Protein 1L8N (pdb70)

B-factor: mean 20.1, std 9.51, range [9.29, 150.31]

Organism: Geobacillus stearothermophilus (NCBI:txid1422)

InterPro domains:
  IPR005154 Alpha glucuronidase, N-terminal [PF03648] (8-121)
  IPR011099 Glycosyl hydrolase family 67, C-terminal [PF07477] (453-675)
  IPR011100 Glycosyl hydrolase family 67, catalytic domain [PF07488] (125-452)
  IPR011395 Alpha glucuronidase [PIRSF029900] (7-678)
  IPR017853 Glycoside hydrolase superfamily [SSF51445] (143-679)
  IPR029018 Beta-hexosaminidase-like, domain 2 [G3DSA:3.30.379.10] (16-140)
  IPR029018 Beta-hexosaminidase-like, domain 2 [SSF55545] (7-141)
  IPR037054 Alpha-glucuronidase, C-terminal domain superfamily [G3DSA:3.90.1330.10] (474-679)

Radius of gyration: 25.7 Å; Cα contacts (8 Å, |Δi|>4): 1430; chains: 1; bounding box: 60×71×68 Å

CATH classification: 3.30.379.10 (+2 more: 3.20.20.80, 3.90.1330.10)

Solvent-accessible surface area: 24748 Å² total; per-residue (Å²): 107,68,31,75,5,3,11,56,5,94,123,36,86,128,205,52,72,38,182,10,70,23,0,0,9,57,93,107,26,85,32,0,75,5,0,7,93,4,0,44,87,0,0,100,40,0,6,99,36,108,8,127,59,34,137,111,55,63,122,110,7,22,0,0,19,0,0,11,22,161,37,22,150,122,100,128,110,52,0,52,79,5,106,74,81,28,0,4,0,0,40,7,36,131,102,76,57,35,0,44,0,0,0,82,56,18,15,0,0,0,9,0,0,6,18,0,1,30,22,5,20,39,58,91,127,6,40,139,22,88,30,62,49,48,6,76,1,137,16,0,0,0,0,1,20,2,14,0,75,1,33,24,52,65,27,47,1,30,133,9,12,2,1,71,112,64,114,28,94,68,109,42,6,86,22,0,0,21,5,0,0,11,6,3,0,15,0,0,0,0,0,2,6,19,4,74,167,22,9,6,72,0,3,11,82,136,12,0,74,51,0,12,87,3,2,71,32,0,74,37,8,17,4,98,4,2,0,2,4,23,2,10,0,0,60,109,47,24,72,32,132,28,1,18,0,75,37,90,110,0,82,153,35,0,84,68,0,0,105,59,0,11,142,74,1,99,50,3,3,0,0,0,0,14,1,23,3,49,128,59,51,1,0,84,92,64,69,73,49,3,2,61,0,0,24,4,0,0,42,2,0,44,100,64,54,0,19,0,0,0,6,3,22,7,17,81,11,131,9,67,96,158,38,139,124,58,15,12,1,52,18,18,32,77,71,0,90,88,19,37,45,90,24,109,113,12,1,0,0,1,3,12,5,3,14,7,13,8,6,16,33,11,4,9,5,9,1,4,2,14,0,66,157,3,14,0,0,0,0,0,11,0,2,2,8,8,8,1,16,0,76,0,4,1,2,3,0,25,12,6,33,92,7,0,64,32,22,7,54,21,138,31,174,37,1,44,0,21,63,0,0,28,7,77,30,34,128,22,126,43,2,0,3,0,0,0,7,3,5,0,46,40,83,13,3,2,4,1,2,1,3,1,0,2,5,2,0,1,0,18,1,0,13,28,2,70,22,38,7,104,73,0,0,56,24,0,0,14,6,0,14,17,116,53,92,75,0,21,96,3,0,16,73,0,1,53,27,0,13,155,8,7,17,14,0,3,12,4,7,3,11,9,24,4,6,38,61,49,106,16,42,1,15,48,7,52,21,30,17,136,28,75,67,6,5,17,8,30,10,60,182,98,2,0,0,10,38,11,8,88,82,112,32,18,14,0,1,65,13,16,64,100,91,9,16,62,59,7,47,36,78,113,52,1,27,24,76,14,2,0,6,0,12,70,2,68,3,90,39,159,10,122,72,35,40,22,0,3,10,32,0,0,16,21,0,16,59,0,1,101,63,1,76,80,0,45,97,49,0,54,112,0,107,70,94,12,70,85,143,28,6,73,29,0,31,107,48,1,52,72,1,0,93,32,0,62,91,1,42,29,47,0,0,15,40,0,79,193,59,18,49,62,94,10,123,134,68,62,130,34,154

Secondary structure (DSSP, 8-state):
----TT---PPP-TTS-----EEEE---SHHHHHHHHHHHHHHHHHH---PEEESS--TTS-EEEEEEGGG-SS--HHHHT--STT-EEEEE-----EEEEEESSHHHHHHHHHHHHHHHHTT---TT-EEEE--S-SEEEEE--B-TTS-BTT--S-S-SSEETTEE--HHHHHHHHHHHHTT--EEE-S-SS--TTGGGGGSTTTHHHHHHHHHHHHHTT-EEEEEE-TTHHHHTT--S---TTSHHHHHHHHHHHHHHHHH-TT--EEEE--SBTTB--GGGGT--HHHHHHHHHHHHGGGT-EEEEE-----TT--TT-TT--GGGHHHHHHGGGTT-S-TTEEEEEESSSSSS-SS-PPPTTTTT-TTS-EEEEEE-S-TTTTTTTS----HHHHHHHHT-B--BTBSS-BHHHHHTSTTTT-SS-EEEEE----SSTTSSSSGGGHHHHHHHHHHHH-TTS-HHHHHHHHHHHHH---HHHHHHHHHHHHHHHHHHHHHSS-TT----B-TTT--SB-TTTTTTSSSS------SSEE-----TTTS--GGGGS-HHHHHHHHSTTTS-GGGHHHH--EETTPBPTTS-BHHHHHHHHHHHHHHHHHHHHHHHHTTTTSS-HHHHHHHHHHHHHHHHHHHHHHHHHHHHHHHHH-PPPTT-----

Foldseek 3Di:
DFDLALLQLAAEDPVQADDFAEEAQQDDPLLSVVLVVSLQVSCCRHHVDHHYYHNDDDVVTQYEYFEEQVSDPDRDVVSVPDDAQLKWWWFWDPPSTYIYIYGNHSNVSSLSSLVVSLCSLLSHDRNGDTDIAFFLAPAQEAEFAADQCQPGVLALAATAPAHHPLAGDPPVLLSVLVLCLSLPHAEYERHRLQQDQSLQCCLDPVNLLVVLVSQVSNVSSNHAYEYEHQLFSCVNPVVDPGSALVPVVNLVVLLVSLVVNCVSVLLHAYYEHDDQAPPRHFNVVVVDAVQSGLQSNVVSCVVRNYAYEYELLHFFLQAFLVDQQGAQLCPSCVRPLVCQPSHDLRYEYEYEQGSAPQFLDHHGRLVQLRRLRHHYEYEHELQCQQQARLLAAAQCLVVVLVSQQDALCSVHPPNGSVCRQSCNVRNRPHGFYYYHDQAHDRSCGRNAVLSSLNSSSSSNCRRPVVDDLLVSLLSSQCSRQNPDPLSSVLSSVLHVCRSLLSQLLADAQALGQQAAPDSRHAGHNCNCQRHRRNRHFPDFQFWTARACAPVPGNVSLVSGDVVSSVQLNDLQRPARSNVRDHDIDTQQDAHPVRDRNLLSSLVSLVVSLVVLVVSLVSLVVCPVSGPPVSSVSNNVSSVVVSVRSNRSNQVSNQVNCVRHVDDHPVPDDHD

Sequence (671 aa):
GYEPCWLRYERKDQYSRLRFEEIVAKRTSPIFQAAVEELQKGLRSMMEIEPQVVQEVNETANSIWLGTLEDEEFERPLEGTLVHPEGYVIRSDVDPFRIYIIGKTDAGVLYGVFHFLRLLQMGENIAQLSIIEQPKNRLRMINHWDNMDGSIERGYAGRSIFFVDDQFVNQRIKDYARLLASVGINAISINNVNVHKTETKLITDHFLPDVAEVADIFRTYGIKTFLSINYASPIEIGGLPTADPLDPEVRWWWKETAKRIYQYIPDFGGFVVKADSEFRPGPFTYGRDHAEGANMLAEALAPFGGLVIWRCFVYNCQQDWRDRTTDRAKAAYDHFKPLDGQFRENVILQIKNGPMDFQVREPVSPLFGAMPKTNQMMEVQITQEYTGQQKHLCFLIPQWKEVLDFDTYAKGKGSEVKKVIDGSLFDYRYSGIAGVSNIGSDPNWTGHTLAQANLYGFGRLAWNPDLSAEEIANEWVVQTFGDDSQVVETISWMLLSSWRIYENYTSPLGVGWMVNPGHHYGPNVDGYEYSHWGTYHYADRDGIGVDRTVATGTGYTAQYFPENAAMYESLDTCPDELLLFFHHVPPYTHRLHSGETVIQHIYNTHFEGVEQAKQLRKRWEQLKGKIDEKRYHDVLERLTIQVEHAKEWRDVINTYFYRKSGIDDQYGRKIY

Nearest PDB structures (foldseek):
  1l8n-assembly1_A-2  TM=1.001E+00  e=0.000E+00  Geobacillus stearothermophilus
  1mqq-assembly1_A  TM=1.001E+00  e=0.000E+00  Geobacillus stearothermophilus
  1k9e-assembly1_A  TM=9.950E-01  e=0.000E+00  Geobacillus stearothermophilus
  1k9d-assembly1_A  TM=9.941E-01  e=0.000E+00  Geobacillus stearothermophilus
  1mqp-assembly1_A  TM=9.935E-01  e=0.000E+00  Geobacillus stearothermophilus

Structure (mmCIF, N/CA/C/O backbone):
data_1L8N
#
_entry.id   1L8N
#
_cell.length_a   73.946
_cell.length_b   73.946
_cell.length_c   331.341
_cell.angle_alpha   90.00
_cell.angle_beta   90.00
_cell.angle_gamma   90.00
#
_symmetry.space_group_name_H-M   'P 41 21 2'
#
loop_
_entity.id
_entity.type
_entity.pdbx_description
1 polymer ALPHA-D-GLUCURONIDASE
2 branched beta-D-xylopyranose-(1-4)-beta-D-xylopyranose
3 non-polymer '4-O-methyl-beta-D-glucopyranuronic acid'
4 non-polymer GLYCEROL
5 water water
#
loop_
_atom_site.group_PDB
_atom_site.id
_atom_site.type_symbol
_atom_site.label_atom_id
_atom_site.label_alt_id
_atom_site.label_comp_id
_atom_site.label_asym_id
_atom_site.label_entity_id
_atom_site.label_seq_id
_atom_site.pdbx_PDB_ins_code
_atom_site.Cartn_x
_atom_site.Cartn_y
_atom_site.Cartn_z
_atom_site.occupancy
_atom_site.B_iso_or_equiv
_atom_site.auth_seq_id
_atom_site.auth_comp_id
_atom_site.auth_asym_id
_atom_site.auth_atom_id
_atom_site.pdbx_PDB_model_num
ATOM 1 N N . GLY A 1 4 ? 51.626 33.240 140.093 1.00 39.90 4 GLY A N 1
ATOM 2 C CA . GLY A 1 4 ? 50.971 32.983 141.352 1.00 29.47 4 GLY A CA 1
ATOM 3 C C . GLY A 1 4 ? 49.601 32.356 141.207 1.00 23.72 4 GLY A C 1
ATOM 4 O O . GLY A 1 4 ? 49.101 31.845 142.220 1.00 30.52 4 GLY A O 1
ATOM 5 N N . TYR A 1 5 ? 48.974 32.392 140.031 1.00 20.48 5 TYR A N 1
ATOM 6 C CA . TYR A 1 5 ? 47.600 31.930 139.908 1.00 17.54 5 TYR A CA 1
ATOM 7 C C . TYR A 1 5 ? 47.347 31.411 138.482 1.00 16.87 5 TYR A C 1
ATOM 8 O O . TYR A 1 5 ? 48.113 31.772 137.593 1.00 19.69 5 TYR A O 1
ATOM 17 N N . GLU A 1 6 ? 46.310 30.577 138.341 1.00 16.23 6 GLU A N 1
ATOM 18 C CA . GLU A 1 6 ? 45.952 29.956 137.081 1.00 16.45 6 GLU A CA 1
ATOM 19 C C . GLU A 1 6 ? 45.325 30.922 136.074 1.00 16.85 6 GLU A C 1
ATOM 20 O O . GLU A 1 6 ? 44.626 31.879 136.443 1.00 16.89 6 GLU A O 1
ATOM 26 N N . PRO A 1 7 ? 45.493 30.675 134.788 1.00 16.50 7 PRO A N 1
ATOM 27 C CA . PRO A 1 7 ? 44.839 31.486 133.763 1.00 16.09 7 PRO A CA 1
ATOM 28 C C . PRO A 1 7 ? 43.376 31.118 133.552 1.00 17.48 7 PRO A C 1
ATOM 29 O O . PRO A 1 7 ? 42.633 31.729 132.748 1.00 16.39 7 PRO A O 1
ATOM 33 N N . CYS A 1 8 ? 42.907 30.094 134.300 1.00 16.81 8 CYS A N 1
ATOM 34 C CA . CYS A 1 8 ? 41.537 29.581 134.137 1.00 15.34 8 CYS A CA 1
ATOM 35 C C . CYS A 1 8 ? 41.264 29.157 132.692 1.00 14.73 8 CYS A C 1
ATOM 36 O O . CYS A 1 8 ? 42.015 28.337 132.156 1.00 17.15 8 CYS A O 1
ATOM 40 N N . TRP A 1 9 ? 40.198 29.690 132.058 1.00 14.51 9 TRP A N 1
ATOM 41 C CA . TRP A 1 9 ? 39.871 29.235 130.710 1.00 14.31 9 TRP A CA 1
ATOM 42 C C . TRP A 1 9 ? 40.628 30.057 129.668 1.00 15.06 9 TRP A C 1
ATOM 43 O O . TRP A 1 9 ? 40.459 29.769 128.492 1.00 17.88 9 TRP A O 1
ATOM 54 N N . LEU A 1 10 ? 41.411 31.074 130.072 1.00 14.91 10 LEU A N 1
ATOM 55 C CA . LEU A 1 10 ? 42.142 31.861 129.053 1.00 15.28 10 LEU A CA 1
ATOM 56 C C . LEU A 1 10 ? 43.567 31.318 128.959 1.00 14.75 10 LEU A C 1
ATOM 57 O O . LEU A 1 10 ? 44.569 32.004 129.136 1.00 16.22 10 LEU A O 1
ATOM 62 N N . ARG A 1 11 ? 43.659 29.996 128.653 1.00 14.35 11 ARG A N 1
ATOM 63 C CA . ARG A 1 11 ? 44.958 29.324 128.602 1.00 14.51 11 ARG A CA 1
ATOM 64 C C . ARG A 1 11 ? 45.766 29.714 127.364 1.00 14.11 11 ARG A C 1
ATOM 65 O O . ARG A 1 11 ? 47.006 29.837 127.434 1.00 17.13 11 ARG A O 1
ATOM 73 N N . TYR A 1 12 ? 45.078 29.864 126.233 1.00 14.88 12 TYR A N 1
ATOM 74 C CA . TYR A 1 12 ? 45.766 30.206 124.969 1.00 14.92 12 TYR A CA 1
ATOM 75 C C . TYR A 1 12 ? 46.917 29.241 124.692 1.00 15.24 12 TYR A C 1
ATOM 76 O O . TYR A 1 12 ? 48.044 29.598 124.362 1.00 17.02 12 TYR A O 1
ATOM 85 N N . GLU A 1 13 ? 46.655 27.932 124.870 1.00 15.86 13 GLU A N 1
ATOM 86 C CA . GLU A 1 13 ? 47.649 26.905 124.696 1.00 15.80 13 GLU A CA 1
ATOM 87 C C . GLU A 1 13 ? 48.192 26.919 123.267 1.00 15.24 13 GLU A C 1
ATOM 88 O O . GLU A 1 13 ? 47.430 27.085 122.311 1.00 15.53 13 GLU A O 1
ATOM 99 N N . ARG A 1 14 ? 49.510 26.734 123.193 1.00 16.39 14 ARG A N 1
ATOM 100 C CA . ARG A 1 14 ? 50.199 26.698 121.905 1.00 16.79 14 ARG A CA 1
ATOM 101 C C . ARG A 1 14 ? 49.585 25.621 121.011 1.00 16.45 14 ARG A C 1
ATOM 102 O O . ARG A 1 14 ? 49.415 24.467 121.459 1.00 19.15 14 ARG A O 1
ATOM 110 N N . LYS A 1 15 ? 49.264 25.990 119.778 1.00 15.11 15 LYS A N 1
ATOM 111 C CA . LYS A 1 15 ? 48.759 25.078 118.765 1.00 17.18 15 LYS A CA 1
ATOM 112 C C . LYS A 1 15 ? 49.866 24.267 118.113 1.00 16.52 15 LYS A C 1
ATOM 113 O O . LYS A 1 15 ? 51.003 24.750 118.053 1.00 19.64 15 LYS A O 1
ATOM 119 N N . ASP A 1 16 ? 49.525 23.061 117.614 1.00 16.68 16 ASP A N 1
ATOM 120 C CA . ASP A 1 16 ? 50.528 22.358 116.792 1.00 18.49 16 ASP A CA 1
ATOM 121 C C . ASP A 1 16 ? 50.724 23.058 115.449 1.00 18.31 16 ASP A C 1
ATOM 122 O O . ASP A 1 16 ? 50.081 24.071 115.138 1.00 16.68 16 ASP A O 1
ATOM 127 N N . GLN A 1 17 ? 51.639 22.509 114.621 1.00 18.47 17 GLN A N 1
ATOM 128 C CA . GLN A 1 17 ? 51.956 23.221 113.392 1.00 19.71 17 GLN A CA 1
ATOM 129 C C . GLN A 1 17 ? 50.858 23.164 112.339 1.00 17.98 17 GLN A C 1
ATOM 130 O O . GLN A 1 17 ? 50.981 23.875 111.343 1.00 20.86 17 GLN A O 1
ATOM 136 N N . TYR A 1 18 ? 49.839 22.356 112.560 1.00 16.26 18 TYR A N 1
ATOM 137 C CA . TYR A 1 18 ? 48.783 22.142 111.581 1.00 16.51 18 TYR A CA 1
ATOM 138 C C . TYR A 1 18 ? 47.547 22.936 111.961 1.00 15.99 18 TYR A C 1
ATOM 139 O O . TYR A 1 18 ? 46.493 22.780 111.324 1.00 17.96 18 TYR A O 1
ATOM 148 N N . SER A 1 19 ? 47.673 23.793 112.983 1.00 16.09 19 SER A N 1
ATOM 149 C CA . SER A 1 19 ? 46.508 24.543 113.466 1.00 16.62 19 SER A CA 1
ATOM 150 C C . SER A 1 19 ? 46.860 26.025 113.612 1.00 16.86 19 SER A C 1
ATOM 151 O O . SER A 1 19 ? 46.344 26.687 114.507 1.00 18.90 19 SER A O 1
ATOM 154 N N . ARG A 1 20 ? 47.729 26.527 112.724 1.00 16.25 20 ARG A N 1
ATOM 155 C CA . ARG A 1 20 ? 48.165 27.924 112.835 1.00 17.01 20 ARG A CA 1
ATOM 156 C C . ARG A 1 20 ? 47.403 28.817 111.860 1.00 15.64 20 ARG A C 1
ATOM 157 O O . ARG A 1 20 ? 46.790 28.344 110.899 1.00 19.02 20 ARG A O 1
ATOM 165 N N . LEU A 1 21 ? 47.465 30.113 112.122 1.00 16.86 21 LEU A N 1
ATOM 166 C CA . LEU A 1 21 ? 46.910 31.179 111.306 1.00 16.01 21 LEU A CA 1
ATOM 167 C C . LEU A 1 21 ? 47.987 32.122 110.820 1.00 16.29 21 LEU A C 1
ATOM 168 O O . LEU A 1 21 ? 48.975 32.400 111.506 1.00 19.35 21 LEU A O 1
ATOM 173 N N . ARG A 1 22 ? 47.786 32.650 109.622 1.00 16.83 22 ARG A N 1
ATOM 174 C CA . ARG A 1 22 ? 48.738 33.622 109.074 1.00 15.98 22 ARG A CA 1
ATOM 175 C C . ARG A 1 22 ? 48.172 35.032 109.121 1.00 16.74 22 ARG A C 1
ATOM 176 O O . ARG A 1 22 ? 47.239 35.307 108.353 1.00 17.11 22 ARG A O 1
ATOM 184 N N . PHE A 1 23 ? 48.685 35.891 110.007 1.00 15.47 23 PHE A N 1
ATOM 185 C CA . PHE A 1 23 ? 48.330 37.313 110.003 1.00 14.65 23 PHE A CA 1
ATOM 186 C C . PHE A 1 23 ? 49.565 38.199 110.174 1.00 15.44 23 PHE A C 1
ATOM 187 O O . PHE A 1 23 ? 50.435 37.823 110.977 1.00 19.08 23 PHE A O 1
ATOM 195 N N . GLU A 1 24 ? 49.599 39.342 109.492 1.00 15.53 24 GLU A N 1
ATOM 196 C CA . GLU A 1 24 ? 50.721 40.251 109.610 1.00 15.79 24 GLU A CA 1
ATOM 197 C C . GLU A 1 24 ? 50.357 41.508 110.396 1.00 15.87 24 GLU A C 1
ATOM 198 O O . GLU A 1 24 ? 51.258 42.161 110.944 1.00 18.47 24 GLU A O 1
ATOM 204 N N . GLU A 1 25 ? 49.074 41.881 110.457 1.00 15.44 25 GLU A N 1
ATOM 205 C CA . GLU A 1 25 ? 48.718 43.161 111.079 1.00 15.06 25 GLU A CA 1
ATOM 206 C C . GLU A 1 25 ? 47.375 43.043 111.815 1.00 14.08 25 GLU A C 1
ATOM 207 O O . GLU A 1 25 ? 46.489 42.286 111.419 1.00 15.60 25 GLU A O 1
ATOM 213 N N . ILE A 1 26 ? 47.298 43.842 112.875 1.00 15.16 26 ILE A N 1
ATOM 214 C CA . ILE A 1 26 ? 46.052 44.103 113.576 1.00 14.76 26 ILE A CA 1
ATOM 215 C C . ILE A 1 26 ? 45.711 45.560 113.305 1.00 15.80 26 ILE A C 1
ATOM 216 O O . ILE A 1 26 ? 46.525 46.420 113.677 1.00 17.39 26 ILE A O 1
ATOM 221 N N . VAL A 1 27 ? 44.575 45.821 112.681 1.00 14.98 27 VAL A N 1
ATOM 222 C CA . VAL A 1 27 ? 44.194 47.214 112.391 1.00 15.58 27 VAL A CA 1
ATOM 223 C C . VAL A 1 27 ? 43.314 47.702 113.544 1.00 16.60 27 VAL A C 1
ATOM 224 O O . VAL A 1 27 ? 42.189 47.218 113.645 1.00 20.21 27 VAL A O 1
ATOM 228 N N . ALA A 1 28 ? 43.836 48.629 114.362 1.00 17.84 28 ALA A N 1
ATOM 229 C CA . ALA A 1 28 ? 43.089 49.142 115.518 1.00 19.36 28 ALA A CA 1
ATOM 230 C C . ALA A 1 28 ? 42.614 50.534 115.165 1.00 20.98 28 ALA A C 1
ATOM 231 O O . ALA A 1 28 ? 43.455 51.442 115.123 1.00 23.50 28 ALA A O 1
ATOM 233 N N . LYS A 1 29 ? 41.329 50.671 114.888 1.00 22.32 29 LYS A N 1
ATOM 234 C CA . LYS A 1 29 ? 40.853 51.946 114.344 1.00 23.84 29 LYS A CA 1
ATOM 235 C C . LYS A 1 29 ? 40.693 53.009 115.431 1.00 24.70 29 LYS A C 1
ATOM 236 O O . LYS A 1 29 ? 40.539 54.173 114.994 1.00 29.23 29 LYS A O 1
ATOM 242 N N . ARG A 1 30 ? 40.718 52.636 116.694 1.00 25.18 30 ARG A N 1
ATOM 243 C CA . ARG A 1 30 ? 40.597 53.604 117.799 1.00 25.87 30 ARG A CA 1
ATOM 244 C C . ARG A 1 30 ? 41.700 53.410 118.829 1.00 27.35 30 ARG A C 1
ATOM 245 O O . ARG A 1 30 ? 42.338 52.343 118.883 1.00 26.70 30 ARG A O 1
ATOM 253 N N . THR A 1 31 ? 41.988 54.375 119.712 1.00 28.44 31 THR A N 1
ATOM 254 C CA . THR A 1 31 ? 43.032 54.141 120.686 1.00 28.93 31 THR A CA 1
ATOM 255 C C . THR A 1 31 ? 42.507 54.389 122.107 1.00 28.85 31 THR A C 1
ATOM 256 O O . THR A 1 31 ? 43.302 54.722 122.989 1.00 33.95 31 THR A O 1
ATOM 260 N N . SER A 1 32 ? 41.212 54.224 122.318 1.00 26.41 32 SER A N 1
ATOM 261 C CA . SER A 1 32 ? 40.622 54.340 123.643 1.00 24.38 32 SER A CA 1
ATOM 262 C C . SER A 1 32 ? 41.167 53.284 124.580 1.00 24.54 32 SER A C 1
ATOM 263 O O . SER A 1 32 ? 41.696 52.258 124.106 1.00 23.15 32 SER A O 1
ATOM 266 N N . PRO A 1 33 ? 41.088 53.467 125.877 1.00 23.95 33 PRO A N 1
ATOM 267 C CA . PRO A 1 33 ? 41.550 52.395 126.788 1.00 23.16 33 PRO A CA 1
ATOM 268 C C . PRO A 1 33 ? 40.907 51.058 126.508 1.00 21.04 33 PRO A C 1
ATOM 269 O O . PRO A 1 33 ? 41.646 50.065 126.577 1.00 20.81 33 PRO A O 1
ATOM 273 N N . ILE A 1 34 ? 39.627 50.951 126.168 1.00 21.60 34 ILE A N 1
ATOM 274 C CA . ILE A 1 34 ? 39.030 49.634 125.870 1.00 20.89 34 ILE A CA 1
ATOM 275 C C . ILE A 1 34 ? 39.645 49.060 124.618 1.00 19.64 34 ILE A C 1
ATOM 276 O O . ILE A 1 34 ? 39.965 47.860 124.551 1.00 20.74 34 ILE A O 1
ATOM 281 N N . PHE A 1 35 ? 39.841 49.849 123.579 1.00 21.46 35 PHE A N 1
ATOM 282 C CA . PHE A 1 35 ? 40.482 49.333 122.367 1.00 21.69 35 PHE A CA 1
ATOM 283 C C . PHE A 1 35 ? 41.889 48.836 122.686 1.00 21.16 35 PHE A C 1
ATOM 284 O O . PHE A 1 35 ? 42.329 47.810 122.155 1.00 22.10 35 PHE A O 1
ATOM 292 N N . GLN A 1 36 ? 42.581 49.585 123.547 1.00 20.85 36 GLN A N 1
ATOM 293 C CA . GLN A 1 36 ? 43.942 49.135 123.853 1.00 22.23 36 GLN A CA 1
ATOM 294 C C . GLN A 1 36 ? 43.904 47.776 124.543 1.00 20.56 36 GLN A C 1
ATOM 295 O O . GLN A 1 36 ? 44.762 46.929 124.312 1.00 22.16 36 GLN A O 1
ATOM 306 N N . ALA A 1 37 ? 42.896 47.604 125.381 1.00 19.80 37 ALA A N 1
ATOM 307 C CA . ALA A 1 37 ? 42.800 46.337 126.132 1.00 19.04 37 ALA A CA 1
ATOM 308 C C . ALA A 1 37 ? 42.532 45.188 125.175 1.00 18.05 37 ALA A C 1
ATOM 309 O O . ALA A 1 37 ? 43.094 44.096 125.347 1.00 19.14 37 ALA A O 1
ATOM 311 N N . ALA A 1 38 ? 41.661 45.467 124.201 1.00 17.77 38 ALA A N 1
ATOM 312 C CA . ALA A 1 38 ? 41.253 44.489 123.181 1.00 17.23 38 ALA A CA 1
ATOM 313 C C . ALA A 1 38 ? 42.450 44.137 122.314 1.00 16.64 38 ALA A C 1
ATOM 314 O O . ALA A 1 38 ? 42.683 42.949 122.037 1.00 18.71 38 ALA A O 1
ATOM 316 N N . VAL A 1 39 ? 43.219 45.117 121.863 1.00 18.32 39 VAL A N 1
ATOM 317 C CA . VAL A 1 39 ? 44.447 44.841 121.095 1.00 16.82 39 VAL A CA 1
ATOM 318 C C . VAL A 1 39 ? 45.437 44.002 121.902 1.00 16.60 39 VAL A C 1
ATOM 319 O O . VAL A 1 39 ? 45.986 42.998 121.434 1.00 18.30 39 VAL A O 1
ATOM 323 N N . GLU A 1 40 ? 45.676 44.398 123.158 1.00 16.97 40 GLU A N 1
ATOM 324 C CA . GLU A 1 40 ? 46.602 43.675 124.019 1.00 18.16 40 GLU A CA 1
ATOM 325 C C . GLU A 1 40 ? 46.147 42.230 124.182 1.00 17.33 40 GLU A C 1
ATOM 326 O O . GLU A 1 40 ? 46.964 41.305 124.164 1.00 18.36 40 GLU A O 1
ATOM 336 N N . GLU A 1 41 ? 44.850 41.980 124.335 1.00 17.16 41 GLU A N 1
ATOM 337 C CA . GLU A 1 41 ? 44.375 40.595 124.527 1.00 17.82 41 GLU A CA 1
ATOM 338 C C . GLU A 1 41 ? 44.591 39.814 123.232 1.00 16.60 41 GLU A C 1
ATOM 339 O O . GLU A 1 41 ? 44.974 38.630 123.260 1.00 17.02 41 GLU A O 1
ATOM 345 N N . LEU A 1 42 ? 44.312 40.501 122.113 1.00 16.56 42 LEU A N 1
ATOM 346 C CA . LEU A 1 42 ? 44.518 39.797 120.836 1.00 16.90 42 LEU A CA 1
ATOM 347 C C . LEU A 1 42 ? 45.986 39.419 120.628 1.00 16.92 42 LEU A C 1
ATOM 348 O O . LEU A 1 42 ? 46.334 38.313 120.185 1.00 17.26 42 LEU A O 1
ATOM 353 N N . GLN A 1 43 ? 46.867 40.367 120.949 1.00 16.99 43 GLN A N 1
ATOM 354 C CA . GLN A 1 43 ? 48.306 40.111 120.816 1.00 17.17 43 GLN A CA 1
ATOM 355 C C . GLN A 1 43 ? 48.718 38.959 121.714 1.00 16.55 43 GLN A C 1
ATOM 356 O O . GLN A 1 43 ? 49.484 38.063 121.354 1.00 17.20 43 GLN A O 1
ATOM 362 N N . LYS A 1 44 ? 48.213 38.954 122.943 1.00 16.90 44 LYS A N 1
ATOM 363 C CA . LYS A 1 44 ? 48.528 37.907 123.909 1.00 17.02 44 LYS A CA 1
ATOM 364 C C . LYS A 1 44 ? 48.049 36.550 123.411 1.00 16.83 44 LYS A C 1
ATOM 365 O O . LYS A 1 44 ? 48.817 35.583 123.429 1.00 18.22 44 LYS A O 1
ATOM 371 N N . GLY A 1 45 ? 46.806 36.439 122.949 1.00 16.47 45 GLY A N 1
ATOM 372 C CA . GLY A 1 45 ? 46.288 35.121 122.547 1.00 16.10 45 GLY A CA 1
ATOM 373 C C . GLY A 1 45 ? 47.010 34.638 121.305 1.00 15.01 45 GLY A C 1
ATOM 374 O O . GLY A 1 45 ? 47.356 33.470 121.149 1.00 16.84 45 GLY A O 1
ATOM 375 N N . LEU A 1 46 ? 47.248 35.549 120.340 1.00 15.96 46 LEU A N 1
ATOM 376 C CA . LEU A 1 46 ? 47.912 35.107 119.088 1.00 15.71 46 LEU A CA 1
ATOM 377 C C . LEU A 1 46 ? 49.359 34.725 119.303 1.00 15.73 46 LEU A C 1
ATOM 378 O O . LEU A 1 46 ? 49.889 33.800 118.678 1.00 17.50 46 LEU A O 1
ATOM 383 N N . ARG A 1 47 ? 50.068 35.427 120.204 1.00 15.58 47 ARG A N 1
ATOM 384 C CA . ARG A 1 47 ? 51.429 35.022 120.496 1.00 16.03 47 ARG A CA 1
ATOM 385 C C . ARG A 1 47 ? 51.487 33.647 121.187 1.00 16.57 47 ARG A C 1
ATOM 386 O O . ARG A 1 47 ? 52.270 32.742 120.841 1.00 17.81 47 ARG A O 1
ATOM 394 N N . SER A 1 48 ? 50.631 33.485 122.192 1.00 14.74 48 SER A N 1
ATOM 395 C CA . SER A 1 48 ? 50.616 32.217 122.933 1.00 15.78 48 SER A CA 1
ATOM 396 C C . SER A 1 48 ? 50.124 31.047 122.104 1.00 15.50 48 SER A C 1
ATOM 397 O O . SER A 1 48 ? 50.762 29.989 122.130 1.00 18.66 48 SER A O 1
ATOM 402 N N . MET A 1 49 ? 48.999 31.211 121.387 1.00 15.11 49 MET A N 1
ATOM 403 C CA . MET A 1 49 ? 48.466 30.098 120.603 1.00 15.47 49 MET A CA 1
ATOM 404 C C . MET A 1 49 ? 49.213 29.865 119.299 1.00 15.22 49 MET A C 1
ATOM 405 O O . MET A 1 49 ? 49.460 28.698 118.950 1.00 15.47 49 MET A O 1
ATOM 410 N N . MET A 1 50 ? 49.504 30.950 118.578 1.00 16.36 50 MET A N 1
ATOM 411 C CA . MET A 1 50 ? 49.926 30.847 117.179 1.00 16.74 50 ME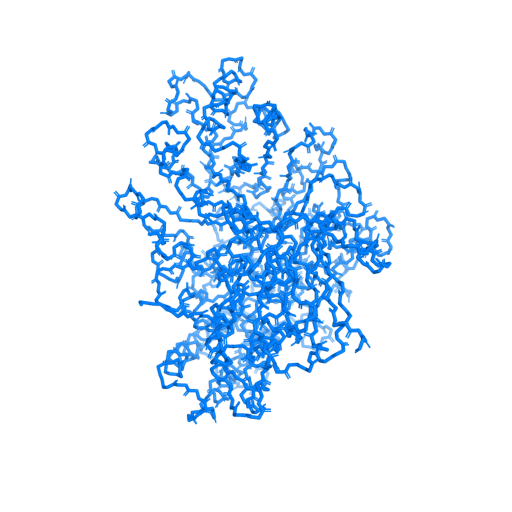T A CA 1
ATOM 412 C C . MET A 1 50 ? 51.402 31.185 116.967 1.00 17.58 50 MET A C 1
ATOM 413 O O . MET A 1 50 ? 51.950 31.006 115.869 1.00 18.97 50 MET A O 1
ATOM 418 N N . GLU A 1 51 ? 52.107 31.689 117.999 1.00 16.94 51 GLU A N 1
ATOM 419 C CA . GLU A 1 51 ? 53.506 32.065 117.814 1.00 18.10 51 GLU A CA 1
ATOM 420 C C . GLU A 1 51 ? 53.662 33.135 116.748 1.00 18.12 51 GLU A C 1
ATOM 421 O O . GLU A 1 51 ? 54.622 33.137 115.967 1.00 20.39 51 GLU A O 1
ATOM 427 N N . ILE A 1 52 ? 52.726 34.073 116.645 1.00 17.97 52 ILE A N 1
ATOM 428 C CA . ILE A 1 52 ? 52.863 35.178 115.706 1.00 18.30 52 ILE A CA 1
ATOM 429 C C . ILE A 1 52 ? 52.756 36.490 116.452 1.00 17.64 52 ILE A C 1
ATOM 430 O O . ILE A 1 52 ? 52.111 36.572 117.503 1.00 19.78 52 ILE A O 1
ATOM 435 N N . GLU A 1 53 ? 53.373 37.534 115.895 1.00 17.98 53 GLU A N 1
ATOM 436 C CA . GLU A 1 53 ? 53.396 38.836 116.490 1.00 18.91 53 GLU A CA 1
ATOM 437 C C . GLU A 1 53 ? 53.028 39.874 115.438 1.00 17.03 53 GLU A C 1
ATOM 438 O O . GLU A 1 53 ? 53.880 40.669 115.015 1.00 20.76 53 GLU A O 1
ATOM 444 N N . PRO A 1 54 ? 51.776 39.920 115.000 1.00 17.36 54 PRO A N 1
ATOM 445 C CA . PRO A 1 54 ? 51.412 40.923 113.986 1.00 16.66 54 PRO A CA 1
ATOM 446 C C . PRO A 1 54 ? 51.607 42.354 114.506 1.00 16.16 54 PRO A C 1
ATOM 447 O O . PRO A 1 54 ? 51.433 42.636 115.697 1.00 22.68 54 PRO A O 1
ATOM 451 N N . GLN A 1 55 ? 51.964 43.258 113.597 1.00 16.75 55 GLN A N 1
ATOM 452 C CA . GLN A 1 55 ? 52.171 44.670 113.974 1.00 18.06 55 GLN A CA 1
ATOM 453 C C . GLN A 1 55 ? 50.821 45.358 114.140 1.00 18.18 55 GLN A C 1
ATOM 454 O O . GLN A 1 55 ? 49.883 45.101 113.375 1.00 19.01 55 GLN A O 1
ATOM 460 N N . VAL A 1 56 ? 50.671 46.237 115.118 1.00 17.73 56 VAL A N 1
ATOM 461 C CA . VAL A 1 56 ? 49.439 46.957 115.322 1.00 16.24 56 VAL A CA 1
ATOM 462 C C . VAL A 1 56 ? 49.524 48.269 114.526 1.00 15.40 56 VAL A C 1
ATOM 463 O O . VAL A 1 56 ? 50.470 49.040 114.673 1.00 19.27 56 VAL A O 1
ATOM 467 N N . VAL A 1 57 ? 48.524 48.499 113.681 1.00 16.15 57 VAL A N 1
ATOM 468 C CA . VAL A 1 57 ? 48.488 49.636 112.757 1.00 15.64 57 VAL A CA 1
ATOM 469 C C . VAL A 1 57 ? 47.142 50.337 112.872 1.00 15.91 57 VAL A C 1
ATOM 470 O O . VAL A 1 57 ? 46.218 49.787 113.482 1.00 18.05 57 VAL A O 1
ATOM 474 N N . GLN A 1 58 ? 47.008 51.539 112.287 1.00 16.73 58 GLN A N 1
ATOM 475 C CA . GLN A 1 58 ? 45.713 52.244 112.442 1.00 17.45 58 GLN A CA 1
ATOM 476 C C . GLN A 1 58 ? 44.932 52.340 111.123 1.00 16.79 58 GLN A C 1
ATOM 477 O O . GLN A 1 58 ? 43.796 52.822 111.107 1.00 19.22 58 GLN A O 1
ATOM 487 N N . GLU A 1 59 ? 45.550 51.854 110.031 1.00 16.62 59 GLU A N 1
ATOM 488 C CA . GLU A 1 59 ? 44.968 51.914 108.707 1.00 15.99 59 GLU A CA 1
ATOM 489 C C . GLU A 1 59 ? 45.318 50.624 107.965 1.00 16.85 59 GLU A C 1
ATOM 490 O O . GLU A 1 59 ? 46.454 50.124 108.067 1.00 18.05 59 GLU A O 1
ATOM 496 N N . VAL A 1 60 ? 44.336 50.087 107.218 1.00 16.58 60 VAL A N 1
ATOM 497 C CA . VAL A 1 60 ? 44.634 48.777 106.640 1.00 18.47 60 VAL A CA 1
ATOM 498 C C . VAL A 1 60 ? 45.661 48.866 105.507 1.00 19.16 60 VAL A C 1
ATOM 499 O O . VAL A 1 60 ? 45.698 49.866 104.776 1.00 20.73 60 VAL A O 1
ATOM 503 N N . ASN A 1 61 ? 46.477 47.830 105.416 1.00 18.14 61 ASN A N 1
ATOM 504 C CA . ASN A 1 61 ? 47.357 47.535 104.288 1.00 16.63 61 ASN A CA 1
ATOM 505 C C . ASN A 1 61 ? 46.624 46.562 103.365 1.00 18.91 61 ASN A C 1
ATOM 506 O O . ASN A 1 61 ? 46.365 45.417 103.772 1.00 18.78 61 ASN A O 1
ATOM 511 N N . GLU A 1 62 ? 46.259 47.003 102.153 1.00 26.10 62 GLU A N 1
ATOM 512 C CA . GLU A 1 62 ? 45.368 46.139 101.397 1.00 29.84 62 GLU A CA 1
ATOM 513 C C . GLU A 1 62 ? 46.060 44.876 100.924 1.00 27.29 62 GLU A C 1
ATOM 514 O O . GLU A 1 62 ? 45.357 44.020 100.388 1.00 33.51 62 GLU A O 1
ATOM 520 N N . THR A 1 63 ? 47.371 44.703 101.082 1.00 22.94 63 THR A N 1
ATOM 521 C CA . THR A 1 63 ? 47.937 43.389 100.728 1.00 20.88 63 THR A CA 1
ATOM 522 C C . THR A 1 63 ? 48.336 42.571 101.942 1.00 18.57 63 THR A C 1
ATOM 523 O O . THR A 1 63 ? 48.945 41.505 101.794 1.00 22.32 63 THR A O 1
ATOM 527 N N . ALA A 1 64 ? 48.013 43.032 103.146 1.00 15.85 64 ALA A N 1
ATOM 528 C CA . ALA A 1 64 ? 48.373 42.256 104.336 1.00 15.62 64 ALA A CA 1
ATOM 529 C C . ALA A 1 64 ? 47.260 41.373 104.835 1.00 14.55 64 ALA A C 1
ATOM 530 O O . ALA A 1 64 ? 46.082 41.764 104.765 1.00 18.69 64 ALA A O 1
ATOM 532 N N . ASN A 1 65 ? 47.627 40.206 105.374 1.00 12.34 65 ASN A N 1
ATOM 533 C CA . ASN A 1 65 ? 46.609 39.441 106.113 1.00 13.34 65 ASN A CA 1
ATOM 534 C C . ASN A 1 65 ? 46.346 40.126 107.436 1.00 13.27 65 ASN A C 1
ATOM 535 O O . ASN A 1 65 ? 47.327 40.415 108.144 1.00 15.24 65 ASN A O 1
ATOM 540 N N . SER A 1 66 ? 45.084 40.396 107.779 1.00 13.67 66 SER A N 1
ATOM 541 C CA . SER A 1 66 ? 44.805 41.314 108.877 1.00 14.33 66 SER A CA 1
ATOM 542 C C . SER A 1 66 ? 43.595 40.957 109.722 1.00 13.92 66 SER A C 1
ATOM 543 O O . SER A 1 66 ? 42.649 40.391 109.177 1.00 15.09 66 SER A O 1
ATOM 546 N N . ILE A 1 67 ? 43.642 41.353 110.995 1.00 13.14 67 ILE A N 1
ATOM 547 C CA . ILE A 1 67 ? 42.454 41.389 111.830 1.00 13.12 67 ILE A CA 1
ATOM 548 C C . ILE A 1 67 ? 42.119 42.877 112.030 1.00 13.18 67 ILE A C 1
ATOM 549 O O . ILE A 1 67 ? 43.026 43.600 112.473 1.00 16.34 67 ILE A O 1
ATOM 558 N N . TRP A 1 68 ? 40.892 43.222 111.706 1.00 14.41 68 TRP A N 1
ATOM 559 C CA . TRP A 1 68 ? 40.472 44.640 111.745 1.00 14.45 68 TRP A CA 1
ATOM 560 C C . TRP A 1 68 ? 39.533 44.825 112.918 1.00 15.36 68 TRP A C 1
ATOM 561 O O . TRP A 1 68 ? 38.575 44.065 113.060 1.00 16.06 68 TRP A O 1
ATOM 572 N N . LEU A 1 69 ? 39.799 45.828 113.740 1.00 15.77 69 LEU A N 1
ATOM 573 C CA . LEU A 1 69 ? 38.999 46.155 114.911 1.00 15.73 69 LEU A CA 1
ATOM 574 C C . LEU A 1 69 ? 38.427 47.551 114.794 1.00 16.57 69 LEU A C 1
ATOM 575 O O . LEU A 1 69 ? 39.178 48.506 114.628 1.00 18.86 69 LEU A O 1
ATOM 580 N N . GLY A 1 70 ? 37.125 47.703 114.888 1.00 16.34 70 GLY A N 1
ATOM 581 C CA . GLY A 1 70 ? 36.570 49.052 114.745 1.00 17.44 70 GLY A CA 1
ATOM 582 C C . GLY A 1 70 ? 35.108 49.040 115.082 1.00 17.45 70 GLY A C 1
ATOM 583 O O . GLY A 1 70 ? 34.468 47.973 115.235 1.00 18.22 70 GLY A O 1
ATOM 584 N N . THR A 1 71 ? 34.541 50.238 115.250 1.00 19.71 71 THR A N 1
ATOM 585 C CA . THR A 1 71 ? 33.070 50.315 115.385 1.00 22.55 71 THR A CA 1
ATOM 586 C C . THR A 1 71 ? 32.444 50.608 114.010 1.00 23.07 71 THR A C 1
ATOM 587 O O . THR A 1 71 ? 33.112 50.749 112.978 1.00 24.37 71 THR A O 1
ATOM 591 N N . LEU A 1 72 ? 31.116 50.716 113.937 1.00 26.45 72 LEU A N 1
ATOM 592 C CA . LEU A 1 72 ? 30.471 51.064 112.652 1.00 28.08 72 LEU A CA 1
ATOM 593 C C . LEU A 1 72 ? 30.967 52.336 112.006 1.00 30.46 72 LEU A C 1
ATOM 594 O O . LEU A 1 72 ? 31.060 52.357 110.751 1.00 35.97 72 LEU A O 1
ATOM 599 N N . GLU A 1 73 ? 31.280 53.327 112.828 1.00 29.91 73 GLU A N 1
ATOM 600 C CA . GLU A 1 73 ? 31.612 54.579 112.115 1.00 33.53 73 GLU A CA 1
ATOM 601 C C . GLU A 1 73 ? 33.037 54.503 111.571 1.00 32.22 73 GLU A C 1
ATOM 602 O O . GLU A 1 73 ? 33.364 55.345 110.738 1.00 33.58 73 GLU A O 1
ATOM 608 N N . ASP A 1 74 ? 33.825 53.507 111.981 1.00 29.24 74 ASP A N 1
ATOM 609 C CA . ASP A 1 74 ? 35.170 53.384 111.440 1.00 28.23 74 ASP A CA 1
ATOM 610 C C . ASP A 1 74 ? 35.207 52.610 110.132 1.00 28.61 74 ASP A C 1
ATOM 611 O O . ASP A 1 74 ? 36.298 52.513 109.540 1.00 29.86 74 ASP A O 1
ATOM 616 N N . GLU A 1 75 ? 34.088 52.050 109.698 1.00 28.56 75 GLU A N 1
ATOM 617 C CA . GLU A 1 75 ? 34.037 51.201 108.508 1.00 29.70 75 GLU A CA 1
ATOM 618 C C . GLU A 1 75 ? 34.087 51.961 107.198 1.00 30.01 75 GLU A C 1
ATOM 619 O O . GLU A 1 75 ? 33.408 52.979 107.087 1.00 30.42 75 GLU A O 1
ATOM 625 N N . GLU A 1 76 ? 34.865 51.427 106.251 1.00 30.77 76 GLU A N 1
ATOM 626 C CA . GLU A 1 76 ? 34.789 52.054 104.940 1.00 35.73 76 GLU A CA 1
ATOM 627 C C . GLU A 1 76 ? 33.430 51.756 104.303 1.00 37.79 76 GLU A C 1
ATOM 628 O O . GLU A 1 76 ? 32.766 52.631 103.737 1.00 43.25 76 GLU A O 1
ATOM 634 N N . PHE A 1 77 ? 33.055 50.484 104.390 1.00 38.81 77 PHE A N 1
ATOM 635 C CA . PHE A 1 77 ? 31.757 50.052 103.884 1.00 42.18 77 PHE A CA 1
ATOM 636 C C . PHE A 1 77 ? 31.013 49.380 105.031 1.00 40.43 77 PHE A C 1
ATOM 637 O O . PHE A 1 77 ? 31.605 48.459 105.611 1.00 43.14 77 PHE A O 1
ATOM 645 N N . GLU A 1 78 ? 29.809 49.795 105.389 1.00 42.71 78 GLU A N 1
ATOM 646 C CA . GLU A 1 78 ? 29.076 49.159 106.493 1.00 46.30 78 GLU A CA 1
ATOM 647 C C . GLU A 1 78 ? 28.131 48.137 105.868 1.00 45.50 78 GLU A C 1
ATOM 648 O O . GLU A 1 78 ? 27.186 48.578 105.201 1.00 48.15 78 GLU A O 1
ATOM 654 N N . ARG A 1 79 ? 28.401 46.853 106.062 1.00 42.91 79 ARG A N 1
ATOM 655 C CA . ARG A 1 79 ? 27.606 45.839 105.360 1.00 40.68 79 ARG A CA 1
ATOM 656 C C . ARG A 1 79 ? 26.340 45.514 106.139 1.00 35.78 79 ARG A C 1
ATOM 657 O O . ARG A 1 79 ? 26.177 45.923 107.292 1.00 35.24 79 ARG A O 1
ATOM 665 N N . PRO A 1 80 ? 25.357 44.841 105.557 1.00 37.23 80 PRO A N 1
ATOM 666 C CA . PRO A 1 80 ? 24.069 44.711 106.258 1.00 36.19 80 PRO A CA 1
ATOM 667 C C . PRO A 1 80 ? 24.133 43.983 107.578 1.00 33.16 80 PRO A C 1
ATOM 668 O O . PRO A 1 80 ? 23.357 44.336 108.452 1.00 37.44 80 PRO A O 1
ATOM 672 N N . LEU A 1 81 ? 24.986 42.996 107.795 1.00 30.67 81 LEU A N 1
ATOM 673 C CA . LEU A 1 81 ? 24.925 42.277 109.062 1.00 28.02 81 LEU A CA 1
ATOM 674 C C . LEU A 1 81 ? 25.221 43.186 110.244 1.00 27.26 81 LEU A C 1
ATOM 675 O O . LEU A 1 81 ? 24.461 43.215 111.203 1.00 27.46 81 LEU A O 1
ATOM 680 N N . GLU A 1 82 ? 26.318 43.939 110.206 1.00 27.08 82 GLU A N 1
ATOM 681 C CA . GLU A 1 82 ? 26.617 44.819 111.339 1.00 25.23 82 GLU A CA 1
ATOM 682 C C . GLU A 1 82 ? 25.596 45.950 111.337 1.00 26.10 82 GLU A C 1
ATOM 683 O O . GLU A 1 82 ? 25.384 46.522 112.413 1.00 29.44 82 GLU A O 1
ATOM 689 N N . GLY A 1 83 ? 24.984 46.239 110.178 1.00 28.25 83 GLY A N 1
ATOM 690 C CA . GLY A 1 83 ? 23.874 47.169 110.087 1.00 29.67 83 GLY A CA 1
ATOM 691 C C . GLY A 1 83 ? 22.648 46.792 110.885 1.00 30.23 83 GLY A C 1
ATOM 692 O O . GLY A 1 83 ? 21.825 47.649 111.230 1.00 32.94 83 GLY A O 1
ATOM 693 N N . THR A 1 84 ? 22.451 45.533 111.253 1.00 29.67 84 THR A N 1
ATOM 694 C CA . THR A 1 84 ? 21.340 45.059 112.061 1.00 28.54 84 THR A CA 1
ATOM 695 C C . THR A 1 84 ? 21.628 45.109 113.566 1.00 26.36 84 THR A C 1
ATOM 696 O O . THR A 1 84 ? 20.723 44.776 114.343 1.00 30.00 84 THR A O 1
ATOM 700 N N . LEU A 1 85 ? 22.837 45.505 113.985 1.00 24.28 85 LEU A N 1
ATOM 701 C CA . LEU A 1 85 ? 23.138 45.599 115.402 1.00 24.44 85 LEU A CA 1
ATOM 702 C C . LEU A 1 85 ? 22.354 46.745 116.041 1.00 25.63 85 LEU A C 1
ATOM 703 O O . LEU A 1 85 ? 22.274 47.812 115.435 1.00 29.71 85 LEU A O 1
ATOM 708 N N . VAL A 1 86 ? 21.820 46.520 117.225 1.00 26.94 86 VAL A N 1
ATOM 709 C CA . VAL A 1 86 ? 21.078 47.551 117.949 1.00 27.64 86 VAL A CA 1
ATOM 710 C C . VAL A 1 86 ? 21.651 47.701 119.353 1.00 27.49 86 VAL A C 1
ATOM 711 O O . VAL A 1 86 ? 21.649 48.808 119.897 1.00 31.82 86 VAL A O 1
ATOM 715 N N . HIS A 1 87 ? 22.147 46.645 119.977 1.00 24.55 87 HIS A N 1
ATOM 716 C CA . HIS A 1 87 ? 22.641 46.754 121.359 1.00 22.96 87 HIS A CA 1
ATOM 717 C C . HIS A 1 87 ? 24.034 47.345 121.421 1.00 20.53 87 HIS A C 1
ATOM 718 O O . HIS A 1 87 ? 24.866 46.886 120.642 1.00 22.75 87 HIS A O 1
ATOM 730 N N . PRO A 1 88 ? 24.317 48.306 122.293 1.00 21.09 88 PRO A N 1
ATOM 731 C CA . PRO A 1 88 ? 25.640 48.915 122.322 1.00 20.75 88 PRO A CA 1
ATOM 732 C C . PRO A 1 88 ? 26.782 47.909 122.463 1.00 20.63 88 PRO A C 1
ATOM 733 O O . PRO A 1 88 ? 27.846 48.256 121.944 1.00 21.24 88 PRO A O 1
ATOM 737 N N . GLU A 1 89 ? 26.588 46.769 123.115 1.00 18.97 89 GLU A N 1
ATOM 738 C CA . GLU A 1 89 ? 27.686 45.860 123.381 1.00 16.33 89 GLU A CA 1
ATOM 739 C C . GLU A 1 89 ? 27.691 44.747 122.329 1.00 16.76 89 GLU A C 1
ATOM 740 O O . GLU A 1 89 ? 28.498 43.813 122.476 1.00 17.34 89 GLU A O 1
ATOM 746 N N . GLY A 1 90 ? 26.823 44.845 121.312 1.00 17.73 90 GLY A N 1
ATOM 747 C CA . GLY A 1 90 ? 26.832 43.862 120.256 1.00 16.62 90 GLY A CA 1
ATOM 748 C C . GLY A 1 90 ? 28.010 43.990 119.309 1.00 16.99 90 GLY A C 1
ATOM 749 O O . GLY A 1 90 ? 28.693 45.012 119.243 1.00 18.33 90 GLY A O 1
ATOM 750 N N . TYR A 1 91 ? 28.280 42.921 118.540 1.00 16.77 91 TYR A N 1
ATOM 751 C CA . TYR A 1 91 ? 29.377 42.943 117.572 1.00 15.88 91 TYR A CA 1
ATOM 752 C C . TYR A 1 91 ? 29.054 41.934 116.460 1.00 16.60 91 TYR A C 1
ATOM 753 O O . TYR A 1 91 ? 28.198 41.065 116.615 1.00 15.85 91 TYR A O 1
ATOM 762 N N . VAL A 1 92 ? 29.820 42.065 115.368 1.00 15.83 92 VAL A N 1
ATOM 763 C CA . VAL A 1 92 ? 29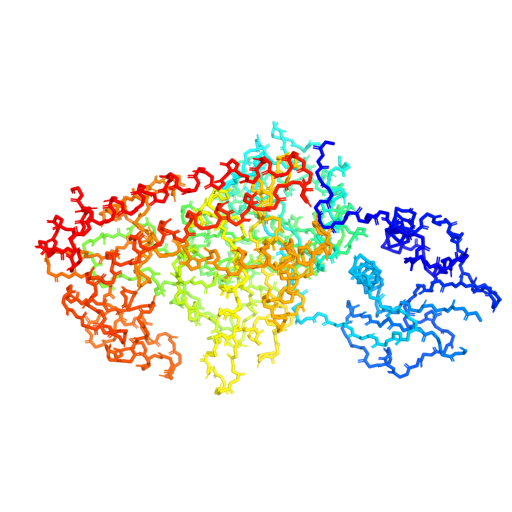.834 41.142 114.271 1.00 16.20 92 VAL A CA 1
ATOM 764 C C . VAL A 1 92 ? 31.282 40.684 114.077 1.00 15.34 92 VAL A C 1
ATOM 765 O O . VAL A 1 92 ? 32.209 41.474 114.223 1.00 17.86 92 VAL A O 1
ATOM 769 N N . ILE A 1 93 ? 31.448 39.406 113.757 1.00 16.20 93 ILE A N 1
ATOM 770 C CA . ILE A 1 93 ? 32.766 38.927 113.309 1.00 14.82 93 ILE A CA 1
ATOM 771 C C . ILE A 1 93 ? 32.552 38.314 111.931 1.00 14.41 93 ILE A C 1
ATOM 772 O O . ILE A 1 93 ? 31.698 37.427 111.776 1.00 17.69 93 ILE A O 1
ATOM 777 N N . ARG A 1 94 ? 33.318 38.766 110.938 1.00 15.47 94 ARG A N 1
ATOM 778 C CA . ARG A 1 94 ? 33.145 38.147 109.616 1.00 16.86 94 ARG A CA 1
ATOM 779 C C . ARG A 1 94 ? 34.485 38.100 108.865 1.00 16.91 94 ARG A C 1
ATOM 780 O O . ARG A 1 94 ? 35.286 39.020 108.941 1.00 17.82 94 ARG A O 1
ATOM 788 N N . SER A 1 95 ? 34.681 36.980 108.144 1.00 17.54 95 SER A N 1
ATOM 789 C CA . SER A 1 95 ? 35.824 36.813 107.266 1.00 16.40 95 SER A CA 1
ATOM 790 C C . SER A 1 95 ? 35.490 37.494 105.942 1.00 16.96 95 SER A C 1
ATOM 791 O O . SER A 1 95 ? 34.354 37.358 105.436 1.00 21.25 95 SER A O 1
ATOM 794 N N . ASP A 1 96 ? 36.470 38.222 105.391 1.00 17.46 96 ASP A N 1
ATOM 795 C CA . ASP A 1 96 ? 36.221 38.811 104.064 1.00 18.69 96 ASP A CA 1
ATOM 796 C C . ASP A 1 96 ? 36.091 37.735 103.003 1.00 23.65 96 ASP A C 1
ATOM 797 O O . ASP A 1 96 ? 36.804 36.738 103.051 1.00 23.15 96 ASP A O 1
ATOM 802 N N . VAL A 1 97 ? 35.185 37.859 102.024 1.00 27.63 97 VAL A N 1
ATOM 803 C CA . VAL A 1 97 ? 35.108 36.743 101.062 1.00 31.37 97 VAL A CA 1
ATOM 804 C C . VAL A 1 97 ? 35.812 37.095 99.762 1.00 30.77 97 VAL A C 1
ATOM 805 O O . VAL A 1 97 ? 35.753 36.291 98.806 1.00 35.72 97 VAL A O 1
ATOM 809 N N . ASP A 1 98 ? 36.513 38.198 99.680 1.00 31.26 98 ASP A N 1
ATOM 810 C CA . ASP A 1 98 ? 37.503 38.451 98.633 1.00 37.00 98 ASP A CA 1
ATOM 811 C C . ASP A 1 98 ? 38.406 37.235 98.411 1.00 40.05 98 ASP A C 1
ATOM 812 O O . ASP A 1 98 ? 38.466 36.362 99.289 1.00 44.23 98 ASP A O 1
ATOM 817 N N . PRO A 1 101 ? 43.995 38.494 100.078 1.00 22.69 101 PRO A N 1
ATOM 818 C CA . PRO A 1 101 ? 44.486 38.487 101.501 1.00 20.14 101 PRO A CA 1
ATOM 819 C C . PRO A 1 101 ? 43.372 38.123 102.455 1.00 14.63 101 PRO A C 1
ATOM 820 O O . PRO A 1 101 ? 42.208 38.412 102.231 1.00 17.47 101 PRO A O 1
ATOM 824 N N . PHE A 1 102 ? 43.801 37.490 103.529 1.00 12.70 102 PHE A N 1
ATOM 825 C CA . PHE A 1 102 ? 42.828 37.057 104.532 1.00 14.20 102 PHE A CA 1
ATOM 826 C C . PHE A 1 102 ? 42.496 38.196 105.468 1.00 13.47 102 PHE A C 1
ATOM 827 O O . PHE A 1 102 ? 43.468 38.745 106.027 1.00 14.93 102 PHE A O 1
ATOM 835 N N . ARG A 1 103 ? 41.229 38.505 105.638 1.00 13.39 103 ARG A N 1
ATOM 836 C CA . ARG A 1 103 ? 40.853 39.560 106.577 1.00 14.70 103 ARG A CA 1
ATOM 837 C C . ARG A 1 103 ? 39.712 39.099 107.469 1.00 15.30 103 ARG A C 1
ATOM 838 O O . ARG A 1 103 ? 38.727 38.594 106.936 1.00 17.38 103 ARG A O 1
ATOM 846 N N . ILE A 1 104 ? 39.885 39.344 108.766 1.00 14.93 104 ILE A N 1
ATOM 847 C CA . ILE A 1 104 ? 38.805 39.142 109.720 1.00 15.04 104 ILE A CA 1
ATOM 848 C C . ILE A 1 104 ? 38.362 40.519 110.208 1.00 14.98 104 ILE A C 1
ATOM 849 O O . ILE A 1 104 ? 39.234 41.285 110.664 1.00 17.09 104 ILE A O 1
ATOM 854 N N . TYR A 1 105 ? 37.078 40.840 110.175 1.00 14.37 105 TYR A N 1
ATOM 855 C CA . TYR A 1 105 ? 36.593 42.089 110.705 1.00 13.75 105 TYR A CA 1
ATOM 856 C C . TYR A 1 105 ? 35.827 41.797 112.005 1.00 14.86 105 TYR A C 1
ATOM 857 O O . TYR A 1 105 ? 34.902 40.980 112.041 1.00 16.96 105 TYR A O 1
ATOM 866 N N . ILE A 1 106 ? 36.237 42.515 113.052 1.00 14.67 106 ILE A N 1
ATOM 867 C CA . ILE A 1 106 ? 35.519 42.466 114.316 1.00 14.54 106 ILE A CA 1
ATOM 868 C C . ILE A 1 106 ? 34.897 43.857 114.488 1.00 15.20 106 ILE A C 1
ATOM 869 O O . ILE A 1 106 ? 35.636 44.820 114.687 1.00 15.94 106 ILE A O 1
ATOM 874 N N . ILE A 1 107 ? 33.587 43.931 114.359 1.00 15.87 107 ILE A N 1
ATOM 875 C CA . ILE A 1 107 ? 32.912 45.214 114.244 1.00 16.36 107 ILE A CA 1
ATOM 876 C C . ILE A 1 107 ? 31.960 45.375 115.418 1.00 16.55 107 ILE A C 1
ATOM 877 O O . ILE A 1 107 ? 30.977 44.636 115.520 1.00 17.87 107 ILE A O 1
ATOM 882 N N . GLY A 1 108 ? 32.277 46.328 116.307 1.00 17.00 108 GLY A N 1
ATOM 883 C CA . GLY A 1 108 ? 31.446 46.477 117.493 1.00 17.51 108 GLY A CA 1
ATOM 884 C C . GLY A 1 108 ? 30.515 47.660 117.371 1.00 18.31 108 GLY A C 1
ATOM 885 O O . GLY A 1 108 ? 30.828 48.656 116.709 1.00 19.70 108 GLY A O 1
ATOM 886 N N . LYS A 1 109 ? 29.345 47.608 118.007 1.00 19.23 109 LYS A N 1
ATOM 887 C CA . LYS A 1 109 ? 28.485 48.794 118.000 1.00 20.74 109 LYS A CA 1
ATOM 888 C C . LYS A 1 109 ? 29.125 49.939 118.789 1.00 22.15 109 LYS A C 1
ATOM 889 O O . LYS A 1 109 ? 28.936 51.131 118.463 1.00 24.59 109 LYS A O 1
ATOM 895 N N . THR A 1 110 ? 29.875 49.618 119.831 1.00 21.78 110 THR A N 1
ATOM 896 C CA . THR A 1 110 ? 30.655 50.533 120.652 1.00 23.26 110 THR A CA 1
ATOM 897 C C . THR A 1 110 ? 31.980 49.843 120.982 1.00 22.49 110 THR A C 1
ATOM 898 O O . THR A 1 110 ? 32.114 48.663 120.608 1.00 20.55 110 THR A O 1
ATOM 902 N N . ASP A 1 111 ? 32.883 50.547 121.649 1.00 23.00 111 ASP A N 1
ATOM 903 C CA . ASP A 1 111 ? 34.189 49.956 121.974 1.00 21.89 111 ASP A CA 1
ATOM 904 C C . ASP A 1 111 ? 34.042 48.666 122.776 1.00 20.98 111 ASP A C 1
ATOM 905 O O . ASP A 1 111 ? 34.804 47.714 122.544 1.00 20.91 111 ASP A O 1
ATOM 910 N N . ALA A 1 112 ? 33.085 48.580 123.702 1.00 18.91 112 ALA A N 1
ATOM 911 C CA . ALA A 1 112 ? 32.939 47.325 124.465 1.00 16.75 112 ALA A CA 1
ATOM 912 C C . ALA A 1 112 ? 32.542 46.164 123.565 1.00 16.60 112 ALA A C 1
ATOM 913 O O . ALA A 1 112 ? 32.971 45.027 123.804 1.00 17.51 112 ALA A O 1
ATOM 915 N N . GLY A 1 113 ? 31.730 46.419 122.531 1.00 18.12 113 GLY A N 1
ATOM 916 C CA . GLY A 1 113 ? 31.402 45.341 121.587 1.00 16.45 113 GLY A CA 1
ATOM 917 C C . GLY A 1 113 ? 32.661 44.837 120.907 1.00 16.00 113 GLY A C 1
ATOM 918 O O . GLY A 1 113 ? 32.775 43.613 120.652 1.00 18.62 113 GLY A O 1
ATOM 919 N N . VAL A 1 114 ? 33.632 45.706 120.601 1.00 15.67 114 VAL A N 1
ATOM 920 C CA . VAL A 1 114 ? 34.885 45.220 119.987 1.00 16.14 114 VAL A CA 1
ATOM 921 C C . VAL A 1 114 ? 35.653 44.323 120.951 1.00 16.31 114 VAL A C 1
ATOM 922 O O . VAL A 1 114 ? 36.227 43.265 120.646 1.00 17.05 114 VAL A O 1
ATOM 926 N N . LEU A 1 115 ? 35.665 44.692 122.232 1.00 15.53 115 LEU A N 1
ATOM 927 C CA . LEU A 1 115 ? 36.331 43.869 123.242 1.00 15.48 115 LEU A CA 1
ATOM 928 C C . LEU A 1 115 ? 35.657 42.513 123.348 1.00 15.26 115 LEU A C 1
ATOM 929 O O . LEU A 1 115 ? 36.306 41.456 123.328 1.00 15.84 115 LEU A O 1
ATOM 934 N N . TYR A 1 116 ? 34.345 42.464 123.489 1.00 15.64 116 TYR A N 1
ATOM 935 C CA . TYR A 1 116 ? 33.677 41.157 123.572 1.00 15.00 116 TYR A CA 1
ATOM 936 C C . TYR A 1 116 ? 33.892 40.351 122.298 1.00 14.60 116 TYR A C 1
ATOM 937 O O . TYR A 1 116 ? 33.983 39.121 122.318 1.00 16.20 116 TYR A O 1
ATOM 946 N N . GLY A 1 117 ? 33.984 41.058 121.132 1.00 15.32 117 GLY A N 1
ATOM 947 C CA . GLY A 1 117 ? 34.210 40.379 119.871 1.00 15.70 117 GLY A CA 1
ATOM 948 C C . GLY A 1 117 ? 35.602 39.780 119.818 1.00 15.14 117 GLY A C 1
ATOM 949 O O . GLY A 1 117 ? 35.746 38.655 119.291 1.00 17.37 117 GLY A O 1
ATOM 950 N N . VAL A 1 118 ? 36.611 40.459 120.352 1.00 14.80 118 VAL A N 1
ATOM 951 C CA . VAL A 1 118 ? 37.966 39.916 120.407 1.00 14.93 118 VAL A CA 1
ATOM 952 C C . VAL A 1 118 ? 37.959 38.674 121.301 1.00 15.02 118 VAL A C 1
ATOM 953 O O . VAL A 1 118 ? 38.542 37.629 120.950 1.00 15.28 118 VAL A O 1
ATOM 957 N N . PHE A 1 119 ? 37.316 38.738 122.488 1.00 15.95 119 PHE A N 1
ATOM 958 C CA . PHE A 1 119 ? 37.273 37.522 123.317 1.00 14.96 119 PHE A CA 1
ATOM 959 C C . PHE A 1 119 ? 36.555 36.373 122.601 1.00 14.28 119 PHE A C 1
ATOM 960 O O . PHE A 1 119 ? 37.006 35.215 122.737 1.00 15.84 119 PHE A O 1
ATOM 968 N N . HIS A 1 120 ? 35.489 36.660 121.843 1.00 15.27 120 HIS A N 1
ATOM 969 C CA . HIS A 1 120 ? 34.809 35.588 121.105 1.00 14.42 120 HIS A CA 1
ATOM 970 C C . HIS A 1 120 ? 35.764 35.011 120.057 1.00 14.73 120 HIS A C 1
ATOM 971 O O . HIS A 1 120 ? 35.873 33.784 119.911 1.00 15.44 120 HIS A O 1
ATOM 978 N N . PHE A 1 121 ? 36.454 35.891 119.302 1.00 15.24 121 PHE A N 1
ATOM 979 C CA . PHE A 1 121 ? 37.360 35.370 118.249 1.00 14.97 121 PHE A CA 1
ATOM 980 C C . PHE A 1 121 ? 38.416 34.489 118.882 1.00 14.48 121 PHE A C 1
ATOM 981 O O . PHE A 1 121 ? 38.747 33.413 118.411 1.00 16.48 121 PHE A O 1
ATOM 989 N N . LEU A 1 122 ? 38.980 34.889 120.038 1.00 15.18 122 LEU A N 1
ATOM 990 C CA . LEU A 1 122 ? 39.982 34.063 120.720 1.00 15.02 122 LEU A CA 1
ATOM 991 C C . LEU A 1 122 ? 39.391 32.756 121.244 1.00 13.44 122 LEU A C 1
ATOM 992 O O . LEU A 1 122 ? 40.118 31.740 121.247 1.00 15.54 122 LEU A O 1
ATOM 997 N N . ARG A 1 123 ? 38.117 32.801 121.657 1.00 14.26 123 ARG A N 1
ATOM 998 C CA . ARG A 1 123 ? 37.430 31.606 122.112 1.00 13.45 123 ARG A CA 1
ATOM 999 C C . ARG A 1 123 ? 37.345 30.613 120.937 1.00 14.26 123 ARG A C 1
ATOM 1000 O O . ARG A 1 123 ? 37.612 29.414 121.058 1.00 15.70 123 ARG A O 1
ATOM 1008 N N . LEU A 1 124 ? 37.007 31.082 119.732 1.00 15.85 124 LEU A N 1
ATOM 1009 C CA . LEU A 1 124 ? 36.930 30.220 118.552 1.00 14.28 124 LEU A CA 1
ATOM 1010 C C . LEU A 1 124 ? 38.288 29.568 118.319 1.00 14.32 124 LEU A C 1
ATOM 1011 O O . LEU A 1 124 ? 38.341 28.379 118.005 1.00 16.67 124 LEU A O 1
ATOM 1016 N N . LEU A 1 125 ? 39.360 30.358 118.479 1.00 14.56 125 LEU A N 1
ATOM 1017 C CA . LEU A 1 125 ? 40.720 29.818 118.268 1.00 14.54 125 LEU A CA 1
ATOM 1018 C C . LEU A 1 125 ? 41.051 28.772 119.317 1.00 15.24 125 LEU A C 1
ATOM 1019 O O . LEU A 1 125 ? 41.560 27.684 118.983 1.00 17.10 125 LEU A O 1
ATOM 1024 N N . GLN A 1 126 ? 40.797 29.048 120.601 1.00 15.69 126 GLN A N 1
ATOM 1025 C CA . GLN A 1 126 ? 41.041 28.047 121.646 1.00 15.16 126 GLN A CA 1
ATOM 1026 C C . GLN A 1 126 ? 40.289 26.773 121.344 1.00 15.85 126 GLN A C 1
ATOM 1027 O O . GLN A 1 126 ? 40.803 25.686 121.590 1.00 19.46 126 GLN A O 1
ATOM 1033 N N . MET A 1 127 ? 39.057 26.887 120.829 1.00 16.49 127 MET A N 1
ATOM 1034 C CA . MET A 1 127 ? 38.222 25.727 120.546 1.00 16.85 127 MET A CA 1
ATOM 1035 C C . MET A 1 127 ? 38.561 25.047 119.233 1.00 17.98 127 MET A C 1
ATOM 1036 O O . MET A 1 127 ? 37.975 24.000 118.922 1.00 20.61 127 MET A O 1
ATOM 1044 N N . GLY A 1 128 ? 39.469 25.615 118.462 1.00 17.25 128 GLY A N 1
ATOM 1045 C CA . GLY A 1 128 ? 39.906 24.949 117.225 1.00 17.74 128 GLY A CA 1
ATOM 1046 C C . GLY A 1 128 ? 38.927 25.121 116.071 1.00 18.20 128 GLY A C 1
ATOM 1047 O O . GLY A 1 128 ? 38.905 24.278 115.165 1.00 19.55 128 GLY A O 1
ATOM 1048 N N . GLU A 1 129 ? 38.110 26.169 116.060 1.00 17.21 129 GLU A N 1
ATOM 1049 C CA . GLU A 1 129 ? 37.116 26.322 115.000 1.00 18.66 129 GLU A CA 1
ATOM 1050 C C . GLU A 1 129 ? 37.734 26.836 113.702 1.00 16.29 129 GLU A C 1
ATOM 1051 O O . GLU A 1 129 ? 38.695 27.600 113.780 1.00 17.91 129 GLU A O 1
ATOM 1057 N N . ASN A 1 130 ? 37.173 26.435 112.550 1.00 16.71 130 ASN A N 1
ATOM 1058 C CA . ASN A 1 130 ? 37.673 26.927 111.264 1.00 16.61 130 ASN A CA 1
ATOM 1059 C C . ASN A 1 130 ? 37.206 28.367 111.055 1.00 16.10 130 ASN A C 1
ATOM 1060 O O . ASN A 1 130 ? 35.965 28.616 111.037 1.00 21.54 130 ASN A O 1
ATOM 1065 N N . ILE A 1 131 ? 38.119 29.318 110.925 1.00 15.60 131 ILE A N 1
ATOM 1066 C CA . ILE A 1 131 ? 37.693 30.732 110.815 1.00 15.11 131 ILE A CA 1
ATOM 1067 C C . ILE A 1 131 ? 37.782 31.225 109.374 1.00 14.52 131 ILE A C 1
ATOM 1068 O O . ILE A 1 131 ? 37.755 32.435 109.123 1.00 17.67 131 ILE A O 1
ATOM 1073 N N . ALA A 1 132 ? 37.886 30.335 108.402 1.00 15.29 132 ALA A N 1
ATOM 1074 C CA . ALA A 1 132 ? 38.040 30.824 107.031 1.00 17.83 132 ALA A CA 1
ATOM 1075 C C . ALA A 1 132 ? 36.811 31.562 106.516 1.00 17.50 132 ALA A C 1
ATOM 1076 O O . ALA A 1 132 ? 36.962 32.441 105.658 1.00 18.73 132 ALA A O 1
ATOM 1078 N N . GLN A 1 133 ? 35.604 31.240 106.992 1.00 17.03 133 GLN A N 1
ATOM 1079 C CA . GLN A 1 133 ? 34.372 31.767 106.437 1.00 18.74 133 GLN A CA 1
ATOM 1080 C C . GLN A 1 133 ? 33.431 32.175 107.555 1.00 18.49 133 GLN A C 1
ATOM 1081 O O . GLN A 1 133 ? 32.270 31.758 107.591 1.00 24.00 133 GLN A O 1
ATOM 1091 N N . LEU A 1 134 ? 33.900 33.008 108.489 1.00 18.89 134 LEU A N 1
ATOM 1092 C CA . LEU A 1 134 ? 33.048 33.385 109.611 1.00 17.75 134 LEU A CA 1
ATOM 1093 C C . LEU A 1 134 ? 31.969 34.380 109.237 1.00 17.83 134 LEU A C 1
ATOM 1094 O O . LEU A 1 134 ? 32.208 35.307 108.468 1.00 18.21 134 LEU A O 1
ATOM 1099 N N . SER A 1 135 ? 30.794 34.217 109.854 1.00 18.36 135 SER A N 1
ATOM 1100 C CA . SER A 1 135 ? 29.752 35.230 109.791 1.00 18.59 135 SER A CA 1
ATOM 1101 C C . SER A 1 135 ? 28.960 35.104 111.104 1.00 18.20 135 SER A C 1
ATOM 1102 O O . SER A 1 135 ? 28.086 34.248 111.222 1.00 22.06 135 SER A O 1
ATOM 1105 N N . ILE A 1 136 ? 29.300 35.977 112.051 1.00 16.61 136 ILE A N 1
ATOM 1106 C CA . ILE A 1 136 ? 28.781 35.905 113.407 1.00 17.74 136 ILE A CA 1
ATOM 1107 C C . ILE A 1 136 ? 28.186 37.238 113.827 1.00 16.86 136 ILE A C 1
ATOM 1108 O O . ILE A 1 136 ? 28.840 38.262 113.583 1.00 18.83 136 ILE A O 1
ATOM 1113 N N . ILE A 1 137 ? 27.012 37.176 114.450 1.00 16.93 137 ILE A N 1
ATOM 1114 C CA . ILE A 1 137 ? 26.520 38.374 115.119 1.00 16.80 137 ILE A CA 1
ATOM 1115 C C . ILE A 1 137 ? 26.118 37.955 116.539 1.00 18.14 137 ILE A C 1
ATOM 1116 O O . ILE A 1 137 ? 25.502 36.899 116.706 1.00 19.44 137 ILE A O 1
ATOM 1121 N N . GLU A 1 138 ? 26.488 38.793 117.515 1.00 17.52 138 GLU A N 1
ATOM 1122 C CA . GLU A 1 138 ? 26.186 38.512 118.915 1.00 16.69 138 GLU A CA 1
ATOM 1123 C C . GLU A 1 138 ? 25.790 39.782 119.637 1.00 16.75 138 GLU A C 1
ATOM 1124 O O . GLU A 1 138 ? 26.479 40.802 119.512 1.00 18.38 138 GLU A O 1
ATOM 1130 N N . GLN A 1 139 ? 24.669 39.724 120.382 1.00 16.36 139 GLN A N 1
ATOM 1131 C CA . GLN A 1 139 ? 24.215 40.854 121.187 1.00 16.31 139 GLN A CA 1
ATOM 1132 C C . GLN A 1 139 ? 23.766 40.276 122.519 1.00 16.99 139 GLN A C 1
ATOM 1133 O O . GLN A 1 139 ? 23.056 39.266 122.507 1.00 19.57 139 GLN A O 1
ATOM 1139 N N . PRO A 1 140 ? 24.156 40.890 123.633 1.00 17.17 140 PRO A N 1
ATOM 1140 C CA . PRO A 1 140 ? 23.772 40.301 124.911 1.00 15.89 140 PRO A CA 1
ATOM 1141 C C . PRO A 1 140 ? 22.267 40.451 125.155 1.00 16.13 140 PRO A C 1
ATOM 1142 O O . PRO A 1 140 ? 21.656 41.411 124.687 1.00 20.00 140 PRO A O 1
ATOM 1146 N N . LYS A 1 141 ? 21.673 39.503 125.892 1.00 16.39 141 LYS A N 1
ATOM 1147 C CA . LYS A 1 141 ? 20.249 39.628 126.217 1.00 15.91 141 LYS A CA 1
ATOM 1148 C C . LYS A 1 141 ? 19.987 40.461 127.472 1.00 15.57 141 LYS A C 1
ATOM 1149 O O . LYS A 1 141 ? 18.957 41.152 127.556 1.00 18.88 141 LYS A O 1
ATOM 1155 N N . ASN A 1 142 ? 20.877 40.401 128.445 1.00 15.39 142 ASN A N 1
ATOM 1156 C CA . ASN A 1 142 ? 20.733 41.123 129.700 1.00 14.69 142 ASN A CA 1
ATOM 1157 C C . ASN A 1 142 ? 21.610 42.374 129.713 1.00 14.99 142 ASN A C 1
ATOM 1158 O O . ASN A 1 142 ? 22.809 42.306 129.415 1.00 16.95 142 ASN A O 1
ATOM 1163 N N . ARG A 1 143 ? 21.004 43.528 130.045 1.00 15.89 143 ARG A N 1
ATOM 1164 C CA . ARG A 1 143 ? 21.780 44.770 130.029 1.00 16.66 143 ARG A CA 1
ATOM 1165 C C . ARG A 1 143 ? 22.777 44.842 131.172 1.00 16.53 143 ARG A C 1
ATOM 1166 O O . ARG A 1 143 ? 23.907 45.304 131.006 1.00 17.62 143 ARG A O 1
ATOM 1174 N N . LEU A 1 144 ? 22.374 44.438 132.385 1.00 15.63 144 LEU A N 1
ATOM 1175 C CA . LEU A 1 144 ? 23.294 44.328 133.519 1.00 15.24 144 LEU A CA 1
ATOM 1176 C C . LEU A 1 144 ? 23.686 42.869 133.704 1.00 13.57 144 LEU A C 1
ATOM 1177 O O . LEU A 1 144 ? 22.809 42.017 133.824 1.00 15.13 144 LEU A O 1
ATOM 1186 N N . ARG A 1 145 ? 24.989 42.606 133.697 1.00 13.35 145 ARG A N 1
ATOM 1187 C CA . ARG A 1 145 ? 25.558 41.254 133.823 1.00 12.74 145 ARG A CA 1
ATOM 1188 C C . ARG A 1 145 ? 26.619 41.401 134.881 1.00 13.35 145 ARG A C 1
ATOM 1189 O O . ARG A 1 145 ? 27.752 41.794 134.605 1.00 13.84 145 ARG A O 1
ATOM 1197 N N . MET A 1 146 ? 26.221 41.185 136.140 1.00 13.50 146 MET A N 1
ATOM 1198 C CA . MET A 1 146 ? 27.007 41.691 137.255 1.00 12.61 146 MET A CA 1
ATOM 1199 C C . MET A 1 146 ? 27.523 40.645 138.204 1.00 12.55 146 MET A C 1
ATOM 1200 O O . MET A 1 146 ? 26.879 39.579 138.378 1.00 14.23 146 MET A O 1
ATOM 1205 N N . ILE A 1 147 ? 28.629 40.970 138.840 1.00 12.38 147 ILE A N 1
ATOM 1206 C CA . ILE A 1 147 ? 29.147 40.163 139.952 1.00 12.42 147 ILE A CA 1
ATOM 1207 C C . ILE A 1 147 ? 29.048 40.944 141.261 1.00 11.89 147 ILE A C 1
ATOM 1208 O O . ILE A 1 147 ? 29.408 42.147 141.296 1.00 14.57 147 ILE A O 1
ATOM 1213 N N . ASN A 1 148 ? 28.576 40.281 142.311 1.00 12.38 148 ASN A N 1
ATOM 1214 C CA . ASN A 1 148 ? 28.600 40.873 143.644 1.00 12.29 148 ASN A CA 1
ATOM 1215 C C . ASN A 1 148 ? 29.696 40.204 144.480 1.00 12.20 148 ASN A C 1
ATOM 1216 O O . ASN A 1 148 ? 29.678 38.959 144.628 1.00 14.46 148 ASN A O 1
ATOM 1221 N N . HIS A 1 149 ? 30.620 40.934 145.041 1.00 12.30 149 HIS A N 1
ATOM 1222 C CA . HIS A 1 149 ? 31.599 40.446 146.008 1.00 12.27 149 HIS A CA 1
ATOM 1223 C C . HIS A 1 149 ? 31.121 40.600 147.436 1.00 12.36 149 HIS A C 1
ATOM 1224 O O . HIS A 1 149 ? 30.567 41.639 147.806 1.00 15.34 149 HIS A O 1
ATOM 1231 N N . TRP A 1 150 ? 31.323 39.529 148.219 1.00 13.54 150 TRP A N 1
ATOM 1232 C CA . TRP A 1 150 ? 30.986 39.602 149.651 1.00 12.21 150 TRP A CA 1
ATOM 1233 C C . TRP A 1 150 ? 32.265 39.779 150.467 1.00 13.09 150 TRP A C 1
ATOM 1234 O O . TRP A 1 150 ? 32.398 39.453 151.644 1.00 13.26 150 TRP A O 1
ATOM 1245 N N . ASP A 1 151 ? 33.281 40.358 149.818 1.00 13.56 151 ASP A N 1
ATOM 1246 C CA . ASP A 1 151 ? 34.545 40.669 150.464 1.00 13.17 151 ASP A CA 1
ATOM 1247 C C . ASP A 1 151 ? 34.477 41.779 151.539 1.00 13.30 151 ASP A C 1
ATOM 1248 O O . ASP A 1 151 ? 33.825 42.809 151.349 1.00 14.65 151 ASP A O 1
ATOM 1253 N N . ASN A 1 152 ? 35.173 41.521 152.654 1.00 13.31 152 ASN A N 1
ATOM 1254 C CA . ASN A 1 152 ? 35.358 42.495 153.711 1.00 13.50 152 ASN A CA 1
ATOM 1255 C C . ASN A 1 152 ? 36.762 43.098 153.645 1.00 13.12 152 ASN A C 1
ATOM 1256 O O . ASN A 1 152 ? 37.727 42.491 153.141 1.00 15.30 152 ASN A O 1
ATOM 1261 N N . MET A 1 153 ? 36.920 44.296 154.214 1.00 14.98 153 MET A N 1
ATOM 1262 C CA . MET A 1 153 ? 38.231 44.954 154.100 1.00 16.00 153 MET A CA 1
ATOM 1263 C C . MET A 1 153 ? 39.262 44.368 155.051 1.00 16.74 153 MET A C 1
ATOM 1264 O O . MET A 1 153 ? 40.447 44.678 154.899 1.00 17.67 153 MET A O 1
ATOM 1269 N N . ASP A 1 154 ? 38.886 43.501 156.000 1.00 15.67 154 ASP A N 1
ATOM 1270 C CA . ASP A 1 154 ? 39.925 42.790 156.768 1.00 16.63 154 ASP A CA 1
ATOM 1271 C C . ASP A 1 154 ? 40.481 41.630 155.948 1.00 17.05 154 ASP A C 1
ATOM 1272 O O . ASP A 1 154 ? 41.388 40.974 156.449 1.00 23.00 154 ASP A O 1
ATOM 1277 N N . GLY A 1 155 ? 39.984 41.397 154.740 1.00 15.83 155 GLY A N 1
ATOM 1278 C CA . GLY A 1 155 ? 40.476 40.345 153.852 1.00 15.94 155 GLY A CA 1
ATOM 1279 C C . GLY A 1 155 ? 39.616 39.100 153.897 1.00 15.66 155 GLY A C 1
ATOM 1280 O O . GLY A 1 155 ? 39.767 38.238 153.033 1.00 16.85 155 GLY A O 1
ATOM 1281 N N . SER A 1 156 ? 38.750 38.945 154.892 1.00 14.72 156 SER A N 1
ATOM 1282 C CA . SER A 1 156 ? 37.816 37.820 154.882 1.00 13.93 156 SER A CA 1
ATOM 1283 C C . SER A 1 156 ? 36.774 38.044 153.779 1.00 14.19 156 SER A C 1
ATOM 1284 O O . SER A 1 156 ? 36.561 39.146 153.263 1.00 15.32 156 SER A O 1
ATOM 1287 N N . ILE A 1 157 ? 36.152 36.936 153.389 1.00 14.03 157 ILE A N 1
ATOM 1288 C CA . ILE A 1 157 ? 35.054 36.966 152.432 1.00 13.12 157 ILE A CA 1
ATOM 1289 C C . ILE A 1 157 ? 33.882 36.221 153.081 1.00 12.62 157 ILE A C 1
ATOM 1290 O O . ILE A 1 157 ? 34.055 35.048 153.438 1.00 13.96 157 ILE A O 1
ATOM 1295 N N . GLU A 1 158 ? 32.760 36.878 153.223 1.00 12.67 158 GLU A N 1
ATOM 1296 C CA . GLU A 1 158 ? 31.567 36.226 153.812 1.00 12.51 158 GLU A CA 1
ATOM 1297 C C . GLU A 1 158 ? 31.104 35.147 152.829 1.00 12.01 158 GLU A C 1
ATOM 1298 O O . GLU A 1 158 ? 30.889 35.400 151.647 1.00 13.34 158 GLU A O 1
ATOM 1304 N N . ARG A 1 159 ? 30.993 33.916 153.343 1.00 12.17 159 ARG A N 1
ATOM 1305 C CA . ARG A 1 159 ? 30.688 32.759 152.517 1.00 13.08 159 ARG A CA 1
ATOM 1306 C C . ARG A 1 159 ? 31.713 32.578 151.395 1.00 13.01 159 ARG A C 1
ATOM 1307 O O . ARG A 1 159 ? 31.344 32.167 150.271 1.00 15.39 159 ARG A O 1
ATOM 1315 N N . GLY A 1 160 ? 32.996 32.859 151.665 1.00 12.64 160 GLY A N 1
ATOM 1316 C CA . GLY A 1 160 ? 34.064 32.646 150.696 1.00 13.19 160 GLY A CA 1
ATOM 1317 C C . GLY A 1 160 ? 34.783 31.322 150.959 1.00 12.44 160 GLY A C 1
ATOM 1318 O O . GLY A 1 160 ? 35.259 31.083 152.097 1.00 15.77 160 GLY A O 1
ATOM 1319 N N . TYR A 1 161 ? 34.820 30.481 149.925 1.00 12.46 161 TYR A N 1
ATOM 1320 C CA . TYR A 1 161 ? 35.429 29.145 150.093 1.00 12.20 161 TYR A CA 1
ATOM 1321 C C . TYR A 1 161 ? 36.677 28.946 149.222 1.00 11.91 161 TYR A C 1
ATOM 1322 O O . TYR A 1 161 ? 37.147 27.816 149.057 1.00 14.87 161 TYR A O 1
ATOM 1331 N N . ALA A 1 162 ? 37.209 30.075 148.727 1.00 12.59 162 ALA A N 1
ATOM 1332 C CA . ALA A 1 162 ? 38.284 30.059 147.753 1.00 12.31 162 ALA A CA 1
ATOM 1333 C C . ALA A 1 162 ? 39.462 30.910 148.171 1.00 14.21 162 ALA A C 1
ATOM 1334 O O . ALA A 1 162 ? 40.208 31.388 147.282 1.00 16.01 162 ALA A O 1
ATOM 1336 N N . GLY A 1 163 ? 39.651 31.144 149.477 1.00 15.32 163 GLY A N 1
ATOM 1337 C CA . GLY A 1 163 ? 40.745 31.989 149.955 1.00 15.27 163 GLY A CA 1
ATOM 1338 C C . GLY A 1 163 ? 40.238 33.375 150.354 1.00 15.02 163 GLY A C 1
ATOM 1339 O O . GLY A 1 163 ? 39.048 33.659 150.454 1.00 18.76 163 GLY A O 1
ATOM 1340 N N . ARG A 1 164 ? 41.180 34.255 150.638 1.00 14.93 164 ARG A N 1
ATOM 1341 C CA . ARG A 1 164 ? 40.936 35.608 151.090 1.00 15.20 164 ARG A CA 1
ATOM 1342 C C . ARG A 1 164 ? 40.667 36.570 149.942 1.00 15.51 164 ARG A C 1
ATOM 1343 O O . ARG A 1 164 ? 40.825 36.256 148.765 1.00 17.93 164 ARG A O 1
ATOM 1351 N N . SER A 1 165 ? 40.264 37.789 150.344 1.00 15.32 165 SER A N 1
ATOM 1352 C CA . SER A 1 165 ? 39.968 38.811 149.331 1.00 16.48 165 SER A CA 1
ATOM 1353 C C . SER A 1 165 ? 41.156 39.089 148.410 1.00 16.33 165 SER A C 1
ATOM 1354 O O . SER A 1 165 ? 42.293 39.164 148.871 1.00 17.29 165 SER A O 1
ATOM 1357 N N . ILE A 1 166 ? 40.861 39.276 147.127 1.00 16.38 166 ILE A N 1
ATOM 1358 C CA . ILE A 1 166 ? 41.938 39.746 146.231 1.00 17.72 166 ILE A CA 1
ATOM 1359 C C . ILE A 1 166 ? 41.944 41.281 146.212 1.00 17.96 166 ILE A C 1
ATOM 1360 O O . ILE A 1 166 ? 42.850 41.868 145.605 1.00 21.40 166 ILE A O 1
ATOM 1365 N N . PHE A 1 167 ? 40.971 41.934 146.830 1.00 16.52 167 PHE A N 1
ATOM 1366 C CA . PHE A 1 167 ? 40.884 43.405 146.809 1.00 16.24 167 PHE A CA 1
ATOM 1367 C C . PHE A 1 167 ? 41.461 44.045 148.075 1.00 15.90 167 PHE A C 1
ATOM 1368 O O . PHE A 1 167 ? 42.073 45.123 147.939 1.00 17.92 167 PHE A O 1
ATOM 1376 N N . PHE A 1 168 ? 41.209 43.421 149.216 1.00 15.64 168 PHE A N 1
ATOM 1377 C CA . PHE A 1 168 ? 41.494 44.063 150.509 1.00 16.81 168 PHE A CA 1
ATOM 1378 C C . PHE A 1 168 ? 42.347 43.205 151.431 1.00 18.30 168 PHE A C 1
ATOM 1379 O O . PHE A 1 168 ? 42.200 41.982 151.381 1.00 18.46 168 PHE A O 1
ATOM 1387 N N . VAL A 1 169 ? 43.140 43.845 152.264 1.00 20.65 169 VAL A N 1
ATOM 1388 C CA . VAL A 1 169 ? 43.847 43.222 153.357 1.00 21.86 169 VAL A CA 1
ATOM 1389 C C . VAL A 1 169 ? 44.141 44.289 154.431 1.00 23.20 169 VAL A C 1
ATOM 1390 O O . VAL A 1 169 ? 44.457 45.418 154.062 1.00 25.03 169 VAL A O 1
ATOM 1394 N N . ASP A 1 170 ? 44.015 43.917 155.704 1.00 24.39 170 ASP A N 1
ATOM 1395 C CA . ASP A 1 170 ? 44.366 44.774 156.814 1.00 26.05 170 ASP A CA 1
ATOM 1396 C C . ASP A 1 170 ? 43.621 46.102 156.787 1.00 22.43 170 ASP A C 1
ATOM 1397 O O . ASP A 1 170 ? 44.222 47.104 157.127 1.00 23.99 170 ASP A O 1
ATOM 1402 N N . ASP A 1 171 ? 42.367 46.131 156.394 1.00 20.17 171 ASP A N 1
ATOM 1403 C CA . ASP A 1 171 ? 41.507 47.311 156.330 1.00 22.02 171 ASP A CA 1
ATOM 1404 C C . ASP A 1 171 ? 41.976 48.342 155.312 1.00 20.90 171 ASP A C 1
ATOM 1405 O O . ASP A 1 171 ? 41.719 49.547 155.371 1.00 24.39 171 ASP A O 1
ATOM 1410 N N . GLN A 1 172 ? 42.644 47.839 154.291 1.00 22.06 172 GLN A N 1
ATOM 1411 C CA . GLN A 1 172 ? 43.075 48.683 153.196 1.00 24.15 172 GLN A CA 1
ATOM 1412 C C . GLN A 1 172 ? 42.962 47.888 151.889 1.00 21.94 172 GLN A C 1
ATOM 1413 O O . GLN A 1 172 ? 42.699 46.672 151.845 1.00 21.41 172 GLN A O 1
ATOM 1419 N N . PHE A 1 173 ? 43.217 48.608 150.817 1.00 20.72 173 PHE A N 1
ATOM 1420 C CA . PHE A 1 173 ? 43.300 47.992 149.510 1.00 19.11 173 PHE A CA 1
ATOM 1421 C C . PHE A 1 173 ? 44.656 47.317 149.342 1.00 20.89 173 PHE A C 1
ATOM 1422 O O . PHE A 1 173 ? 45.661 47.859 149.795 1.00 23.87 173 PHE A O 1
ATOM 1430 N N . VAL A 1 174 ? 44.678 46.155 148.714 1.00 21.93 174 VAL A N 1
ATOM 1431 C CA . VAL A 1 174 ? 45.904 45.464 148.330 1.00 25.10 174 VAL A CA 1
ATOM 1432 C C . VAL A 1 174 ? 46.703 46.387 147.427 1.00 29.04 174 VAL A C 1
ATOM 1433 O O . VAL A 1 174 ? 46.167 47.042 146.516 1.00 30.59 174 VAL A O 1
ATOM 1437 N N . ASN A 1 177 ? 47.736 45.101 141.923 1.00 31.74 177 ASN A N 1
ATOM 1438 C CA . ASN A 1 177 ? 46.615 45.270 141.011 1.00 25.13 177 ASN A CA 1
ATOM 1439 C C . ASN A 1 177 ? 46.776 44.401 139.782 1.00 25.28 177 ASN A C 1
ATOM 1440 O O . ASN A 1 177 ? 45.848 44.360 138.966 1.00 29.03 177 ASN A O 1
ATOM 1445 N N . GLN A 1 178 ? 47.950 43.734 139.675 1.00 25.33 178 GLN A N 1
ATOM 1446 C CA . GLN A 1 178 ? 48.032 42.901 138.448 1.00 25.35 178 GLN A CA 1
ATOM 1447 C C . GLN A 1 178 ? 46.975 41.828 138.590 1.00 22.08 178 GLN A C 1
ATOM 1448 O O . GLN A 1 178 ? 46.392 41.451 137.577 1.00 23.28 178 GLN A O 1
ATOM 1454 N N . ARG A 1 179 ? 46.651 41.331 139.798 1.00 20.48 179 ARG A N 1
ATOM 1455 C CA . ARG A 1 179 ? 45.673 40.251 139.828 1.00 17.31 179 ARG A CA 1
ATOM 1456 C C . ARG A 1 179 ? 44.290 40.793 139.496 1.00 16.43 179 ARG A C 1
ATOM 1457 O O . ARG A 1 179 ? 43.447 40.103 138.921 1.00 17.48 179 ARG A O 1
ATOM 1465 N N . ILE A 1 180 ? 44.054 42.042 139.849 1.00 17.30 180 ILE A N 1
ATOM 1466 C CA . ILE A 1 180 ? 42.754 42.667 139.484 1.00 16.98 180 ILE A CA 1
ATOM 1467 C C . ILE A 1 180 ? 42.602 42.793 137.972 1.00 15.75 180 ILE A C 1
ATOM 1468 O O . ILE A 1 180 ? 41.519 42.565 137.417 1.00 16.29 180 ILE A O 1
ATOM 1473 N N . LYS A 1 181 ? 43.694 43.153 137.286 1.00 16.51 181 LYS A N 1
ATOM 1474 C CA . LYS A 1 181 ? 43.650 43.194 135.816 1.00 17.96 181 LYS A CA 1
ATOM 1475 C C . LYS A 1 181 ? 43.338 41.826 135.233 1.00 16.41 181 LYS A C 1
ATOM 1476 O O . LYS A 1 181 ? 42.511 41.703 134.329 1.00 17.12 181 LYS A O 1
ATOM 1482 N N . ASP A 1 182 ? 43.975 40.777 135.753 1.00 15.87 182 ASP A N 1
ATOM 1483 C CA . ASP A 1 182 ? 43.709 39.443 135.187 1.00 15.33 182 ASP A CA 1
ATOM 1484 C C . ASP A 1 182 ? 42.287 39.004 135.528 1.00 15.06 182 ASP A C 1
ATOM 1485 O O . ASP A 1 182 ? 41.631 38.314 134.720 1.00 16.23 182 ASP A O 1
ATOM 1490 N N . TYR A 1 183 ? 41.757 39.401 136.705 1.00 14.66 183 TYR A N 1
ATOM 1491 C CA . TYR A 1 183 ? 40.373 39.138 137.034 1.00 13.01 183 TYR A CA 1
ATOM 1492 C C . TYR A 1 183 ? 39.432 39.857 136.076 1.00 13.89 183 TYR A C 1
ATOM 1493 O O . TYR A 1 183 ? 38.438 39.294 135.566 1.00 14.54 183 TYR A O 1
ATOM 1502 N N . ALA A 1 184 ? 39.742 41.151 135.796 1.00 14.11 184 ALA A N 1
ATOM 1503 C CA . ALA A 1 184 ? 38.934 41.907 134.847 1.00 14.82 184 ALA A CA 1
ATOM 1504 C C . ALA A 1 184 ? 38.942 41.249 133.446 1.00 14.38 184 ALA A C 1
ATOM 1505 O O . ALA A 1 184 ? 37.911 41.209 132.787 1.00 15.98 184 ALA A O 1
ATOM 1507 N N . ARG A 1 185 ? 40.075 40.712 133.004 1.00 14.54 185 ARG A N 1
ATOM 1508 C CA . ARG A 1 185 ? 40.117 39.954 131.759 1.00 14.68 185 ARG A CA 1
ATOM 1509 C C . ARG A 1 185 ? 39.208 38.739 131.789 1.00 14.42 185 ARG A C 1
ATOM 1510 O O . ARG A 1 185 ? 38.431 38.453 130.863 1.00 15.92 185 ARG A O 1
ATOM 1518 N N . LEU A 1 186 ? 39.243 37.963 132.881 1.00 15.02 186 LEU A N 1
ATOM 1519 C CA . LEU A 1 186 ? 38.337 36.800 132.977 1.00 14.54 186 LEU A CA 1
ATOM 1520 C C . LEU A 1 186 ? 36.882 37.234 132.916 1.00 13.30 186 LEU A C 1
ATOM 1521 O O . LEU A 1 186 ? 36.072 36.652 132.205 1.00 14.79 186 LEU A O 1
ATOM 1526 N N . LEU A 1 187 ? 36.546 38.284 133.684 1.00 14.41 187 LEU A N 1
ATOM 1527 C CA . LEU A 1 187 ? 35.144 38.733 133.678 1.00 14.59 187 LEU A CA 1
ATOM 1528 C C . LEU A 1 187 ? 34.722 39.201 132.282 1.00 13.46 187 LEU A C 1
ATOM 1529 O O . LEU A 1 187 ? 33.652 38.792 131.817 1.00 14.42 187 LEU A O 1
ATOM 1534 N N . ALA A 1 188 ? 35.544 40.049 131.638 1.00 13.73 188 ALA A N 1
ATOM 1535 C CA . ALA A 1 188 ? 35.138 40.574 130.341 1.00 14.01 188 ALA A CA 1
ATOM 1536 C C . ALA A 1 188 ? 35.088 39.466 129.304 1.00 14.16 188 ALA A C 1
ATOM 1537 O O . ALA A 1 188 ? 34.291 39.599 128.352 1.00 15.60 188 ALA A O 1
ATOM 1539 N N . SER A 1 189 ? 35.908 38.415 129.516 1.00 14.00 189 SER A N 1
ATOM 1540 C CA . SER A 1 189 ? 35.919 37.348 128.479 1.00 14.67 189 SER A CA 1
ATOM 1541 C C . SER A 1 189 ? 34.569 36.672 128.406 1.00 14.52 189 SER A C 1
ATOM 1542 O O . SER A 1 189 ? 34.191 36.156 127.343 1.00 16.42 189 SER A O 1
ATOM 1545 N N . VAL A 1 190 ? 33.830 36.700 129.530 1.00 14.48 190 VAL A N 1
ATOM 1546 C CA . VAL A 1 190 ? 32.486 36.103 129.504 1.00 14.15 190 VAL A CA 1
ATOM 1547 C C . VAL A 1 190 ? 31.415 37.186 129.595 1.00 13.77 190 VAL A C 1
ATOM 1548 O O . VAL A 1 190 ? 30.255 36.930 129.924 1.00 15.01 190 VAL A O 1
ATOM 1552 N N . GLY A 1 191 ? 31.798 38.426 129.275 1.00 14.05 191 GLY A N 1
ATOM 1553 C CA . GLY A 1 191 ? 30.830 39.493 129.096 1.00 13.97 191 GLY A CA 1
ATOM 1554 C C . GLY A 1 191 ? 30.349 40.223 130.335 1.00 13.39 191 GLY A C 1
ATOM 1555 O O . GLY A 1 191 ? 29.421 41.035 130.239 1.00 14.18 191 GLY A O 1
ATOM 1556 N N . ILE A 1 192 ? 30.921 39.932 131.497 1.00 13.47 192 ILE A N 1
ATOM 1557 C CA . ILE A 1 192 ? 30.427 40.580 132.709 1.00 13.54 192 ILE A CA 1
ATOM 1558 C C . ILE A 1 192 ? 30.767 42.059 132.656 1.00 14.03 192 ILE A C 1
ATOM 1559 O O . ILE A 1 192 ? 31.898 42.354 132.309 1.00 16.61 192 ILE A O 1
ATOM 1567 N N . ASN A 1 193 ? 29.805 42.930 132.961 1.00 14.55 193 ASN A N 1
ATOM 1568 C CA . ASN A 1 193 ? 30.028 44.365 132.698 1.00 14.28 193 ASN A CA 1
ATOM 1569 C C . ASN A 1 193 ? 29.776 45.208 133.935 1.00 14.86 193 ASN A C 1
ATOM 1570 O O . ASN A 1 193 ? 29.707 46.446 133.843 1.00 14.05 193 ASN A O 1
ATOM 1575 N N . ALA A 1 194 ? 29.651 44.502 135.080 1.00 13.76 194 ALA A N 1
ATOM 1576 C CA . ALA A 1 194 ? 29.370 45.299 136.310 1.00 13.51 194 ALA A CA 1
ATOM 1577 C C . ALA A 1 194 ? 29.889 44.547 137.522 1.00 13.37 194 ALA A C 1
ATOM 1578 O O . ALA A 1 194 ? 29.802 43.305 137.525 1.00 13.93 194 ALA A O 1
ATOM 1580 N N . ILE A 1 195 ? 30.411 45.264 138.521 1.00 13.41 195 ILE A N 1
ATOM 1581 C CA . ILE A 1 195 ? 30.880 44.564 139.725 1.00 12.81 195 ILE A CA 1
ATOM 1582 C C . ILE A 1 195 ? 30.649 45.443 140.956 1.00 12.95 195 ILE A C 1
ATOM 1583 O O . ILE A 1 195 ? 30.858 46.659 140.821 1.00 15.37 195 ILE A O 1
ATOM 1588 N N . SER A 1 196 ? 30.235 44.821 142.070 1.00 12.34 196 SER A N 1
ATOM 1589 C CA . SER A 1 196 ? 30.274 45.502 143.360 1.00 13.41 196 SER A CA 1
ATOM 1590 C C . SER A 1 196 ? 31.394 44.848 144.152 1.00 12.92 196 SER A C 1
ATOM 1591 O O . SER A 1 196 ? 31.428 43.602 144.235 1.00 14.80 196 SER A O 1
ATOM 1594 N N . ILE A 1 197 ? 32.301 45.652 144.703 1.00 12.64 197 ILE A N 1
ATOM 1595 C CA . ILE A 1 197 ? 33.554 45.085 145.218 1.00 13.16 197 ILE A CA 1
ATOM 1596 C C . ILE A 1 197 ? 33.511 44.717 146.698 1.00 13.12 197 ILE A C 1
ATOM 1597 O O . ILE A 1 197 ? 34.457 44.077 147.168 1.00 16.30 197 ILE A O 1
ATOM 1602 N N . ASN A 1 198 ? 32.460 45.094 147.420 1.00 13.11 198 ASN A N 1
ATOM 1603 C CA . ASN A 1 198 ? 32.473 44.918 148.873 1.00 12.81 198 ASN A CA 1
ATOM 1604 C C . ASN A 1 198 ? 31.156 44.311 149.346 1.00 12.11 198 ASN A C 1
ATOM 1605 O O . ASN A 1 198 ? 30.082 44.481 148.757 1.00 13.84 198 ASN A O 1
ATOM 1610 N N . ASN A 1 199 ? 31.213 43.582 150.421 1.00 13.44 199 ASN A N 1
ATOM 1611 C CA . ASN A 1 199 ? 30.132 42.853 151.052 1.00 12.93 199 ASN A CA 1
ATOM 1612 C C . ASN A 1 199 ? 28.856 43.683 151.197 1.00 12.71 199 ASN A C 1
ATOM 1613 O O . ASN A 1 199 ? 28.910 44.849 151.603 1.00 13.43 199 ASN A O 1
ATOM 1618 N N . VAL A 1 200 ? 27.715 43.063 150.858 1.00 12.88 200 VAL A N 1
ATOM 1619 C CA . VAL A 1 200 ? 26.415 43.703 151.086 1.00 13.90 200 VAL A CA 1
ATOM 1620 C C . VAL A 1 200 ? 26.157 43.939 152.573 1.00 13.97 200 VAL A C 1
ATOM 1621 O O . VAL A 1 200 ? 25.394 44.855 152.918 1.00 14.52 200 VAL A O 1
ATOM 1625 N N . ASN A 1 201 ? 26.779 43.172 153.477 1.00 14.12 201 ASN A N 1
ATOM 1626 C CA . ASN A 1 201 ? 26.802 43.499 154.905 1.00 12.88 201 ASN A CA 1
ATOM 1627 C C . ASN A 1 201 ? 27.975 44.460 155.140 1.00 13.29 201 ASN A C 1
ATOM 1628 O O . ASN A 1 201 ? 29.113 43.972 155.194 1.00 15.84 201 ASN A O 1
ATOM 1633 N N . VAL A 1 202 ? 27.688 45.755 155.199 1.00 14.62 202 VAL A N 1
ATOM 1634 C CA . VAL A 1 202 ? 28.740 46.799 155.190 1.00 13.79 202 VAL A CA 1
ATOM 1635 C C . VAL A 1 202 ? 29.106 47.123 156.612 1.00 13.82 202 VAL A C 1
ATOM 1636 O O . VAL A 1 202 ? 28.308 47.716 157.339 1.00 17.50 202 VAL A O 1
ATOM 1640 N N . HIS A 1 203 ? 30.317 46.716 156.994 1.00 15.23 203 HIS A N 1
ATOM 1641 C CA . HIS A 1 203 ? 30.768 46.927 158.393 1.00 15.88 203 HIS A CA 1
ATOM 1642 C C . HIS A 1 203 ? 31.405 48.302 158.521 1.00 15.41 203 HIS A C 1
ATOM 1643 O O . HIS A 1 203 ? 31.312 49.137 157.587 1.00 16.61 203 HIS A O 1
ATOM 1650 N N . LYS A 1 204 ? 32.041 48.499 159.684 1.00 16.64 204 LYS A N 1
ATOM 1651 C CA . LYS A 1 204 ? 32.437 49.885 159.996 1.00 17.17 204 LYS A CA 1
ATOM 1652 C C . LYS A 1 204 ? 33.454 50.474 159.024 1.00 18.34 204 LYS A C 1
ATOM 1653 O O . LYS A 1 204 ? 33.302 51.611 158.585 1.00 18.47 204 LYS A O 1
ATOM 1659 N N . THR A 1 205 ? 34.548 49.766 158.661 1.00 18.59 205 THR A N 1
ATOM 1660 C CA . THR A 1 205 ? 35.550 50.314 157.735 1.00 17.28 205 THR A CA 1
ATOM 1661 C C . THR A 1 205 ? 34.983 50.509 156.344 1.00 16.27 205 THR A C 1
ATOM 1662 O O . THR A 1 205 ? 35.240 51.487 155.628 1.00 17.32 205 THR A O 1
ATOM 1666 N N . GLU A 1 206 ? 34.193 49.531 155.910 1.00 15.54 206 GLU A N 1
ATOM 1667 C CA . GLU A 1 206 ? 33.635 49.479 154.570 1.00 14.49 206 GLU A CA 1
ATOM 1668 C C . GLU A 1 206 ? 32.630 50.603 154.353 1.00 13.58 206 GLU A C 1
ATOM 1669 O O . GLU A 1 206 ? 32.438 51.058 153.213 1.00 16.68 206 GLU A O 1
ATOM 1675 N N . THR A 1 207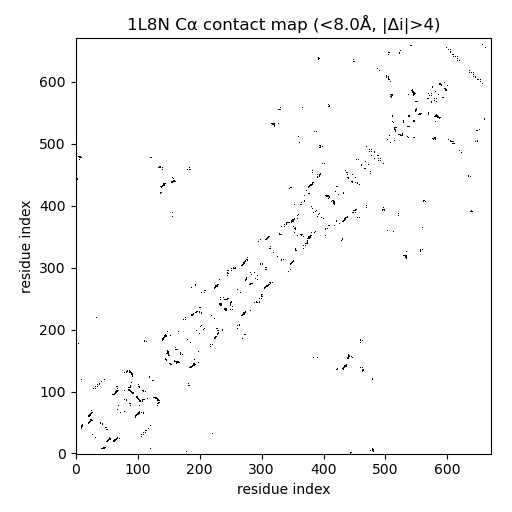 ? 31.985 51.051 155.424 1.00 13.74 207 THR A N 1
ATOM 1676 C CA . THR A 1 207 ? 31.085 52.214 155.319 1.00 15.24 207 THR A CA 1
ATOM 1677 C C . THR A 1 207 ? 31.830 53.415 154.756 1.00 15.24 207 THR A C 1
ATOM 1678 O O . THR A 1 207 ? 31.243 54.267 154.108 1.00 16.79 207 THR A O 1
ATOM 1682 N N . LYS A 1 208 ? 33.156 53.481 155.012 1.00 15.52 208 LYS A N 1
ATOM 1683 C CA . LYS A 1 208 ? 33.958 54.622 154.586 1.00 15.87 208 LYS A CA 1
ATOM 1684 C C . LYS A 1 208 ? 34.353 54.535 153.127 1.00 15.60 208 LYS A C 1
ATOM 1685 O O . LYS A 1 208 ? 35.071 55.461 152.676 1.00 16.48 208 LYS A O 1
ATOM 1695 N N . LEU A 1 209 ? 33.934 53.466 152.415 1.00 15.64 209 LEU A N 1
ATOM 1696 C CA . LEU A 1 209 ? 34.367 53.407 150.996 1.00 15.66 209 LEU A CA 1
ATOM 1697 C C . LEU A 1 209 ? 33.778 54.553 150.167 1.00 16.20 209 LEU A C 1
ATOM 1698 O O . LEU A 1 209 ? 34.257 54.844 149.063 1.00 17.55 209 LEU A O 1
ATOM 1703 N N . ILE A 1 210 ? 32.729 55.187 150.694 1.00 15.62 210 ILE A N 1
ATOM 1704 C CA . ILE A 1 210 ? 32.072 56.296 149.982 1.00 15.84 210 ILE A CA 1
ATOM 1705 C C . ILE A 1 210 ? 32.630 57.626 150.472 1.00 17.43 210 ILE A C 1
ATOM 1706 O O . ILE A 1 210 ? 32.045 58.683 150.161 1.00 19.40 210 ILE A O 1
ATOM 1711 N N . THR A 1 211 ? 33.737 57.637 151.198 1.00 17.22 211 THR A N 1
ATOM 1712 C CA . THR A 1 211 ? 34.345 58.905 151.701 1.00 18.11 211 THR A CA 1
ATOM 1713 C C . THR A 1 211 ? 35.708 59.152 151.034 1.00 17.86 211 THR A C 1
ATOM 1714 O O . THR A 1 211 ? 36.294 58.245 150.451 1.00 17.68 211 THR A O 1
ATOM 1718 N N . ASP A 1 212 ? 36.189 60.404 151.122 1.00 19.31 212 ASP A N 1
ATOM 1719 C CA . ASP A 1 212 ? 37.476 60.805 150.574 1.00 20.46 212 ASP A CA 1
ATOM 1720 C C . ASP A 1 212 ? 38.611 59.916 151.067 1.00 21.08 212 ASP A C 1
ATOM 1721 O O . ASP A 1 212 ? 39.626 59.717 150.378 1.00 24.85 212 ASP A O 1
ATOM 1726 N N . HIS A 1 213 ? 38.522 59.353 152.268 1.00 22.01 213 HIS A N 1
ATOM 1727 C CA . HIS A 1 213 ? 39.648 58.509 152.693 1.00 25.01 213 HIS A CA 1
ATOM 1728 C C . HIS A 1 213 ? 39.907 57.315 151.793 1.00 22.80 213 HIS A C 1
ATOM 1729 O O . HIS A 1 213 ? 41.067 56.929 151.652 1.00 24.42 213 HIS A O 1
ATOM 1736 N N . PHE A 1 214 ? 38.872 56.706 151.239 1.00 19.48 214 PHE A N 1
ATOM 1737 C CA . PHE A 1 214 ? 39.103 55.503 150.419 1.00 18.01 214 PHE A CA 1
ATOM 1738 C C . PHE A 1 214 ? 38.767 55.732 148.934 1.00 17.54 214 PHE A C 1
ATOM 1739 O O . PHE A 1 214 ? 39.169 54.894 148.103 1.00 18.08 214 PHE A O 1
ATOM 1747 N N . LEU A 1 215 ? 38.069 56.794 148.576 1.00 17.31 215 LEU A N 1
ATOM 1748 C CA . LEU A 1 215 ? 37.693 56.945 147.157 1.00 18.12 215 LEU A CA 1
ATOM 1749 C C . LEU A 1 215 ? 38.900 56.964 146.240 1.00 18.07 215 LEU A C 1
ATOM 1750 O O . LEU A 1 215 ? 38.714 56.409 145.135 1.00 17.85 215 LEU A O 1
ATOM 1755 N N . PRO A 1 216 ? 40.066 57.512 146.541 1.00 19.95 216 PRO A N 1
ATOM 1756 C CA . PRO A 1 216 ? 41.176 57.403 145.584 1.00 19.82 216 PRO A CA 1
ATOM 1757 C C . PRO A 1 216 ? 41.480 55.939 145.263 1.00 19.67 216 PRO A C 1
ATOM 1758 O O . PRO A 1 216 ? 41.761 55.628 144.091 1.00 21.45 216 PRO A O 1
ATOM 1762 N N . ASP A 1 217 ? 41.420 55.069 146.277 1.00 21.27 217 ASP A N 1
ATOM 1763 C CA . ASP A 1 217 ? 41.699 53.657 146.069 1.00 20.52 217 ASP A CA 1
ATOM 1764 C C . ASP A 1 217 ? 40.586 52.958 145.270 1.00 19.37 217 ASP A C 1
ATOM 1765 O O . ASP A 1 217 ? 40.847 52.098 144.406 1.00 18.87 217 ASP A O 1
ATOM 1770 N N . VAL A 1 218 ? 39.344 53.320 145.602 1.00 17.93 218 VAL A N 1
ATOM 1771 C CA . VAL A 1 218 ? 38.202 52.776 144.839 1.00 17.93 218 VAL A CA 1
ATOM 1772 C C . VAL A 1 218 ? 38.378 53.162 143.378 1.00 17.08 218 VAL A C 1
ATOM 1773 O O . VAL A 1 218 ? 38.125 52.385 142.432 1.00 18.62 218 VAL A O 1
ATOM 1777 N N . ALA A 1 219 ? 38.809 54.395 143.131 1.00 17.31 219 ALA A N 1
ATOM 1778 C CA . ALA A 1 219 ? 38.934 54.919 141.765 1.00 17.58 219 ALA A CA 1
ATOM 1779 C C . ALA A 1 219 ? 40.007 54.175 140.987 1.00 18.21 219 ALA A C 1
ATOM 1780 O O . ALA A 1 219 ? 39.888 53.897 139.780 1.00 20.51 219 ALA A O 1
ATOM 1782 N N . GLU A 1 220 ? 41.097 53.812 141.667 1.00 19.02 220 GLU A N 1
ATOM 1783 C CA . GLU A 1 220 ? 42.161 53.050 140.999 1.00 20.69 220 GLU A CA 1
ATOM 1784 C C . GLU A 1 220 ? 41.659 51.683 140.531 1.00 20.28 220 GLU A C 1
ATOM 1785 O O . GLU A 1 220 ? 41.986 51.214 139.425 1.00 20.12 220 GLU A O 1
ATOM 1791 N N . VAL A 1 221 ? 40.869 51.018 141.362 1.00 18.05 221 VAL A N 1
ATOM 1792 C CA . VAL A 1 221 ? 40.260 49.751 140.964 1.00 17.97 221 VAL A CA 1
ATOM 1793 C C . VAL A 1 221 ? 39.258 49.967 139.858 1.00 16.58 221 VAL A C 1
ATOM 1794 O O . VAL A 1 221 ? 39.244 49.198 138.903 1.00 18.23 221 VAL A O 1
ATOM 1798 N N . ALA A 1 222 ? 38.416 50.998 139.949 1.00 17.27 222 ALA A N 1
ATOM 1799 C CA . ALA A 1 222 ? 37.429 51.328 138.909 1.00 16.54 222 ALA A CA 1
ATOM 1800 C C . ALA A 1 222 ? 38.123 51.619 137.580 1.00 16.82 222 ALA A C 1
ATOM 1801 O O . ALA A 1 222 ? 37.563 51.253 136.515 1.00 18.46 222 ALA A O 1
ATOM 1803 N N . ASP A 1 223 ? 39.297 52.254 137.645 1.00 16.58 223 ASP A N 1
ATOM 1804 C CA . ASP A 1 223 ? 40.086 52.548 136.447 1.00 17.85 223 ASP A CA 1
ATOM 1805 C C . ASP A 1 223 ? 40.443 51.270 135.684 1.00 17.89 223 ASP A C 1
ATOM 1806 O O . ASP A 1 223 ? 40.342 51.167 134.441 1.00 20.97 223 ASP A O 1
ATOM 1811 N N . ILE A 1 224 ? 40.867 50.244 136.436 1.00 17.59 224 ILE A N 1
ATOM 1812 C CA . ILE A 1 224 ? 41.194 48.957 135.805 1.00 17.26 224 ILE A CA 1
ATOM 1813 C C . ILE A 1 224 ? 39.977 48.291 135.205 1.00 16.34 224 ILE A C 1
ATOM 1814 O O . ILE A 1 224 ? 40.007 47.881 134.029 1.00 20.02 224 ILE A O 1
ATOM 1819 N N . PHE A 1 225 ? 38.884 48.220 135.993 1.00 16.27 225 PHE A N 1
ATOM 1820 C CA . PHE A 1 225 ? 37.672 47.612 135.428 1.00 15.48 225 PHE A CA 1
ATOM 1821 C C . PHE A 1 225 ? 37.112 48.363 134.237 1.00 16.35 225 PHE A C 1
ATOM 1822 O O . PHE A 1 225 ? 36.587 47.726 133.316 1.00 17.11 225 PHE A O 1
ATOM 1830 N N . ARG A 1 226 ? 37.192 49.694 134.220 1.00 16.45 226 ARG A N 1
ATOM 1831 C CA . ARG A 1 226 ? 36.650 50.460 133.098 1.00 16.16 226 ARG A CA 1
ATOM 1832 C C . ARG A 1 226 ? 37.302 50.070 131.767 1.00 16.17 226 ARG A C 1
ATOM 1833 O O . ARG A 1 226 ? 36.633 50.066 130.730 1.00 18.11 226 ARG A O 1
ATOM 1841 N N . THR A 1 227 ? 38.598 49.796 131.827 1.00 17.04 227 THR A N 1
ATOM 1842 C CA . THR A 1 227 ? 39.369 49.428 130.630 1.00 18.05 227 THR A CA 1
ATOM 1843 C C . THR A 1 227 ? 38.849 48.127 130.044 1.00 16.24 227 THR A C 1
ATOM 1844 O O . THR A 1 227 ? 39.085 47.878 128.858 1.00 16.97 227 THR A O 1
ATOM 1850 N N . TYR A 1 228 ? 38.163 47.321 130.846 1.00 16.60 228 TYR A N 1
ATOM 1851 C CA . TYR A 1 228 ? 37.595 46.049 130.384 1.00 16.17 228 TYR A CA 1
ATOM 1852 C C . TYR A 1 228 ? 36.067 46.116 130.278 1.00 15.80 228 TYR A C 1
ATOM 1853 O O . TYR A 1 228 ? 35.384 45.095 130.259 1.00 17.85 228 TYR A O 1
ATOM 1862 N N . GLY A 1 229 ? 35.490 47.318 130.173 1.00 16.01 229 GLY A N 1
ATOM 1863 C CA . GLY A 1 229 ? 34.067 47.528 129.965 1.00 16.22 229 GLY A CA 1
ATOM 1864 C C . GLY A 1 229 ? 33.203 47.263 131.171 1.00 16.82 229 GLY A C 1
ATOM 1865 O O . GLY A 1 229 ? 32.004 46.979 131.011 1.00 20.56 229 GLY A O 1
ATOM 1866 N N . ILE A 1 230 ? 33.767 47.346 132.367 1.00 16.47 230 ILE A N 1
ATOM 1867 C CA . ILE A 1 230 ? 33.080 46.944 133.615 1.00 14.86 230 ILE A CA 1
ATOM 1868 C C . ILE A 1 230 ? 32.849 48.184 134.474 1.00 14.93 230 ILE A C 1
ATOM 1869 O O . ILE A 1 230 ? 33.806 48.918 134.764 1.00 17.96 230 ILE A O 1
ATOM 1874 N N . LYS A 1 231 ? 31.617 48.408 134.854 1.00 14.65 231 LYS A N 1
ATOM 1875 C CA . LYS A 1 231 ? 31.295 49.515 135.753 1.00 15.36 231 LYS A CA 1
ATOM 1876 C C . LYS A 1 231 ? 31.370 49.053 137.217 1.00 15.55 231 LYS A C 1
ATOM 1877 O O . LYS A 1 231 ? 31.067 47.908 137.547 1.00 16.24 231 LYS A O 1
ATOM 1883 N N . THR A 1 232 ? 31.841 49.972 138.064 1.00 15.11 232 THR A N 1
ATOM 1884 C CA . THR A 1 232 ? 32.059 49.665 139.455 1.00 15.14 232 THR A CA 1
ATOM 1885 C C . THR A 1 232 ? 30.909 50.210 140.302 1.00 14.30 232 THR A C 1
ATOM 1886 O O . THR A 1 232 ? 30.464 51.327 140.096 1.00 16.02 232 THR A O 1
ATOM 1890 N N . PHE A 1 233 ? 30.459 49.371 141.250 1.00 14.30 233 PHE A N 1
ATOM 1891 C CA . PHE A 1 233 ? 29.442 49.691 142.218 1.00 13.76 233 PHE A CA 1
ATOM 1892 C C . PHE A 1 233 ? 29.999 49.489 143.629 1.00 13.36 233 PHE A C 1
ATOM 1893 O O . PHE A 1 233 ? 30.937 48.712 143.840 1.00 14.73 233 PHE A O 1
ATOM 1901 N N . LEU A 1 234 ? 29.381 50.199 144.578 1.00 13.27 234 LEU A N 1
ATOM 1902 C CA . LEU A 1 234 ? 29.699 49.906 145.971 1.00 12.90 234 LEU A CA 1
ATOM 1903 C C . LEU A 1 234 ? 28.475 49.457 146.734 1.00 13.08 234 LEU A C 1
ATOM 1904 O O . LEU A 1 234 ? 27.383 49.999 146.516 1.00 13.79 234 LEU A O 1
ATOM 1909 N N . SER A 1 235 ? 28.616 48.514 147.673 1.00 13.50 235 SER A N 1
ATOM 1910 C CA . SER A 1 235 ? 27.510 48.260 148.608 1.00 12.83 235 SER A CA 1
ATOM 1911 C C . SER A 1 235 ? 27.551 49.323 149.698 1.00 12.67 235 SER A C 1
ATOM 1912 O O . SER A 1 235 ? 28.654 49.717 150.115 1.00 14.10 235 SER A O 1
ATOM 1915 N N . ILE A 1 236 ? 26.402 49.794 150.161 1.00 13.72 236 ILE A N 1
ATOM 1916 C CA . ILE A 1 236 ? 26.414 50.887 151.134 1.00 14.19 236 ILE A CA 1
ATOM 1917 C C . ILE A 1 236 ? 25.652 50.498 152.399 1.00 13.51 236 ILE A C 1
ATOM 1918 O O . ILE A 1 236 ? 24.808 49.597 152.404 1.00 15.06 236 ILE A O 1
ATOM 1926 N N . ASN A 1 237 ? 26.082 51.223 153.453 1.00 14.51 237 ASN A N 1
ATOM 1927 C CA . ASN A 1 237 ? 25.418 51.142 154.758 1.00 14.11 237 ASN A CA 1
ATOM 1928 C C . ASN A 1 237 ? 24.326 52.199 154.774 1.00 14.33 237 ASN A C 1
ATOM 1929 O O . ASN A 1 237 ? 24.652 53.405 154.639 1.00 15.36 237 ASN A O 1
ATOM 1934 N N . TYR A 1 238 ? 23.057 51.805 154.883 1.00 14.82 238 TYR A N 1
ATOM 1935 C CA . TYR A 1 238 ? 21.938 52.755 154.816 1.00 14.85 238 TYR A CA 1
ATOM 1936 C C . TYR A 1 238 ? 22.040 53.812 155.927 1.00 15.63 238 TYR A C 1
ATOM 1937 O O . TYR A 1 238 ? 21.551 54.947 155.748 1.00 16.80 238 TYR A O 1
ATOM 1946 N N . ALA A 1 239 ? 22.690 53.442 157.045 1.00 16.06 239 ALA A N 1
ATOM 1947 C CA . ALA A 1 239 ? 22.816 54.372 158.173 1.00 15.74 239 ALA A CA 1
ATOM 1948 C C . ALA A 1 239 ? 24.062 55.244 158.055 1.00 15.03 239 ALA A C 1
ATOM 1949 O O . ALA A 1 239 ? 24.422 55.952 159.019 1.00 17.17 239 ALA A O 1
ATOM 1951 N N . SER A 1 240 ? 24.744 55.303 156.898 1.00 15.63 240 SER A N 1
ATOM 1952 C CA . SER A 1 240 ? 25.903 56.166 156.739 1.00 15.47 240 SER A CA 1
ATOM 1953 C C . SER A 1 240 ? 25.696 57.612 157.166 1.00 16.45 240 SER A C 1
ATOM 1954 O O . SER A 1 240 ? 26.635 58.165 157.747 1.00 17.12 240 SER A O 1
ATOM 1957 N N . PRO A 1 241 ? 24.574 58.288 156.954 1.00 16.08 241 PRO A N 1
ATOM 1958 C CA . PRO A 1 241 ? 24.449 59.669 157.448 1.00 16.71 241 PRO A CA 1
ATOM 1959 C C . PRO A 1 241 ? 24.689 59.773 158.951 1.00 18.05 241 PRO A C 1
ATOM 1960 O O . PRO A 1 241 ? 25.224 60.783 159.431 1.00 19.28 241 PRO A O 1
ATOM 1964 N N . ILE A 1 242 ? 24.344 58.739 159.726 1.00 18.36 242 ILE A N 1
ATOM 1965 C CA . ILE A 1 242 ? 24.683 58.757 161.137 1.00 19.85 242 ILE A CA 1
ATOM 1966 C C . ILE A 1 242 ? 26.143 58.405 161.392 1.00 20.36 242 ILE A C 1
ATOM 1967 O O . ILE A 1 242 ? 26.914 59.088 162.090 1.00 23.82 242 ILE A O 1
ATOM 1972 N N . GLU A 1 243 ? 26.536 57.284 160.823 1.00 21.01 243 GLU A N 1
ATOM 1973 C CA . GLU A 1 243 ? 27.797 56.666 161.172 1.00 22.06 243 GLU A CA 1
ATOM 1974 C C . GLU A 1 243 ? 28.970 57.491 160.685 1.00 22.92 243 GLU A C 1
ATOM 1975 O O . GLU A 1 243 ? 30.003 57.628 161.344 1.00 28.97 243 GLU A O 1
ATOM 1985 N N . ILE A 1 244 ? 28.839 58.054 159.479 1.00 21.77 244 ILE A N 1
ATOM 1986 C CA . ILE A 1 244 ? 29.993 58.849 159.028 1.00 23.97 244 ILE A CA 1
ATOM 1987 C C . ILE A 1 244 ? 29.586 60.288 158.803 1.00 23.70 244 ILE A C 1
ATOM 1988 O O . ILE A 1 244 ? 30.487 61.122 158.763 1.00 32.54 244 ILE A O 1
ATOM 1996 N N . GLY A 1 245 ? 28.337 60.661 158.649 1.00 23.05 245 GLY A N 1
ATOM 1997 C CA . GLY A 1 245 ? 27.973 62.037 158.299 1.00 23.68 245 GLY A CA 1
ATOM 1998 C C . GLY A 1 245 ? 27.557 62.891 159.471 1.00 25.26 245 GLY A C 1
ATOM 1999 O O . GLY A 1 245 ? 27.215 64.068 159.269 1.00 34.51 245 GLY A O 1
ATOM 2000 N N . GLY A 1 246 ? 27.587 62.355 160.686 1.00 23.50 246 GLY A N 1
ATOM 2001 C CA . GLY A 1 246 ? 27.326 63.076 161.908 1.00 26.53 246 GLY A CA 1
ATOM 2002 C C . GLY A 1 246 ? 25.915 63.590 162.000 1.00 25.91 246 GLY A C 1
ATOM 2003 O O . GLY A 1 246 ? 25.680 64.569 162.732 1.00 34.92 246 GLY A O 1
ATOM 2004 N N . LEU A 1 247 ? 24.964 62.984 161.314 1.00 22.17 247 LEU A N 1
ATOM 2005 C CA . LEU A 1 247 ? 23.576 63.385 161.415 1.00 20.44 247 LEU A CA 1
ATOM 2006 C C . LEU A 1 247 ? 22.837 62.605 162.486 1.00 21.33 247 LEU A C 1
ATOM 2007 O O . LEU A 1 247 ? 23.244 61.482 162.795 1.00 23.35 247 LEU A O 1
ATOM 2015 N N . PRO A 1 248 ? 21.771 63.141 163.050 1.00 22.28 248 PRO A N 1
ATOM 2016 C CA . PRO A 1 248 ? 21.091 62.391 164.128 1.00 23.33 248 PRO A CA 1
ATOM 2017 C C . PRO A 1 248 ? 20.175 61.285 163.645 1.00 22.96 248 PRO A C 1
ATOM 2018 O O . PRO A 1 248 ? 19.636 60.532 164.470 1.00 28.04 248 PRO A O 1
ATOM 2022 N N . THR A 1 249 ? 19.962 61.112 162.353 1.00 21.63 249 THR A N 1
ATOM 2023 C CA . THR A 1 249 ? 19.041 60.107 161.832 1.00 19.18 249 THR A CA 1
ATOM 2024 C C . THR A 1 249 ? 19.446 59.721 160.401 1.00 18.12 249 THR A C 1
ATOM 2025 O O . THR A 1 249 ? 20.247 60.448 159.814 1.00 19.50 249 THR A O 1
ATOM 2029 N N . ALA A 1 250 ? 18.896 58.637 159.915 1.00 17.61 250 ALA A N 1
ATOM 2030 C CA . ALA A 1 250 ? 19.130 58.166 158.539 1.00 15.84 250 ALA A CA 1
ATOM 2031 C C . ALA A 1 250 ? 17.798 58.093 157.786 1.00 16.75 250 ALA A C 1
ATOM 2032 O O . ALA A 1 250 ? 17.706 57.581 156.676 1.00 16.73 250 ALA A O 1
ATOM 2034 N N . ASP A 1 251 ? 16.727 58.643 158.385 1.00 16.69 251 ASP A N 1
ATOM 2035 C CA . ASP A 1 251 ? 15.411 58.679 157.775 1.00 16.53 251 ASP A CA 1
ATOM 2036 C C . ASP A 1 251 ? 15.454 59.275 156.361 1.00 16.66 251 ASP A C 1
ATOM 2037 O O . ASP A 1 251 ? 15.855 60.426 156.215 1.00 17.31 251 ASP A O 1
ATOM 2042 N N . PRO A 1 252 ? 15.026 58.515 155.353 1.00 16.23 252 PRO A N 1
ATOM 2043 C CA . PRO A 1 252 ? 15.074 59.028 153.968 1.00 15.84 252 PRO A CA 1
ATOM 2044 C C . PRO A 1 252 ? 14.179 60.219 153.707 1.00 15.24 252 PRO A C 1
ATOM 2045 O O . PRO A 1 252 ? 14.363 60.897 152.666 1.00 18.50 252 PRO A O 1
ATOM 2049 N N . LEU A 1 253 ? 13.215 60.478 154.601 1.00 16.74 253 LEU A N 1
ATOM 2050 C CA . LEU A 1 253 ? 12.408 61.677 154.355 1.00 17.79 253 LEU A CA 1
ATOM 2051 C C . LEU A 1 253 ? 13.005 62.867 155.091 1.00 17.85 253 LEU A C 1
ATOM 2052 O O . LEU A 1 253 ? 12.457 63.967 154.950 1.00 22.41 253 LEU A O 1
ATOM 2057 N N . ASP A 1 254 ? 14.064 62.715 155.856 1.00 17.08 254 ASP A N 1
ATOM 2058 C CA . ASP A 1 254 ? 14.614 63.894 156.537 1.00 17.59 254 ASP A CA 1
ATOM 2059 C C . ASP A 1 254 ? 15.370 64.749 155.531 1.00 17.68 254 ASP A C 1
ATOM 2060 O O . ASP A 1 254 ? 16.248 64.208 154.858 1.00 18.30 254 ASP A O 1
ATOM 2065 N N . PRO A 1 255 ? 15.089 66.009 155.364 1.00 18.43 255 PRO A N 1
ATOM 2066 C CA . PRO A 1 255 ? 15.760 66.807 154.331 1.00 17.53 255 PRO A CA 1
ATOM 2067 C C . PRO A 1 255 ? 17.278 66.765 154.421 1.00 15.45 255 PRO A C 1
ATOM 2068 O O . PRO A 1 255 ? 17.907 66.701 153.363 1.00 15.79 255 PRO A O 1
ATOM 2072 N N . GLU A 1 256 ? 17.856 66.811 155.622 1.00 16.44 256 GLU A N 1
ATOM 2073 C CA . GLU A 1 256 ? 19.325 66.807 155.675 1.00 16.40 256 GLU A CA 1
ATOM 2074 C C . GLU A 1 256 ? 19.922 65.479 155.274 1.00 14.60 256 GLU A C 1
ATOM 2075 O O . GLU A 1 256 ? 21.029 65.434 154.740 1.00 16.08 256 GLU A O 1
ATOM 2081 N N . VAL A 1 257 ? 19.213 64.384 155.532 1.00 15.33 257 VAL A N 1
ATOM 2082 C CA . VAL A 1 257 ? 19.668 63.065 155.051 1.00 14.24 257 VAL A CA 1
ATOM 2083 C C . VAL A 1 257 ? 19.682 63.048 153.532 1.00 13.95 257 VAL A C 1
ATOM 2084 O O . VAL A 1 257 ? 20.621 62.527 152.912 1.00 14.36 257 VAL A O 1
ATOM 2088 N N . ARG A 1 258 ? 18.601 63.603 152.939 1.00 13.92 258 ARG A N 1
ATOM 2089 C CA . ARG A 1 258 ? 18.491 63.583 151.490 1.00 13.75 258 ARG A CA 1
ATOM 2090 C C . ARG A 1 258 ? 19.665 64.349 150.861 1.00 13.36 258 ARG A C 1
ATOM 2091 O O . ARG A 1 258 ? 20.309 63.924 149.884 1.00 14.93 258 ARG A O 1
ATOM 2099 N N . TRP A 1 259 ? 19.940 65.521 151.451 1.00 14.40 259 TRP A N 1
ATOM 2100 C CA . TRP A 1 259 ? 21.064 66.335 150.987 1.00 13.05 259 TRP A CA 1
ATOM 2101 C C . TRP A 1 259 ? 22.396 65.621 151.183 1.00 13.45 259 TRP A C 1
ATOM 2102 O O . TRP A 1 259 ? 23.260 65.675 150.314 1.00 14.69 259 TRP A O 1
ATOM 2113 N N . TRP A 1 260 ? 22.595 64.956 152.349 1.00 14.01 260 TRP A N 1
ATOM 2114 C CA . TRP A 1 260 ? 23.849 64.262 152.619 1.00 13.53 260 TRP A CA 1
ATOM 2115 C C . TRP A 1 260 ? 24.133 63.247 151.509 1.00 13.61 260 TRP A C 1
ATOM 2116 O O . TRP A 1 260 ? 25.240 63.162 150.990 1.00 13.90 260 TRP A O 1
ATOM 2127 N N . TRP A 1 261 ? 23.105 62.459 151.133 1.00 13.60 261 TRP A N 1
ATOM 2128 C CA . TRP A 1 261 ? 23.292 61.491 150.048 1.00 13.79 261 TRP A CA 1
ATOM 2129 C C . TRP A 1 261 ? 23.553 62.163 148.700 1.00 13.89 261 TRP A C 1
ATOM 2130 O O . TRP A 1 261 ? 24.378 61.679 147.910 1.00 15.57 261 TRP A O 1
ATOM 2141 N N . LYS A 1 262 ? 22.896 63.297 148.403 1.00 14.14 262 LYS A N 1
ATOM 2142 C CA . LYS A 1 262 ? 23.193 64.015 147.169 1.00 14.05 262 LYS A CA 1
ATOM 2143 C C . LYS A 1 262 ? 24.660 64.475 147.142 1.00 14.97 262 LYS A C 1
ATOM 2144 O O . LYS A 1 262 ? 25.364 64.370 146.112 1.00 16.75 262 LYS A O 1
ATOM 2150 N N . GLU A 1 263 ? 25.158 65.000 148.268 1.00 14.78 263 GLU A N 1
ATOM 2151 C CA . GLU A 1 263 ? 26.548 65.444 148.345 1.00 16.09 263 GLU A CA 1
ATOM 2152 C C . GLU A 1 263 ? 27.486 64.256 148.242 1.00 15.37 263 GLU A C 1
ATOM 2153 O O . GLU A 1 263 ? 28.552 64.380 147.608 1.00 16.79 263 GLU A O 1
ATOM 2159 N N . THR A 1 264 ? 27.103 63.124 148.859 1.00 14.96 264 THR A N 1
ATOM 2160 C CA . THR A 1 264 ? 27.950 61.929 148.745 1.00 15.35 264 THR A CA 1
ATOM 2161 C C . THR A 1 264 ? 28.033 61.476 147.290 1.00 14.73 264 THR A C 1
ATOM 2162 O O . THR A 1 264 ? 29.124 61.143 146.809 1.00 16.65 264 THR A O 1
ATOM 2166 N N . ALA A 1 265 ? 26.907 61.480 146.588 1.00 15.08 265 ALA A N 1
ATOM 2167 C CA . ALA A 1 265 ? 26.912 61.107 145.159 1.00 15.49 265 ALA A CA 1
ATOM 2168 C C . ALA A 1 265 ? 27.830 62.037 144.352 1.00 16.24 265 ALA A C 1
ATOM 2169 O O . ALA A 1 265 ? 28.686 61.611 143.570 1.00 17.41 265 ALA A O 1
ATOM 2171 N N . LYS A 1 266 ? 27.664 63.339 144.540 1.00 16.34 266 LYS A N 1
ATOM 2172 C CA . LYS A 1 266 ? 28.499 64.283 143.802 1.00 17.60 266 LYS A CA 1
ATOM 2173 C C . LYS A 1 266 ? 29.985 64.030 144.052 1.00 18.89 266 LYS A C 1
ATOM 2174 O O . LYS A 1 266 ? 30.783 64.045 143.118 1.00 21.11 266 LYS A O 1
ATOM 2180 N N . ARG A 1 267 ? 30.379 63.746 145.289 1.00 17.99 267 ARG A N 1
ATOM 2181 C CA . ARG A 1 267 ? 31.767 63.468 145.641 1.00 17.27 267 ARG A CA 1
ATOM 2182 C C . ARG A 1 267 ? 32.266 62.214 144.928 1.00 16.82 267 ARG A C 1
ATOM 2183 O O . ARG A 1 267 ? 33.352 62.225 144.344 1.00 19.82 267 ARG A O 1
ATOM 2191 N N . ILE A 1 268 ? 31.504 61.137 144.984 1.00 15.90 268 ILE A N 1
ATOM 2192 C CA . ILE A 1 268 ? 31.965 59.922 144.298 1.00 14.95 268 ILE A CA 1
ATOM 2193 C C . ILE A 1 268 ? 32.178 60.156 142.817 1.00 15.25 268 ILE A C 1
ATOM 2194 O O . ILE A 1 268 ? 33.186 59.682 142.267 1.00 17.48 268 ILE A O 1
ATOM 2199 N N . TYR A 1 269 ? 31.238 60.856 142.170 1.00 16.06 269 TYR A N 1
ATOM 2200 C CA . TYR A 1 269 ? 31.349 61.045 140.704 1.00 17.07 269 TYR A CA 1
ATOM 2201 C C . TYR A 1 269 ? 32.524 61.956 140.378 1.00 18.51 269 TYR A C 1
ATOM 2202 O O . TYR A 1 269 ? 33.012 61.905 139.239 1.00 21.49 269 TYR A O 1
ATOM 2211 N N . GLN A 1 270 ? 33.054 62.737 141.324 1.00 19.37 270 GLN A N 1
ATOM 2212 C CA . GLN A 1 270 ? 34.277 63.488 141.037 1.00 20.26 270 GLN A CA 1
ATOM 2213 C C . GLN A 1 270 ? 35.474 62.559 140.918 1.00 20.55 270 GLN A C 1
ATOM 2214 O O . GLN A 1 270 ? 36.426 62.861 140.187 1.00 26.60 270 GLN A O 1
ATOM 2224 N N . TYR A 1 271 ? 35.469 61.462 141.629 1.00 19.87 271 TYR A N 1
ATOM 2225 C CA . TYR A 1 271 ? 36.544 60.480 141.512 1.00 19.36 271 TYR A CA 1
ATOM 2226 C C . TYR A 1 271 ? 36.323 59.439 140.418 1.00 20.05 271 TYR A C 1
ATOM 2227 O O . TYR A 1 271 ? 37.272 58.917 139.809 1.00 24.17 271 TYR A O 1
ATOM 2236 N N . ILE A 1 272 ? 35.060 59.052 140.177 1.00 20.74 272 ILE A N 1
ATOM 2237 C CA . ILE A 1 272 ? 34.627 57.952 139.290 1.00 19.24 272 ILE A CA 1
ATOM 2238 C C . ILE A 1 272 ? 33.478 58.434 138.428 1.00 18.12 272 ILE A C 1
ATOM 2239 O O . ILE A 1 272 ? 32.285 58.258 138.760 1.00 17.98 272 ILE A O 1
ATOM 2244 N N . PRO A 1 273 ? 33.752 59.111 137.336 1.00 19.94 273 PRO A N 1
ATOM 2245 C CA . PRO A 1 273 ? 32.687 59.817 136.610 1.00 20.20 273 PRO A CA 1
ATOM 2246 C C . PRO A 1 273 ? 31.638 58.889 136.005 1.00 18.42 273 PRO A C 1
ATOM 2247 O O . PRO A 1 273 ? 30.565 59.399 135.686 1.00 21.01 273 PRO A O 1
ATOM 2251 N N . ASP A 1 274 ? 31.974 57.598 135.850 1.00 18.25 274 ASP A N 1
ATOM 2252 C CA . ASP A 1 274 ? 31.013 56.632 135.339 1.00 18.55 274 ASP A CA 1
ATOM 2253 C C . ASP A 1 274 ? 30.639 55.602 136.417 1.00 18.05 274 ASP A C 1
ATOM 2254 O O . ASP A 1 274 ? 30.251 54.477 136.076 1.00 18.84 274 ASP A O 1
ATOM 2259 N N . PHE A 1 275 ? 30.739 55.980 137.679 1.00 16.67 275 PHE A N 1
ATOM 2260 C CA . PHE A 1 275 ? 30.360 55.101 138.773 1.00 15.42 275 PHE A CA 1
ATOM 2261 C C . PHE A 1 275 ? 29.006 54.446 138.541 1.00 15.33 275 PHE A C 1
ATOM 2262 O O . PHE A 1 275 ? 28.055 55.098 138.089 1.00 16.25 275 PHE A O 1
ATOM 2270 N N . GLY A 1 276 ? 28.913 53.135 138.785 1.00 14.75 276 GLY A N 1
ATOM 2271 C CA . GLY A 1 276 ? 27.670 52.446 138.502 1.00 15.42 276 GLY A CA 1
ATOM 2272 C C . GLY A 1 276 ? 26.514 52.787 139.420 1.00 14.33 276 GLY A C 1
ATOM 2273 O O . GLY A 1 276 ? 25.358 52.913 138.982 1.00 15.34 276 GLY A O 1
ATOM 2274 N N . GLY A 1 277 ? 26.812 52.948 140.714 1.00 14.84 277 GLY A N 1
ATOM 2275 C CA . GLY A 1 277 ? 25.807 53.131 141.725 1.00 15.80 277 GLY A CA 1
ATOM 2276 C C . GLY A 1 277 ? 26.000 52.262 142.964 1.00 13.49 277 GLY A C 1
ATOM 2277 O O . GLY A 1 277 ? 27.122 51.822 143.243 1.00 13.95 277 GLY A O 1
ATOM 2278 N N . PHE A 1 278 ? 24.858 52.115 143.659 1.00 12.98 278 PHE A N 1
ATOM 2279 C CA . PHE A 1 278 ? 24.901 51.473 144.965 1.00 12.68 278 PHE A CA 1
ATOM 2280 C C . PHE A 1 278 ? 24.175 50.137 144.969 1.00 13.08 278 PHE A C 1
ATOM 2281 O O . PHE A 1 278 ? 23.099 50.046 144.345 1.00 15.73 278 PHE A O 1
ATOM 2289 N N . VAL A 1 279 ? 24.726 49.156 145.673 1.00 13.34 279 VAL A N 1
ATOM 2290 C CA . VAL A 1 279 ? 23.972 47.934 146.035 1.00 12.58 279 VAL A CA 1
ATOM 2291 C C . VAL A 1 279 ? 23.543 48.094 147.474 1.00 11.28 279 VAL A C 1
ATOM 2292 O O . VAL A 1 279 ? 24.326 48.608 148.294 1.00 13.91 279 VAL A O 1
ATOM 2296 N N . VAL A 1 280 ? 22.295 47.750 147.814 1.00 12.51 280 VAL A N 1
ATOM 2297 C CA . VAL A 1 280 ? 21.780 48.039 149.138 1.00 12.47 280 VAL A CA 1
ATOM 2298 C C . VAL A 1 280 ? 21.074 46.821 149.743 1.00 12.80 280 VAL A C 1
ATOM 2299 O O . VAL A 1 280 ? 20.099 46.304 149.151 1.00 14.95 280 VAL A O 1
ATOM 2303 N N . LYS A 1 281 ? 21.561 46.370 150.888 1.00 13.73 281 LYS A N 1
ATOM 2304 C CA . LYS A 1 281 ? 20.899 45.415 151.751 1.00 13.45 281 LYS A CA 1
ATOM 2305 C C . LYS A 1 281 ? 20.355 46.229 152.921 1.00 14.84 281 LYS A C 1
ATOM 2306 O O . LYS A 1 281 ? 21.168 46.737 153.716 1.00 17.72 281 LYS A O 1
ATOM 2312 N N . ALA A 1 282 ? 19.044 46.387 152.965 1.00 18.07 282 ALA A N 1
ATOM 2313 C CA . ALA A 1 282 ? 18.422 47.195 154.010 1.00 17.90 282 ALA A CA 1
ATOM 2314 C C . ALA A 1 282 ? 17.300 46.403 154.683 1.00 18.41 282 ALA A C 1
ATOM 2315 O O . ALA A 1 282 ? 16.563 45.652 154.004 1.00 20.07 282 ALA A O 1
ATOM 2317 N N . ASP A 1 283 ? 17.122 46.548 155.969 1.00 17.27 283 ASP A N 1
ATOM 2318 C CA . ASP A 1 283 ? 16.023 45.957 156.737 1.00 18.62 283 ASP A CA 1
ATOM 2319 C C . ASP A 1 283 ? 16.033 44.445 156.584 1.00 19.19 283 ASP A C 1
ATOM 2320 O O . ASP A 1 283 ? 14.978 43.825 156.447 1.00 22.45 283 ASP A O 1
ATOM 2325 N N . SER A 1 284 ? 17.237 43.875 156.613 1.00 18.25 284 SER A N 1
ATOM 2326 C CA . SER A 1 284 ? 17.423 42.425 156.454 1.00 18.81 284 SER A CA 1
ATOM 2327 C C . SER A 1 284 ? 18.469 41.937 157.440 1.00 18.69 284 SER A C 1
ATOM 2328 O O . SER A 1 284 ? 19.521 42.593 157.447 1.00 18.64 284 SER A O 1
ATOM 2331 N N . GLU A 1 285 ? 18.211 40.885 158.210 1.00 18.42 285 GLU A N 1
ATOM 2332 C CA . GLU A 1 285 ? 19.245 40.275 159.049 1.00 19.35 285 GLU A CA 1
ATOM 2333 C C . GLU A 1 285 ? 19.974 41.328 159.873 1.00 20.66 285 GLU A C 1
ATOM 2334 O O . GLU A 1 285 ? 21.196 41.397 159.966 1.00 22.98 285 GLU A O 1
ATOM 2340 N N . PHE A 1 286 ? 19.178 42.201 160.503 1.00 23.11 286 PHE A N 1
ATOM 2341 C CA . PHE A 1 286 ? 19.660 43.208 161.421 1.00 25.91 286 PHE A CA 1
ATOM 2342 C C . PHE A 1 286 ? 20.463 44.300 160.738 1.00 25.79 286 PHE A C 1
ATOM 2343 O O . PHE A 1 286 ? 21.056 45.119 161.446 1.00 31.93 286 PHE A O 1
ATOM 2351 N N . ARG A 1 287 ? 20.492 44.398 159.412 1.00 23.74 287 ARG A N 1
ATOM 2352 C CA . ARG A 1 287 ? 21.082 45.571 158.745 1.00 22.15 287 ARG A CA 1
ATOM 2353 C C . ARG A 1 287 ? 20.025 46.665 158.670 1.00 25.24 287 ARG A C 1
ATOM 2354 O O . ARG A 1 287 ? 18.857 46.394 158.353 1.00 25.17 287 ARG A O 1
ATOM 2362 N N . PRO A 1 288 ? 20.429 47.896 158.974 1.00 28.82 288 PRO A N 1
ATOM 2363 C CA . PRO A 1 288 ? 19.472 48.998 159.060 1.00 28.77 288 PRO A CA 1
ATOM 2364 C C . PRO A 1 288 ? 18.859 49.368 157.707 1.00 25.53 288 PRO A C 1
ATOM 2365 O O . PRO A 1 288 ? 19.367 49.013 156.648 1.00 27.06 288 PRO A O 1
ATOM 2369 N N . GLY A 1 289 ? 17.749 50.083 157.772 1.00 24.75 289 GLY A N 1
ATOM 2370 C CA . GLY A 1 289 ? 17.018 50.445 156.591 1.00 23.76 289 GLY A CA 1
ATOM 2371 C C . GLY A 1 289 ? 15.907 51.430 156.916 1.00 23.62 289 GLY A C 1
ATOM 2372 O O . GLY A 1 289 ? 15.757 51.934 158.051 1.00 26.29 289 GLY A O 1
ATOM 2373 N N . PRO A 1 290 ? 15.150 51.727 155.867 1.00 21.06 290 PRO A N 1
ATOM 2374 C CA . PRO A 1 290 ? 14.012 52.637 156.006 1.00 20.54 290 PRO A CA 1
ATOM 2375 C C . PRO A 1 290 ? 13.027 52.176 157.075 1.00 20.10 290 PRO A C 1
ATOM 2376 O O . PRO A 1 290 ? 12.455 53.118 157.661 1.00 21.50 290 PRO A O 1
ATOM 2380 N N . PHE A 1 291 ? 12.827 50.885 157.310 1.00 20.31 291 PHE A N 1
ATOM 2381 C CA . PHE A 1 291 ? 11.825 50.433 158.282 1.00 22.18 291 PHE A CA 1
ATOM 2382 C C . PHE A 1 291 ? 12.139 50.985 159.678 1.00 23.79 291 PHE A C 1
ATOM 2383 O O . PHE A 1 291 ? 11.244 51.206 160.513 1.00 27.75 291 PHE A O 1
ATOM 2391 N N . THR A 1 292 ? 13.433 51.166 159.965 1.00 25.67 292 THR A N 1
ATOM 2392 C CA . THR A 1 292 ? 13.807 51.703 161.272 1.00 30.24 292 THR A CA 1
ATOM 2393 C C . THR A 1 292 ? 13.095 53.021 161.559 1.00 31.32 292 THR A C 1
ATOM 2394 O O . THR A 1 292 ? 12.842 53.360 162.708 1.00 36.28 292 THR A O 1
ATOM 2398 N N . TYR A 1 293 ? 12.750 53.799 160.521 1.00 30.44 293 TYR A N 1
ATOM 2399 C CA . TYR A 1 293 ? 12.022 55.052 160.607 1.00 28.61 293 TYR A CA 1
ATOM 2400 C C . TYR A 1 293 ? 10.581 55.022 160.131 1.00 28.44 293 TYR A C 1
ATOM 2401 O O . TYR A 1 293 ? 10.048 56.111 159.863 1.00 29.83 293 TYR A O 1
ATOM 2410 N N . GLY A 1 294 ? 10.015 53.833 159.999 1.00 27.24 294 GLY A N 1
ATOM 2411 C CA . GLY A 1 294 ? 8.605 53.723 159.655 1.00 28.34 294 GLY A CA 1
ATOM 2412 C C . GLY A 1 294 ? 8.410 54.106 158.193 1.00 26.67 294 GLY A C 1
ATOM 2413 O O . GLY A 1 294 ? 7.283 54.487 157.871 1.00 32.57 294 GLY A O 1
ATOM 2414 N N . ARG A 1 295 ? 9.479 53.993 157.376 1.00 21.79 295 ARG A N 1
ATOM 2415 C CA . ARG A 1 295 ? 9.353 54.291 155.960 1.00 20.82 295 ARG A CA 1
ATOM 2416 C C . ARG A 1 295 ? 9.329 52.999 155.150 1.00 20.19 295 ARG A C 1
ATOM 2417 O O . ARG A 1 295 ? 9.871 51.995 155.637 1.00 23.05 295 ARG A O 1
ATOM 2425 N N . ASP A 1 296 ? 8.760 53.038 153.966 1.00 20.68 296 ASP A N 1
ATOM 2426 C CA . ASP A 1 296 ? 8.752 51.824 153.143 1.00 20.41 296 ASP A CA 1
ATOM 2427 C C . ASP A 1 296 ? 9.938 51.825 152.188 1.00 20.89 296 ASP A C 1
ATOM 2428 O O . ASP A 1 296 ? 10.753 52.758 152.100 1.00 19.20 296 ASP A O 1
ATOM 2433 N N . HIS A 1 297 ? 10.092 50.743 151.423 1.00 19.69 297 HIS A N 1
ATOM 2434 C CA . HIS A 1 297 ? 11.317 50.644 150.618 1.00 19.17 297 HIS A CA 1
ATOM 2435 C C . HIS A 1 297 ? 11.289 51.440 149.325 1.00 18.93 297 HIS A C 1
ATOM 2436 O O . HIS A 1 297 ? 12.360 51.653 148.742 1.00 19.15 297 HIS A O 1
ATOM 2443 N N . ALA A 1 298 ? 10.099 51.857 148.894 1.00 19.22 298 ALA A N 1
ATOM 2444 C CA . ALA A 1 298 ? 10.083 52.801 147.773 1.00 19.61 298 ALA A CA 1
ATOM 2445 C C . ALA A 1 298 ? 10.596 54.143 148.281 1.00 18.85 298 ALA A C 1
ATOM 2446 O O . ALA A 1 298 ? 11.463 54.715 147.618 1.00 19.21 298 ALA A O 1
ATOM 2448 N N . GLU A 1 299 ? 10.102 54.602 149.434 1.00 19.79 299 GLU A N 1
ATOM 2449 C CA . GLU A 1 299 ? 10.659 55.880 149.923 1.00 20.64 299 GLU A CA 1
ATOM 2450 C C . GLU A 1 299 ? 12.171 55.776 150.109 1.00 19.72 299 GLU A C 1
ATOM 2451 O O . GLU A 1 299 ? 12.907 56.698 149.760 1.00 19.81 299 GLU A O 1
ATOM 2457 N N . GLY A 1 300 ? 12.642 54.660 150.662 1.00 19.08 300 GLY A N 1
ATOM 2458 C CA . GLY A 1 300 ? 14.067 54.483 150.953 1.00 18.82 300 GLY A CA 1
ATOM 2459 C C . GLY A 1 300 ? 14.925 54.375 149.713 1.00 17.04 300 GLY A C 1
ATOM 2460 O O . GLY A 1 300 ? 15.997 54.969 149.636 1.00 18.71 300 GLY A O 1
ATOM 2461 N N . ALA A 1 301 ? 14.528 53.569 148.727 1.00 16.17 301 ALA A N 1
ATOM 2462 C CA . ALA A 1 301 ? 15.270 53.424 147.475 1.00 13.98 301 ALA A CA 1
ATOM 2463 C C . ALA A 1 301 ? 15.200 54.718 146.688 1.00 14.11 301 ALA A C 1
ATOM 2464 O O . ALA A 1 301 ? 16.212 55.094 146.064 1.00 15.36 301 ALA A O 1
ATOM 2466 N N . ASN A 1 302 ? 14.022 55.359 146.670 1.00 14.87 302 ASN A N 1
ATOM 2467 C CA . ASN A 1 302 ? 13.901 56.549 145.802 1.00 14.84 302 ASN A CA 1
ATOM 2468 C C . ASN A 1 302 ? 14.806 57.691 146.271 1.00 14.56 302 ASN A C 1
ATOM 2469 O O . ASN A 1 302 ? 15.297 58.470 145.461 1.00 15.85 302 ASN A O 1
ATOM 2474 N N . MET A 1 303 ? 15.030 57.770 147.562 1.00 14.73 303 MET A N 1
ATOM 2475 C CA . MET A 1 303 ? 15.902 58.827 148.104 1.00 15.13 303 MET A CA 1
ATOM 2476 C C . MET A 1 303 ? 17.311 58.637 147.543 1.00 15.04 303 MET A C 1
ATOM 2477 O O . MET A 1 303 ? 17.951 59.601 147.071 1.00 15.57 303 MET A O 1
ATOM 2482 N N . LEU A 1 304 ? 17.833 57.398 147.569 1.00 13.99 304 LEU A N 1
ATOM 2483 C CA . LEU A 1 304 ? 19.152 57.165 147.003 1.00 14.59 304 LEU A CA 1
ATOM 2484 C C . LEU A 1 304 ? 19.147 57.375 145.488 1.00 13.21 304 LEU A C 1
ATOM 2485 O O . LEU A 1 304 ? 20.150 57.822 144.899 1.00 15.71 304 LEU A O 1
ATOM 2490 N N . ALA A 1 305 ? 18.033 56.987 144.859 1.00 14.39 305 ALA A N 1
ATOM 2491 C CA . ALA A 1 305 ? 17.896 57.054 143.393 1.00 14.94 305 ALA A CA 1
ATOM 2492 C C . ALA A 1 305 ? 17.968 58.518 142.962 1.00 14.91 305 ALA A C 1
ATOM 2493 O O . ALA A 1 305 ? 18.596 58.849 141.955 1.00 18.06 305 ALA A O 1
ATOM 2495 N N . GLU A 1 306 ? 17.336 59.388 143.751 1.00 15.51 306 GLU A N 1
ATOM 2496 C CA . GLU A 1 306 ? 17.368 60.818 143.437 1.00 15.28 306 GLU A CA 1
ATOM 2497 C C . GLU A 1 306 ? 18.762 61.390 143.576 1.00 14.69 306 GLU A C 1
ATOM 2498 O O . GLU A 1 306 ? 19.129 62.277 142.791 1.00 17.38 306 GLU A O 1
ATOM 2504 N N . ALA A 1 307 ? 19.553 60.898 144.552 1.00 14.24 307 ALA A N 1
ATOM 2505 C CA . ALA A 1 307 ? 20.934 61.361 144.677 1.00 13.95 307 ALA A CA 1
ATOM 2506 C C . ALA A 1 307 ? 21.798 60.968 143.486 1.00 15.08 307 ALA A C 1
ATOM 2507 O O . ALA A 1 307 ? 22.673 61.717 143.074 1.00 17.81 307 ALA A O 1
ATOM 2509 N N . LEU A 1 308 ? 21.566 59.748 142.962 1.00 15.80 308 LEU A N 1
ATOM 2510 C CA . LEU A 1 308 ? 22.367 59.272 141.842 1.00 15.60 308 LEU A CA 1
ATOM 2511 C C . LEU A 1 308 ? 21.839 59.711 140.472 1.00 16.89 308 LEU A C 1
ATOM 2512 O O . LEU A 1 308 ? 22.594 59.682 139.488 1.00 19.29 308 LEU A O 1
ATOM 2517 N N . ALA A 1 309 ? 20.582 60.089 140.337 1.00 18.65 309 ALA A N 1
ATOM 2518 C CA . ALA A 1 309 ? 19.981 60.357 139.032 1.00 20.02 309 ALA A CA 1
ATOM 2519 C C . ALA A 1 309 ? 20.737 61.406 138.222 1.00 20.82 309 ALA A C 1
ATOM 2520 O O . ALA A 1 309 ? 20.950 61.121 137.012 1.00 22.68 309 ALA A O 1
ATOM 2522 N N . PRO A 1 310 ? 21.155 62.541 138.734 1.00 20.61 310 PRO A N 1
ATOM 2523 C CA . PRO A 1 310 ? 21.856 63.548 137.893 1.00 20.83 310 PRO A CA 1
ATOM 2524 C C . PRO A 1 310 ? 23.115 63.009 137.232 1.00 20.45 310 PRO A C 1
ATOM 2525 O O . PRO A 1 310 ? 23.605 63.561 136.223 1.00 21.98 310 PRO A O 1
ATOM 2529 N N . PHE A 1 311 ? 23.660 61.927 137.809 1.00 19.46 311 PHE A N 1
ATOM 2530 C CA . PHE A 1 311 ? 24.907 61.318 137.338 1.00 19.08 311 PHE A CA 1
ATOM 2531 C C . PHE A 1 311 ? 24.695 60.021 136.579 1.00 18.98 311 PHE A C 1
ATOM 2532 O O . PHE A 1 311 ? 25.711 59.462 136.146 1.00 24.41 311 PHE A O 1
ATOM 2540 N N . GLY A 1 312 ? 23.470 59.535 136.425 1.00 20.15 312 GLY A N 1
ATOM 2541 C CA . GLY A 1 312 ? 23.272 58.282 135.688 1.00 19.83 312 GLY A CA 1
ATOM 2542 C C . GLY A 1 312 ? 23.481 57.037 136.508 1.00 19.79 312 GLY A C 1
ATOM 2543 O O . GLY A 1 312 ? 23.540 55.919 135.962 1.00 20.89 312 GLY A O 1
ATOM 2544 N N . GLY A 1 313 ? 23.561 57.145 137.831 1.00 18.05 313 GLY A N 1
ATOM 2545 C CA . GLY A 1 313 ? 23.764 55.961 138.658 1.00 16.79 313 GLY A CA 1
ATOM 2546 C C . GLY A 1 313 ? 22.488 55.175 138.926 1.00 15.65 313 GLY A C 1
ATOM 2547 O O . GLY A 1 313 ? 21.393 55.707 138.770 1.00 16.02 313 GLY A O 1
ATOM 2548 N N . LEU A 1 314 ? 22.702 53.907 139.315 1.00 14.93 314 LEU A N 1
ATOM 2549 C CA . LEU A 1 314 ? 21.586 53.006 139.612 1.00 13.14 314 LEU A CA 1
ATOM 2550 C C . LEU A 1 314 ? 21.554 52.622 141.078 1.00 11.75 314 LEU A C 1
ATOM 2551 O O . LEU A 1 314 ? 22.607 52.509 141.721 1.00 15.13 314 LEU A O 1
ATOM 2556 N N . VAL A 1 315 ? 20.372 52.406 141.619 1.00 12.99 315 VAL A N 1
ATOM 2557 C CA . VAL A 1 315 ? 20.216 51.807 142.949 1.00 12.47 315 VAL A CA 1
ATOM 2558 C C . VAL A 1 315 ? 19.756 50.368 142.737 1.00 12.04 315 VAL A C 1
ATOM 2559 O O . VAL A 1 315 ? 18.664 50.131 142.190 1.00 15.16 315 VAL A O 1
ATOM 2563 N N . ILE A 1 316 ? 20.594 49.436 143.159 1.00 12.59 316 ILE A N 1
ATOM 2564 C CA . ILE A 1 316 ? 20.265 48.027 143.180 1.00 12.14 316 ILE A CA 1
ATOM 2565 C C . ILE A 1 316 ? 19.818 47.661 144.588 1.00 11.58 316 ILE A C 1
ATOM 2566 O O . ILE A 1 316 ? 20.617 47.593 145.525 1.00 14.53 316 ILE A O 1
ATOM 2574 N N . TRP A 1 317 ? 18.518 47.473 144.713 1.00 12.19 317 TRP A N 1
ATOM 2575 C CA . TRP A 1 317 ? 17.886 47.350 146.032 1.00 12.09 317 TRP A CA 1
ATOM 2576 C C . TRP A 1 317 ? 17.515 45.887 146.222 1.00 12.95 317 TRP A C 1
ATOM 2577 O O . TRP A 1 317 ? 16.675 45.338 145.493 1.00 13.26 317 TRP A O 1
ATOM 2588 N N . ARG A 1 318 ? 18.178 45.249 147.182 1.00 13.72 318 ARG A N 1
ATOM 2589 C CA . ARG A 1 318 ? 17.940 43.801 147.363 1.00 13.97 318 ARG A CA 1
ATOM 2590 C C . ARG A 1 318 ? 16.610 43.503 148.073 1.00 14.42 318 ARG A C 1
ATOM 2591 O O . ARG A 1 318 ? 16.250 44.152 149.064 1.00 18.95 318 ARG A O 1
ATOM 2599 N N . CYS A 1 319 ? 15.954 42.486 147.538 1.00 14.39 319 CYS A N 1
ATOM 2600 C CA . CYS A 1 319 ? 14.657 42.075 148.091 1.00 14.55 319 CYS A CA 1
ATOM 2601 C C . CYS A 1 319 ? 14.742 40.962 149.103 1.00 16.22 319 CYS A C 1
ATOM 2602 O O . CYS A 1 319 ? 13.781 40.387 149.620 1.00 18.46 319 CYS A O 1
ATOM 2606 N N . PHE A 1 320 ? 15.967 40.600 149.510 1.00 17.90 320 PHE A N 1
ATOM 2607 C CA . PHE A 1 320 ? 16.098 39.512 150.488 1.00 17.54 320 PHE A CA 1
ATOM 2608 C C . PHE A 1 320 ? 15.780 40.092 151.865 1.00 18.23 320 PHE A C 1
ATOM 2609 O O . PHE A 1 320 ? 16.689 40.481 152.619 1.00 21.67 320 PHE A O 1
ATOM 2617 N N . VAL A 1 321 ? 14.484 40.174 152.111 1.00 18.47 321 VAL A N 1
ATOM 2618 C CA . VAL A 1 321 ? 13.893 40.799 153.295 1.00 18.65 321 VAL A CA 1
ATOM 2619 C C . VAL A 1 321 ? 12.929 39.806 153.887 1.00 18.84 321 VAL A C 1
ATOM 2620 O O . VAL A 1 321 ? 12.112 39.238 153.157 1.00 25.09 321 VAL A O 1
ATOM 2624 N N . TYR A 1 322 ? 13.004 39.551 155.182 1.00 17.50 322 TYR A N 1
ATOM 2625 C CA . TYR A 1 322 ? 12.132 38.578 155.827 1.00 18.86 322 TYR A CA 1
ATOM 2626 C C . TYR A 1 322 ? 12.209 38.747 157.354 1.00 21.16 322 TYR A C 1
ATOM 2627 O O . TYR A 1 322 ? 13.095 39.447 157.876 1.00 20.08 322 TYR A O 1
ATOM 2636 N N . ASN A 1 323 ? 11.317 38.062 158.042 1.00 21.76 323 ASN A N 1
ATOM 2637 C CA . ASN A 1 323 ? 11.317 38.125 159.518 1.00 23.69 323 ASN A CA 1
ATOM 2638 C C . ASN A 1 323 ? 12.403 37.243 160.120 1.00 23.75 323 ASN A C 1
ATOM 2639 O O . ASN A 1 323 ? 12.214 36.009 160.185 1.00 24.28 323 ASN A O 1
ATOM 2644 N N . CYS A 1 324 ? 13.554 37.780 160.551 1.00 22.82 324 CYS A N 1
ATOM 2645 C CA . CYS A 1 324 ? 14.634 36.900 160.987 1.00 23.43 324 CYS A CA 1
ATOM 2646 C C . CYS A 1 324 ? 14.505 36.650 162.484 1.00 21.87 324 CYS A C 1
ATOM 2647 O O . CYS A 1 324 ? 15.405 36.152 163.163 1.00 24.86 324 CYS A O 1
ATOM 2650 N N . GLN A 1 325 ? 13.334 37.002 163.034 1.00 21.73 325 GLN A N 1
ATOM 2651 C CA . GLN A 1 325 ? 12.950 36.694 164.400 1.00 21.85 325 GLN A CA 1
ATOM 2652 C C . GLN A 1 325 ? 11.611 35.969 164.466 1.00 20.37 325 GLN A C 1
ATOM 2653 O O . GLN A 1 325 ? 10.757 36.291 165.282 1.00 24.20 325 GLN A O 1
ATOM 2659 N N . GLN A 1 326 ? 11.403 34.968 163.615 1.00 18.93 326 GLN A N 1
ATOM 2660 C CA . GLN A 1 326 ? 10.184 34.186 163.493 1.00 18.51 326 GLN A CA 1
ATOM 2661 C C . GLN A 1 326 ? 10.051 33.209 164.655 1.00 18.91 326 GLN A C 1
ATOM 2662 O O . GLN A 1 326 ? 11.044 32.628 165.106 1.00 18.23 326 GLN A O 1
ATOM 2668 N N . ASP A 1 327 ? 8.829 33.049 165.140 1.00 19.34 327 ASP A N 1
ATOM 2669 C CA . ASP A 1 327 ? 8.577 32.051 166.178 1.00 20.13 327 ASP A CA 1
ATOM 2670 C C . ASP A 1 327 ? 8.353 30.708 165.507 1.00 18.73 327 ASP A C 1
ATOM 2671 O O . ASP A 1 327 ? 7.445 30.604 164.685 1.00 19.36 327 ASP A O 1
ATOM 2676 N N . TRP A 1 328 ? 9.142 29.671 165.807 1.00 16.81 328 TRP A N 1
ATOM 2677 C CA . TRP A 1 328 ? 8.935 28.381 165.126 1.00 15.57 328 TRP A CA 1
ATOM 2678 C C . TRP A 1 328 ? 7.559 27.788 165.411 1.00 16.00 328 TRP A C 1
ATOM 2679 O O . TRP A 1 328 ? 7.067 26.910 164.701 1.00 17.91 328 TRP A O 1
ATOM 2690 N N . ARG A 1 329 ? 6.917 28.232 166.497 1.00 15.89 329 ARG A N 1
ATOM 2691 C CA . ARG A 1 329 ? 5.598 27.680 166.810 1.00 16.75 329 ARG A CA 1
ATOM 2692 C C . ARG A 1 329 ? 4.517 28.173 165.854 1.00 19.67 329 ARG A C 1
ATOM 2693 O O . ARG A 1 329 ? 3.440 27.612 165.776 1.00 26.96 329 ARG A O 1
ATOM 2701 N N . ASP A 1 330 ? 4.787 29.269 165.142 1.00 21.37 330 ASP A N 1
ATOM 2702 C CA . ASP A 1 330 ? 3.731 29.943 164.380 1.00 25.21 330 ASP A CA 1
ATOM 2703 C C . ASP A 1 330 ? 3.676 29.411 162.959 1.00 26.46 330 ASP A C 1
ATOM 2704 O O . ASP A 1 330 ? 4.502 29.827 162.159 1.00 25.79 330 ASP A O 1
ATOM 2706 N N . ARG A 1 331 ? 2.783 28.474 162.669 1.00 30.91 331 ARG A N 1
ATOM 2707 C CA . ARG A 1 331 ? 2.783 27.777 161.382 1.00 31.95 331 ARG A CA 1
ATOM 2708 C C . ARG A 1 331 ? 2.084 28.608 160.324 1.00 31.67 331 ARG A C 1
ATOM 2709 O O . ARG A 1 331 ? 2.091 28.237 159.136 1.00 33.04 331 ARG A O 1
ATOM 2717 N N . THR A 1 332 ? 1.518 29.753 160.677 1.00 30.76 332 THR A N 1
ATOM 2718 C CA . THR A 1 332 ? 0.890 30.586 159.645 1.00 32.20 332 THR A CA 1
ATOM 2719 C C . THR A 1 332 ? 1.848 31.600 159.036 1.00 31.57 332 THR A C 1
ATOM 2720 O O . THR A 1 332 ? 1.519 32.081 157.938 1.00 37.94 332 THR A O 1
ATOM 2724 N N . THR A 1 333 ? 2.975 31.957 159.665 1.00 28.71 333 THR A N 1
ATOM 2725 C CA . THR A 1 333 ? 3.982 32.849 159.147 1.00 26.06 333 THR A CA 1
ATOM 2726 C C . THR A 1 333 ? 4.912 32.067 158.211 1.00 21.79 333 THR A C 1
ATOM 2727 O O . THR A 1 333 ? 5.431 31.043 158.669 1.00 29.61 333 THR A O 1
ATOM 2731 N N . ASP A 1 334 ? 5.068 32.526 156.977 1.00 15.60 334 ASP A N 1
ATOM 2732 C CA . ASP A 1 334 ? 5.871 31.779 156.004 1.00 14.01 334 ASP A CA 1
ATOM 2733 C C . ASP A 1 334 ? 6.953 32.682 155.445 1.00 14.67 334 ASP A C 1
ATOM 2734 O O . ASP A 1 334 ? 6.630 33.615 154.714 1.00 15.37 334 ASP A O 1
ATOM 2739 N N . ARG A 1 335 ? 8.211 32.376 155.788 1.00 12.87 335 ARG A N 1
ATOM 2740 C CA . ARG A 1 335 ? 9.293 33.188 155.211 1.00 12.16 335 ARG A CA 1
ATOM 2741 C C . ARG A 1 335 ? 9.240 33.232 153.692 1.00 12.22 335 ARG A C 1
ATOM 2742 O O . ARG A 1 335 ? 9.631 34.245 153.104 1.00 13.00 335 ARG A O 1
ATOM 2750 N N . ALA A 1 336 ? 8.786 32.145 153.033 1.00 11.95 336 ALA A N 1
ATOM 2751 C CA . ALA A 1 336 ? 8.833 32.122 151.551 1.00 12.19 336 ALA A CA 1
ATOM 2752 C C . ALA A 1 336 ? 7.913 33.182 150.985 1.00 13.14 336 ALA A C 1
ATOM 2753 O O . ALA A 1 336 ? 8.100 33.595 149.835 1.00 12.73 336 ALA A O 1
ATOM 2755 N N . LYS A 1 337 ? 6.898 33.641 151.714 1.00 13.26 337 LYS A N 1
ATOM 2756 C CA . LYS A 1 337 ? 5.964 34.627 151.202 1.00 11.95 337 LYS A CA 1
ATOM 2757 C C . LYS A 1 337 ? 6.477 36.050 151.391 1.00 11.57 337 LYS A C 1
ATOM 2758 O O . LYS A 1 337 ? 5.896 36.973 150.798 1.00 13.10 337 LYS A O 1
ATOM 2764 N N . ALA A 1 338 ? 7.515 36.250 152.191 1.00 12.78 338 ALA A N 1
ATOM 2765 C CA . ALA A 1 338 ? 7.874 37.584 152.659 1.00 13.25 338 ALA A CA 1
ATOM 2766 C C . ALA A 1 338 ? 8.274 38.525 151.529 1.00 13.22 338 ALA A C 1
ATOM 2767 O O . ALA A 1 338 ? 7.842 39.674 151.497 1.00 14.85 338 ALA A O 1
ATOM 2769 N N . ALA A 1 339 ? 9.124 38.099 150.588 1.00 13.54 339 ALA A N 1
ATOM 2770 C CA . ALA A 1 339 ? 9.600 39.096 149.621 1.00 14.18 339 ALA A CA 1
ATOM 2771 C C . ALA A 1 339 ? 8.457 39.600 148.756 1.00 13.51 339 ALA A C 1
ATOM 2772 O O . ALA A 1 339 ? 8.342 40.789 148.497 1.00 15.19 339 ALA A O 1
ATOM 2774 N N . TYR A 1 340 ? 7.580 38.689 148.284 1.00 13.11 340 TYR A N 1
ATOM 2775 C CA . TYR A 1 340 ? 6.460 39.117 147.467 1.00 13.08 340 TYR A CA 1
ATOM 2776 C C . TYR A 1 340 ? 5.551 40.041 148.270 1.00 14.39 340 TYR A C 1
ATOM 2777 O O . TYR A 1 340 ? 5.065 41.087 147.789 1.00 14.87 340 TYR A O 1
ATOM 2786 N N . ASP A 1 341 ? 5.243 39.643 149.500 1.00 13.88 341 ASP A N 1
ATOM 2787 C CA . ASP A 1 341 ? 4.304 40.478 150.279 1.00 15.13 341 ASP A CA 1
ATOM 2788 C C . ASP A 1 341 ? 4.872 41.862 150.570 1.00 14.84 341 ASP A C 1
ATOM 2789 O O . ASP A 1 341 ? 4.078 42.814 150.685 1.00 18.35 341 ASP A O 1
ATOM 2794 N N . HIS A 1 342 ? 6.199 41.980 150.714 1.00 14.74 342 HIS A N 1
ATOM 2795 C CA . HIS A 1 342 ? 6.771 43.311 150.949 1.00 16.10 342 HIS A CA 1
ATOM 2796 C C . HIS A 1 342 ? 6.814 44.128 149.667 1.00 16.29 342 HIS A C 1
ATOM 2797 O O . HIS A 1 342 ? 6.553 45.321 149.646 1.00 21.51 342 HIS A O 1
ATOM 2804 N N . PHE A 1 343 ? 7.167 43.511 148.540 1.00 13.53 343 PHE A N 1
ATOM 2805 C CA . PHE A 1 343 ? 7.473 44.344 147.369 1.00 14.09 343 PHE A CA 1
ATOM 2806 C C . PHE A 1 343 ? 6.365 44.413 146.334 1.00 14.36 343 PHE A C 1
ATOM 2807 O O . PHE A 1 343 ? 6.279 45.467 145.700 1.00 15.83 343 PHE A O 1
ATOM 2815 N N . LYS A 1 344 ? 5.563 43.346 146.151 1.00 14.82 344 LYS A N 1
ATOM 2816 C CA . LYS A 1 344 ? 4.530 43.472 145.127 1.00 15.99 344 LYS A CA 1
ATOM 2817 C C . LYS A 1 344 ? 3.629 44.669 145.362 1.00 16.81 344 LYS A C 1
ATOM 2818 O O . LYS A 1 344 ? 3.339 45.354 144.364 1.00 18.81 344 LYS A O 1
ATOM 2824 N N . PRO A 1 345 ? 3.159 45.017 146.557 1.00 18.32 345 PRO A N 1
ATOM 2825 C CA . PRO A 1 345 ? 2.326 46.237 146.711 1.00 20.56 345 PRO A CA 1
ATOM 2826 C C . PRO A 1 345 ? 3.007 47.547 146.368 1.00 19.78 345 PRO A C 1
ATOM 2827 O O . PRO A 1 345 ? 2.298 48.579 146.280 1.00 24.70 345 PRO A O 1
ATOM 2831 N N . LEU A 1 346 ? 4.321 47.535 146.185 1.00 17.42 346 LEU A N 1
ATOM 2832 C CA . LEU A 1 346 ? 5.036 48.780 145.842 1.00 17.25 346 LEU A CA 1
ATOM 2833 C C . LEU A 1 346 ? 5.226 48.954 144.344 1.00 17.00 346 LEU A C 1
ATOM 2834 O O . LEU A 1 346 ? 5.829 49.947 143.906 1.00 17.73 346 LEU A O 1
ATOM 2839 N N . ASP A 1 347 ? 4.718 48.016 143.538 1.00 15.84 347 ASP A N 1
ATOM 2840 C CA . ASP A 1 347 ? 4.883 48.185 142.090 1.00 17.13 347 ASP A CA 1
ATOM 2841 C C . ASP A 1 347 ? 4.330 49.530 141.611 1.00 17.35 347 ASP A C 1
ATOM 2842 O O . ASP A 1 347 ? 3.214 49.947 141.948 1.00 20.84 347 ASP A O 1
ATOM 2847 N N . GLY A 1 348 ? 5.162 50.226 140.845 1.00 18.57 348 GLY A N 1
ATOM 2848 C CA . GLY A 1 348 ? 4.766 51.515 140.306 1.00 19.93 348 GLY A CA 1
ATOM 2849 C C . GLY A 1 348 ? 5.221 52.668 141.180 1.00 20.69 348 GLY A C 1
ATOM 2850 O O . GLY A 1 348 ? 4.977 53.819 140.829 1.00 25.46 348 GLY A O 1
ATOM 2851 N N . GLN A 1 349 ? 5.884 52.388 142.308 1.00 18.61 349 GLN A N 1
ATOM 2852 C CA . GLN A 1 349 ? 6.224 53.484 143.218 1.00 18.38 349 GLN A CA 1
ATOM 2853 C C . GLN A 1 349 ? 7.716 53.818 143.176 1.00 17.33 349 GLN A C 1
ATOM 2854 O O . GLN A 1 349 ? 8.186 54.740 143.849 1.00 19.93 349 GLN A O 1
ATOM 2860 N N . PHE A 1 350 ? 8.488 53.048 142.416 1.00 17.76 350 PHE A N 1
ATOM 2861 C CA . PHE A 1 350 ? 9.935 53.257 142.397 1.00 18.52 350 PHE A CA 1
ATOM 2862 C C . PHE A 1 350 ? 10.399 54.188 141.284 1.00 17.21 350 PHE A C 1
ATOM 2863 O O . PHE A 1 350 ? 9.810 54.204 140.200 1.00 23.16 350 PHE A O 1
ATOM 2871 N N . ARG A 1 351 ? 11.452 54.953 141.537 1.00 17.99 351 ARG A N 1
ATOM 2872 C CA . ARG A 1 351 ? 12.126 55.726 140.516 1.00 17.35 351 ARG A CA 1
ATOM 2873 C C . ARG A 1 351 ? 12.745 54.793 139.456 1.00 17.77 351 ARG A C 1
ATOM 2874 O O . ARG A 1 351 ? 13.062 53.624 139.718 1.00 17.16 351 ARG A O 1
ATOM 2882 N N . GLU A 1 352 ? 12.921 55.288 138.230 1.00 18.16 352 GLU A N 1
ATOM 2883 C CA . GLU A 1 352 ? 13.246 54.479 137.065 1.00 20.01 352 GLU A CA 1
ATOM 2884 C C . GLU A 1 352 ? 14.682 53.938 137.133 1.00 17.61 352 GLU A C 1
ATOM 2885 O O . GLU A 1 352 ? 15.027 52.960 136.469 1.00 17.41 352 GLU A O 1
ATOM 2891 N N . ASN A 1 353 ? 15.549 54.558 137.946 1.00 16.01 353 ASN A N 1
ATOM 2892 C CA . ASN A 1 353 ? 16.894 54.029 138.146 1.00 15.08 353 ASN A CA 1
ATOM 2893 C C . ASN A 1 353 ? 17.019 53.155 139.393 1.00 13.74 353 ASN A C 1
ATOM 2894 O O . ASN A 1 353 ? 18.147 52.925 139.819 1.00 14.57 353 ASN A O 1
ATOM 2899 N N . VAL A 1 354 ? 15.914 52.661 139.940 1.00 13.26 354 VAL A N 1
ATOM 2900 C CA . VAL A 1 354 ? 15.924 51.593 140.947 1.00 13.42 354 VAL A CA 1
ATOM 2901 C C . VAL A 1 354 ? 15.709 50.269 140.239 1.00 13.09 354 VAL A C 1
ATOM 2902 O O . VAL A 1 354 ? 14.818 50.112 139.393 1.00 14.90 354 VAL A O 1
ATOM 2906 N N . ILE A 1 355 ? 16.539 49.279 140.597 1.00 13.43 355 ILE A N 1
ATOM 2907 C CA . ILE A 1 355 ? 16.296 47.915 140.158 1.00 12.80 355 ILE A CA 1
ATOM 2908 C C . ILE A 1 355 ? 16.146 47.048 141.409 1.00 12.89 355 ILE A C 1
ATOM 2909 O O . ILE A 1 355 ? 17.030 47.077 142.288 1.00 14.83 355 ILE A O 1
ATOM 2914 N N . LEU A 1 356 ? 15.065 46.291 141.487 1.00 12.82 356 LEU A N 1
ATOM 2915 C CA . LEU A 1 356 ? 14.927 45.339 142.597 1.00 11.88 356 LEU A CA 1
ATOM 2916 C C . LEU A 1 356 ? 15.683 44.048 142.270 1.00 12.13 356 LEU A C 1
ATOM 2917 O O . LEU A 1 356 ? 15.433 43.472 141.194 1.00 14.62 356 LEU A O 1
ATOM 2922 N N . GLN A 1 357 ? 16.591 43.653 143.133 1.00 11.73 357 GLN A N 1
ATOM 2923 C CA . GLN A 1 357 ? 17.412 42.479 142.902 1.00 11.72 357 GLN A CA 1
ATOM 2924 C C . GLN A 1 357 ? 16.888 41.343 143.791 1.00 11.44 357 GLN A C 1
ATOM 2925 O O . GLN A 1 357 ? 16.855 41.459 145.012 1.00 12.34 357 GLN A O 1
ATOM 2931 N N . ILE A 1 358 ? 16.456 40.265 143.138 1.00 11.93 358 ILE A N 1
ATOM 2932 C CA . ILE A 1 358 ? 15.666 39.203 143.771 1.00 12.57 358 ILE A CA 1
ATOM 2933 C C . ILE A 1 358 ? 16.407 37.895 143.609 1.00 11.61 358 ILE A C 1
ATOM 2934 O O . ILE A 1 358 ? 16.785 37.565 142.474 1.00 11.88 358 ILE A O 1
ATOM 2939 N N . LYS A 1 359 ? 16.563 37.136 144.695 1.00 10.97 359 LYS A N 1
ATOM 2940 C CA . LYS A 1 359 ? 17.253 35.849 144.571 1.00 10.99 359 LYS A CA 1
ATOM 2941 C C . LYS A 1 359 ? 16.426 34.884 143.714 1.00 10.63 359 LYS A C 1
ATOM 2942 O O . LYS A 1 359 ? 15.214 35.067 143.558 1.00 12.20 359 LYS A O 1
ATOM 2948 N N . ASN A 1 360 ? 17.116 33.847 143.178 1.00 11.57 360 ASN A N 1
ATOM 2949 C CA . ASN A 1 360 ? 16.379 32.925 142.281 1.00 11.50 360 ASN A CA 1
ATOM 2950 C C . ASN A 1 360 ? 15.174 32.313 142.982 1.00 11.83 360 ASN A C 1
ATOM 2951 O O . ASN A 1 360 ? 14.158 32.064 142.293 1.00 13.07 360 ASN A O 1
ATOM 2956 N N . GLY A 1 361 ? 15.293 32.049 144.288 1.00 12.18 361 GLY A N 1
ATOM 2957 C CA . GLY A 1 361 ? 14.170 31.445 145.053 1.00 11.29 361 GLY A CA 1
ATOM 2958 C C . GLY A 1 361 ? 13.809 32.310 146.235 1.00 11.24 361 GLY A C 1
ATOM 2959 O O . GLY A 1 361 ? 14.557 33.251 146.582 1.00 12.22 361 GLY A O 1
ATOM 2960 N N . PRO A 1 362 ? 12.667 32.021 146.839 1.00 12.09 362 PRO A N 1
ATOM 2961 C CA . PRO A 1 362 ? 12.145 32.876 147.909 1.00 12.27 362 PRO A CA 1
ATOM 2962 C C . PRO A 1 362 ? 12.733 32.623 149.275 1.00 12.41 362 PRO A C 1
ATOM 2963 O O . PRO A 1 362 ? 12.343 33.374 150.206 1.00 15.28 362 PRO A O 1
ATOM 2967 N N . MET A 1 363 ? 13.577 31.631 149.452 1.00 12.88 363 MET A N 1
ATOM 2968 C CA . MET A 1 363 ? 14.116 31.340 150.789 1.00 13.15 363 MET A CA 1
ATOM 2969 C C . MET A 1 363 ? 15.562 31.807 150.780 1.00 12.94 363 MET A C 1
ATOM 2970 O O . MET A 1 363 ? 15.768 33.004 151.056 1.00 14.28 363 MET A O 1
ATOM 2975 N N . ASP A 1 364 ? 16.565 30.992 150.443 1.00 14.15 364 ASP A N 1
ATOM 2976 C CA . ASP A 1 364 ? 17.951 31.474 150.529 1.00 14.18 364 ASP A CA 1
ATOM 2977 C C . ASP A 1 364 ? 18.927 30.521 149.842 1.00 13.31 364 ASP A C 1
ATOM 2978 O O . ASP A 1 364 ? 19.660 29.761 150.516 1.00 14.32 364 ASP A O 1
ATOM 2983 N N . PHE A 1 365 ? 18.999 30.519 148.546 1.00 12.74 365 PHE A N 1
ATOM 2984 C CA . PHE A 1 365 ? 20.011 29.786 147.766 1.00 11.82 365 PHE A CA 1
ATOM 2985 C C . PHE A 1 365 ? 20.180 28.327 148.147 1.00 11.29 365 PHE A C 1
ATOM 2986 O O . PHE A 1 365 ? 21.310 27.806 148.106 1.00 11.62 365 PHE A O 1
ATOM 2994 N N . GLN A 1 366 ? 19.068 27.652 148.469 1.00 11.26 366 GLN A N 1
ATOM 2995 C CA . GLN A 1 366 ? 19.152 26.219 148.749 1.00 10.01 366 GLN A CA 1
ATOM 2996 C C . GLN A 1 366 ? 19.419 25.417 147.488 1.00 10.42 366 GLN A C 1
ATOM 2997 O O . GLN A 1 366 ? 19.275 25.914 146.373 1.00 12.71 366 GLN A O 1
ATOM 3003 N N . VAL A 1 367 ? 19.797 24.130 147.696 1.00 11.74 367 VAL A N 1
ATOM 3004 C CA . VAL A 1 367 ? 20.132 23.269 146.557 1.00 10.97 367 VAL A CA 1
ATOM 3005 C C . VAL A 1 367 ? 18.995 23.205 145.544 1.00 11.84 367 VAL A C 1
ATOM 3006 O O . VAL A 1 367 ? 19.243 23.125 144.349 1.00 15.87 367 VAL A O 1
ATOM 3010 N N . ARG A 1 368 ? 17.749 23.264 145.997 1.00 12.65 368 ARG A N 1
ATOM 3011 C CA . ARG A 1 368 ? 16.620 23.422 145.111 1.00 11.89 368 ARG A CA 1
ATOM 3012 C C . ARG A 1 368 ? 15.609 24.335 145.830 1.00 12.17 368 ARG A C 1
ATOM 3013 O O . ARG A 1 368 ? 15.356 24.064 147.018 1.00 14.46 368 ARG A O 1
ATOM 3021 N N . GLU A 1 369 ? 15.118 25.337 145.115 1.00 13.42 369 GLU A N 1
ATOM 3022 C CA . GLU A 1 369 ? 13.996 26.124 145.573 1.00 14.21 369 GLU A CA 1
ATOM 3023 C C . GLU A 1 369 ? 13.088 26.396 144.381 1.00 13.02 369 GLU A C 1
ATOM 3024 O O . GLU A 1 369 ? 13.645 26.507 143.249 1.00 14.48 369 GLU A O 1
ATOM 3030 N N . PRO A 1 370 ? 11.804 26.587 144.580 1.00 12.54 370 PRO A N 1
ATOM 3031 C CA . PRO A 1 370 ? 11.008 27.030 143.422 1.00 11.92 370 PRO A CA 1
ATOM 3032 C C . PRO A 1 370 ? 11.376 28.485 143.131 1.00 12.47 370 PRO A C 1
ATOM 3033 O O . PRO A 1 370 ? 12.085 29.166 143.883 1.00 13.28 370 PRO A O 1
ATOM 3037 N N . VAL A 1 371 ? 10.888 28.967 142.001 1.00 12.13 371 VAL A N 1
ATOM 3038 C CA . VAL A 1 371 ? 11.273 30.318 141.568 1.00 12.57 371 VAL A CA 1
ATOM 3039 C C . VAL A 1 371 ? 10.586 31.387 142.378 1.00 11.25 371 VAL A C 1
ATOM 3040 O O . VAL A 1 371 ? 9.395 31.244 142.699 1.00 12.88 371 VAL A O 1
ATOM 3044 N N . SER A 1 372 ? 11.285 32.467 142.742 1.00 11.66 372 SER A N 1
ATOM 3045 C CA . SER A 1 372 ? 10.670 33.574 143.465 1.00 11.25 372 SER A CA 1
ATOM 3046 C C . SER A 1 372 ? 9.420 34.112 142.769 1.00 12.43 372 SER A C 1
ATOM 3047 O O . SER A 1 372 ? 9.538 34.479 141.574 1.00 11.87 372 SER A O 1
ATOM 3050 N N . PRO A 1 373 ? 8.278 34.153 143.422 1.00 12.16 373 PRO A N 1
ATOM 3051 C CA . PRO A 1 373 ? 7.062 34.697 142.792 1.00 12.64 373 PRO A CA 1
ATOM 3052 C C . PRO A 1 373 ? 7.155 36.153 142.354 1.00 12.30 373 PRO A C 1
ATOM 3053 O O . PRO A 1 373 ? 6.351 36.622 141.552 1.00 13.73 373 PRO A O 1
ATOM 3057 N N . LEU A 1 374 ? 8.131 36.902 142.897 1.00 12.63 374 LEU A N 1
ATOM 3058 C CA . LEU A 1 374 ? 8.217 38.301 142.449 1.00 12.30 374 LEU A CA 1
ATOM 3059 C C . LEU A 1 374 ? 8.496 38.408 140.963 1.00 13.05 374 LEU A C 1
ATOM 3060 O O . LEU A 1 374 ? 8.043 39.406 140.343 1.00 15.11 374 LEU A O 1
ATOM 3065 N N . PHE A 1 375 ? 9.197 37.448 140.364 1.00 12.70 375 PHE A N 1
ATOM 3066 C CA . PHE A 1 375 ? 9.457 37.581 138.922 1.00 13.33 375 PHE A CA 1
ATOM 3067 C C . PHE A 1 375 ? 8.159 37.437 138.136 1.00 14.19 375 PHE A C 1
ATOM 3068 O O . PHE A 1 375 ? 7.459 36.438 138.255 1.00 15.62 375 PHE A O 1
ATOM 3076 N N . GLY A 1 376 ? 7.820 38.442 137.324 1.00 14.43 376 GLY A N 1
ATOM 3077 C CA . GLY A 1 376 ? 6.598 38.480 136.565 1.00 15.23 376 GLY A CA 1
ATOM 3078 C C . GLY A 1 376 ? 5.510 39.241 137.302 1.00 15.86 376 GLY A C 1
ATOM 3079 O O . GLY A 1 376 ? 4.483 39.549 136.665 1.00 17.38 376 GLY A O 1
ATOM 3080 N N . ALA A 1 377 ? 5.701 39.524 138.597 1.00 15.34 377 ALA A N 1
ATOM 3081 C CA . ALA A 1 377 ? 4.623 40.147 139.380 1.00 15.01 377 ALA A CA 1
ATOM 3082 C C . ALA A 1 377 ? 4.681 41.680 139.446 1.00 15.27 377 ALA A C 1
ATOM 3083 O O . ALA A 1 377 ? 3.749 42.279 139.982 1.00 16.75 377 ALA A O 1
ATOM 3085 N N . MET A 1 378 ? 5.711 42.296 138.895 1.00 15.88 378 MET A N 1
ATOM 3086 C CA . MET A 1 378 ? 5.847 43.746 139.011 1.00 16.59 378 MET A CA 1
ATOM 3087 C C . MET A 1 378 ? 6.132 44.389 137.660 1.00 15.79 378 MET A C 1
ATOM 3088 O O . MET A 1 378 ? 7.257 44.776 137.328 1.00 15.87 378 MET A O 1
ATOM 3093 N N . PRO A 1 379 ? 5.112 44.492 136.811 1.00 17.75 379 PRO A N 1
ATOM 3094 C CA . PRO A 1 379 ? 5.336 45.015 135.455 1.00 17.47 379 PRO A CA 1
ATOM 3095 C C . PRO A 1 379 ? 5.853 46.462 135.414 1.00 17.74 379 PRO A C 1
ATOM 3096 O O . PRO A 1 379 ? 6.442 46.856 134.383 1.00 19.97 379 PRO A O 1
ATOM 3100 N N . LYS A 1 380 ? 5.667 47.228 136.489 1.00 17.30 380 LYS A N 1
ATOM 3101 C CA . LYS A 1 380 ? 6.119 48.633 136.479 1.00 17.30 380 LYS A CA 1
ATOM 3102 C C . LYS A 1 380 ? 7.421 48.854 137.227 1.00 17.26 380 LYS A C 1
ATOM 3103 O O . LYS A 1 380 ? 7.787 50.037 137.446 1.00 20.83 380 LYS A O 1
ATOM 3109 N N . THR A 1 381 ? 8.130 47.806 137.637 1.00 15.50 381 THR A N 1
ATOM 3110 C CA . THR A 1 381 ? 9.382 47.965 138.382 1.00 15.76 381 THR A CA 1
ATOM 3111 C C . THR A 1 381 ? 10.496 47.100 137.823 1.00 15.50 381 THR A C 1
ATOM 3112 O O . THR A 1 381 ? 10.305 45.887 137.688 1.00 15.73 381 THR A O 1
ATOM 3116 N N . ASN A 1 382 ? 11.631 47.734 137.502 1.00 15.13 382 ASN A N 1
ATOM 3117 C CA . ASN A 1 382 ? 12.778 46.966 137.028 1.00 14.35 382 ASN A CA 1
ATOM 3118 C C . ASN A 1 382 ? 13.146 45.853 138.014 1.00 13.60 382 ASN A C 1
ATOM 3119 O O . ASN A 1 382 ? 13.196 46.106 139.226 1.00 14.94 382 ASN A O 1
ATOM 3124 N N . GLN A 1 383 ? 13.483 44.678 137.433 1.00 14.13 383 GLN A N 1
ATOM 3125 C CA . GLN A 1 383 ? 13.941 43.581 138.279 1.00 14.90 383 GLN A CA 1
ATOM 3126 C C . GLN A 1 383 ? 15.208 42.957 137.716 1.00 13.43 383 GLN A C 1
ATOM 3127 O O . GLN A 1 383 ? 15.410 42.910 136.494 1.00 18.01 383 GLN A O 1
ATOM 3133 N N . MET A 1 384 ? 16.049 42.448 138.608 1.00 14.13 384 MET A N 1
ATOM 3134 C CA . MET A 1 384 ? 17.176 41.615 138.162 1.00 13.67 384 MET A CA 1
ATOM 3135 C C . MET A 1 384 ? 17.262 40.427 139.129 1.00 13.39 384 MET A C 1
ATOM 3136 O O . MET A 1 384 ? 16.821 40.550 140.287 1.00 15.41 384 MET A O 1
ATOM 3144 N N . MET A 1 385 ? 17.776 39.318 138.644 1.00 11.93 385 MET A N 1
ATOM 3145 C CA . MET A 1 385 ? 17.882 38.134 139.481 1.00 11.28 385 MET A CA 1
ATOM 3146 C C . MET A 1 385 ? 19.275 38.029 140.084 1.00 11.89 385 MET A C 1
ATOM 3147 O O . MET A 1 385 ? 20.265 38.337 139.436 1.00 14.15 385 MET A O 1
ATOM 3152 N N . GLU A 1 386 ? 19.388 37.580 141.319 1.00 11.48 386 GLU A N 1
ATOM 3153 C CA . GLU A 1 386 ? 20.626 37.294 142.002 1.00 11.77 386 GLU A CA 1
ATOM 3154 C C . GLU A 1 386 ? 20.760 35.767 142.146 1.00 10.82 386 GLU A C 1
ATOM 3155 O O . GLU A 1 386 ? 19.829 35.156 142.712 1.00 12.86 386 GLU A O 1
ATOM 3161 N N . VAL A 1 387 ? 21.869 35.236 141.681 1.00 11.45 387 VAL A N 1
ATOM 3162 C CA . VAL A 1 387 ? 22.229 33.842 141.934 1.00 11.28 387 VAL A CA 1
ATOM 3163 C C . VAL A 1 387 ? 23.503 33.766 142.763 1.00 11.11 387 VAL A C 1
ATOM 3164 O O . VAL A 1 387 ? 24.255 34.774 142.882 1.00 12.87 387 VAL A O 1
ATOM 3168 N N . GLN A 1 388 ? 23.768 32.591 143.351 1.00 11.10 388 GLN A N 1
ATOM 3169 C CA . GLN A 1 388 ? 24.942 32.515 144.246 1.00 10.44 388 GLN A CA 1
ATOM 3170 C C . GLN A 1 388 ? 25.975 31.591 143.618 1.00 11.04 388 GLN A C 1
ATOM 3171 O O . GLN A 1 388 ? 25.787 30.336 143.559 1.00 12.06 388 GLN A O 1
ATOM 3177 N N . ILE A 1 389 ? 27.061 32.168 143.076 1.00 10.16 389 ILE A N 1
ATOM 3178 C CA . ILE A 1 389 ? 28.105 31.323 142.463 1.00 10.67 389 ILE A CA 1
ATOM 3179 C C . ILE A 1 389 ? 28.924 30.647 143.552 1.00 10.50 389 ILE A C 1
ATOM 3180 O O . ILE A 1 389 ? 29.269 29.465 143.443 1.00 12.48 389 ILE A O 1
ATOM 3185 N N . THR A 1 390 ? 29.231 31.363 144.659 1.00 10.33 390 THR A N 1
ATOM 3186 C CA . THR A 1 390 ? 29.834 30.714 145.823 1.00 11.57 390 THR A CA 1
ATOM 3187 C C . THR A 1 390 ? 28.854 29.682 146.398 1.00 11.87 390 THR A C 1
ATOM 3188 O O . THR A 1 390 ? 27.638 29.927 146.469 1.00 12.87 390 THR A O 1
ATOM 3192 N N . GLN A 1 391 ? 29.391 28.489 146.710 1.00 11.78 391 GLN A N 1
ATOM 3193 C CA . GLN A 1 391 ? 28.481 27.357 146.923 1.00 11.03 391 GLN A CA 1
ATOM 3194 C C . GLN A 1 391 ? 28.095 27.238 148.391 1.00 9.86 391 GLN A C 1
ATOM 3195 O O . GLN A 1 391 ? 28.355 26.213 149.042 1.00 11.28 391 GLN A O 1
ATOM 3201 N N . GLU A 1 392 ? 27.450 28.268 148.959 1.00 10.90 392 GLU A N 1
ATOM 3202 C CA . GLU A 1 392 ? 27.154 28.227 150.398 1.00 10.83 392 GLU A CA 1
ATOM 3203 C C . GLU A 1 392 ? 26.379 26.978 150.838 1.00 10.86 392 GLU A C 1
ATOM 3204 O O . GLU A 1 392 ? 26.790 26.368 151.824 1.00 12.14 392 GLU A O 1
ATOM 3210 N N . TYR A 1 393 ? 25.301 26.661 150.107 1.00 11.42 393 TYR A N 1
ATOM 3211 C CA . TYR A 1 393 ? 24.497 25.486 150.481 1.00 11.57 393 TYR A CA 1
ATOM 3212 C C . TYR A 1 393 ? 24.657 24.377 149.461 1.00 11.58 393 TYR A C 1
ATOM 3213 O O . TYR A 1 393 ? 23.951 23.375 149.554 1.00 13.76 393 TYR A O 1
ATOM 3222 N N . THR A 1 394 ? 25.558 24.578 148.513 1.00 11.54 394 THR A N 1
ATOM 3223 C CA . THR A 1 394 ? 25.741 23.617 147.415 1.00 12.18 394 THR A CA 1
ATOM 3224 C C . THR A 1 394 ? 27.150 23.051 147.424 1.00 12.18 394 THR A C 1
ATOM 3225 O O . THR A 1 394 ? 27.731 22.700 146.369 1.00 13.37 394 THR A O 1
ATOM 3229 N N . GLY A 1 395 ? 27.739 22.888 148.614 1.00 12.42 395 GLY A N 1
ATOM 3230 C CA . GLY A 1 395 ? 28.933 22.074 148.775 1.00 12.64 395 GLY A CA 1
ATOM 3231 C C . GLY A 1 395 ? 30.203 22.837 149.050 1.00 11.84 395 GLY A C 1
ATOM 3232 O O . GLY A 1 395 ? 31.249 22.158 149.256 1.00 12.35 395 GLY A O 1
ATOM 3233 N N . GLN A 1 396 ? 30.155 24.160 149.063 1.00 11.95 396 GLN A N 1
ATOM 3234 C CA . GLN A 1 396 ? 31.266 25.028 149.474 1.00 12.37 396 GLN A CA 1
ATOM 3235 C C . GLN A 1 396 ? 32.574 24.752 148.745 1.00 12.63 396 GLN A C 1
ATOM 3236 O O . GLN A 1 396 ? 33.702 24.905 149.292 1.00 12.87 396 GLN A O 1
ATOM 3242 N N . GLN A 1 397 ? 32.425 24.345 147.479 1.00 12.94 397 GLN A N 1
ATOM 3243 C CA . GLN A 1 397 ? 33.593 24.029 146.623 1.00 11.78 397 GLN A CA 1
ATOM 3244 C C . GLN A 1 397 ? 34.455 22.885 147.162 1.00 12.75 397 GLN A C 1
ATOM 3245 O O . GLN A 1 397 ? 35.576 22.664 146.688 1.00 14.04 397 GLN A O 1
ATOM 3251 N N . LYS A 1 398 ? 33.943 22.149 148.142 1.00 12.49 398 LYS A N 1
ATOM 3252 C CA . LYS A 1 398 ? 34.493 20.822 148.482 1.00 12.58 398 LYS A CA 1
ATOM 3253 C C . LYS A 1 398 ? 33.805 19.761 147.622 1.00 13.20 398 LYS A C 1
ATOM 3254 O O . LYS A 1 398 ? 34.466 18.913 147.019 1.00 16.12 398 LYS A O 1
ATOM 3260 N N . HIS A 1 399 ? 32.475 19.831 147.545 1.00 12.38 399 HIS A N 1
ATOM 3261 C CA . HIS A 1 399 ? 31.713 19.000 146.614 1.00 11.83 399 HIS A CA 1
ATOM 3262 C C . HIS A 1 399 ? 31.637 19.691 145.268 1.00 11.33 399 HIS A C 1
ATOM 3263 O O . HIS A 1 399 ? 31.495 20.921 145.230 1.00 13.38 399 HIS A O 1
ATOM 3270 N N . LEU A 1 400 ? 31.695 18.914 144.160 1.00 11.62 400 LEU A N 1
ATOM 3271 C CA . LEU A 1 400 ? 31.457 19.502 142.845 1.00 12.44 400 LEU A CA 1
ATOM 3272 C C . LEU A 1 400 ? 30.009 19.873 142.687 1.00 12.58 400 LEU A C 1
ATOM 3273 O O . LEU A 1 400 ? 29.096 19.086 143.007 1.00 13.22 400 LEU A O 1
ATOM 3278 N N . CYS A 1 401 ? 29.717 21.060 142.178 1.00 12.51 401 CYS A N 1
ATOM 3279 C CA . CYS A 1 401 ? 28.307 21.379 141.887 1.00 12.21 401 CYS A CA 1
ATOM 3280 C C . CYS A 1 401 ? 28.273 22.451 140.809 1.00 11.65 401 CYS A C 1
ATOM 3281 O O . CYS A 1 401 ? 28.399 23.663 141.126 1.00 13.90 401 CYS A O 1
ATOM 3284 N N . PHE A 1 402 ? 28.139 22.025 139.559 1.00 12.12 402 PHE A N 1
ATOM 3285 C CA . PHE A 1 402 ? 27.994 22.935 138.415 1.00 11.15 402 PHE A CA 1
ATOM 3286 C C . PHE A 1 402 ? 26.573 23.442 138.432 1.00 13.21 402 PHE A C 1
ATOM 3287 O O . PHE A 1 402 ? 25.589 22.665 138.298 1.00 13.54 402 PHE A O 1
ATOM 3295 N N . LEU A 1 403 ? 26.430 24.758 138.630 1.00 12.53 403 LEU A N 1
ATOM 3296 C CA . LEU A 1 403 ? 25.135 25.361 138.939 1.00 11.65 403 LEU A CA 1
ATOM 3297 C C . LEU A 1 403 ? 24.368 25.745 137.679 1.00 11.68 403 LEU A C 1
ATOM 3298 O O . LEU A 1 403 ? 23.211 26.171 137.789 1.00 12.63 403 LEU A O 1
ATOM 3303 N N . ILE A 1 404 ? 24.987 25.612 136.503 1.00 12.17 404 ILE A N 1
ATOM 3304 C CA . ILE A 1 404 ? 24.373 26.125 135.258 1.00 12.16 404 ILE A CA 1
ATOM 3305 C C . ILE A 1 404 ? 23.072 25.392 134.993 1.00 12.50 404 ILE A C 1
ATOM 3306 O O . ILE A 1 404 ? 22.087 26.066 134.625 1.00 13.17 404 ILE A O 1
ATOM 3311 N N . PRO A 1 405 ? 22.923 24.077 135.115 1.00 12.63 405 PRO A N 1
ATOM 3312 C CA . PRO A 1 405 ? 21.604 23.466 134.919 1.00 13.03 405 PRO A CA 1
ATOM 3313 C C . PRO A 1 405 ? 20.538 24.037 135.831 1.00 13.18 405 PRO A C 1
ATOM 3314 O O . PRO A 1 405 ? 19.392 24.298 135.394 1.00 13.74 405 PRO A O 1
ATOM 3318 N N . GLN A 1 406 ? 20.800 24.264 137.112 1.00 12.88 406 GLN A N 1
ATOM 3319 C CA . GLN A 1 406 ? 19.804 24.876 138.009 1.00 12.94 406 GLN A CA 1
ATOM 3320 C C . GLN A 1 406 ? 19.410 26.249 137.522 1.00 11.62 406 GLN A C 1
ATOM 3321 O O . GLN A 1 406 ? 18.228 26.572 137.431 1.00 13.13 406 GLN A O 1
ATOM 3327 N N . TRP A 1 407 ? 20.424 27.057 137.167 1.00 12.11 407 TRP A N 1
ATOM 3328 C CA . TRP A 1 407 ? 20.072 28.424 136.734 1.00 12.58 407 TRP A CA 1
ATOM 3329 C C . TRP A 1 407 ? 19.236 28.391 135.480 1.00 12.32 407 TRP A C 1
ATOM 3330 O O . TRP A 1 407 ? 18.320 29.237 135.351 1.00 12.94 407 TRP A O 1
ATOM 3341 N N . LYS A 1 408 ? 19.500 27.440 134.556 1.00 11.80 408 LYS A N 1
ATOM 3342 C CA . LYS A 1 408 ? 18.615 27.381 133.397 1.00 12.14 408 LYS A CA 1
ATOM 3343 C C . LYS A 1 408 ? 17.185 26.969 133.753 1.00 12.56 408 LYS A C 1
ATOM 3344 O O . LYS A 1 408 ? 16.233 27.420 133.109 1.00 13.99 408 LYS A O 1
ATOM 3350 N N . GLU A 1 409 ? 17.035 26.063 134.752 1.00 12.76 409 GLU A N 1
ATOM 3351 C CA . GLU A 1 409 ? 15.654 25.752 135.151 1.00 11.67 409 GLU A CA 1
ATOM 3352 C C . GLU A 1 409 ? 14.911 27.000 135.622 1.00 11.84 409 GLU A C 1
ATOM 3353 O O . GLU A 1 409 ? 13.731 27.198 135.383 1.00 14.67 409 GLU A O 1
ATOM 3359 N N . VAL A 1 410 ? 15.637 27.847 136.361 1.00 11.63 410 VAL A N 1
ATOM 3360 C CA . VAL A 1 410 ? 14.996 29.085 136.848 1.00 11.96 410 VAL A CA 1
ATOM 3361 C C . VAL A 1 410 ? 14.711 30.024 135.686 1.00 12.28 410 VAL A C 1
ATOM 3362 O O . VAL A 1 410 ? 13.605 30.563 135.531 1.00 12.87 410 VAL A O 1
ATOM 3366 N N . LEU A 1 411 ? 15.721 30.226 134.830 1.00 12.23 411 LEU A N 1
ATOM 3367 C CA . LEU A 1 411 ? 15.573 31.153 133.710 1.00 12.35 411 LEU A CA 1
ATOM 3368 C C . LEU A 1 411 ? 14.466 30.723 132.746 1.00 12.65 411 LEU A C 1
ATOM 3369 O O . LEU A 1 411 ? 13.791 31.562 132.118 1.00 13.67 411 LEU A O 1
ATOM 3374 N N . ASP A 1 412 ? 14.274 29.415 132.565 1.00 13.58 412 ASP A N 1
ATOM 3375 C CA . ASP A 1 412 ? 13.300 28.906 131.617 1.00 13.89 412 ASP A CA 1
ATOM 3376 C C . ASP A 1 412 ? 11.934 28.683 132.247 1.00 13.19 412 ASP A C 1
ATOM 3377 O O . ASP A 1 412 ? 10.972 28.266 131.570 1.00 15.80 412 ASP A O 1
ATOM 3382 N N . PHE A 1 413 ? 11.794 28.920 133.561 1.00 13.55 413 PHE A N 1
ATOM 3383 C CA . PHE A 1 413 ? 10.491 28.775 134.200 1.00 12.92 413 PHE A CA 1
ATOM 3384 C C . PHE A 1 413 ? 9.476 29.763 133.635 1.00 12.88 413 PHE A C 1
ATOM 3385 O O . PHE A 1 413 ? 9.736 30.976 133.659 1.00 14.68 413 PHE A O 1
ATOM 3393 N N . ASP A 1 414 ? 8.342 29.262 133.150 1.00 13.01 414 ASP A N 1
ATOM 3394 C CA . ASP A 1 414 ? 7.349 30.173 132.586 1.00 13.84 414 ASP A CA 1
ATOM 3395 C C . ASP A 1 414 ? 6.466 30.675 133.712 1.00 13.66 414 ASP A C 1
ATOM 3396 O O . ASP A 1 414 ? 5.748 29.892 134.352 1.00 17.12 414 ASP A O 1
ATOM 3401 N N . THR A 1 415 ? 6.502 31.971 133.991 1.00 14.45 415 THR A N 1
ATOM 3402 C CA . THR A 1 415 ? 5.655 32.560 135.013 1.00 14.56 415 THR A CA 1
ATOM 3403 C C . THR A 1 415 ? 4.203 32.690 134.560 1.00 14.36 415 THR A C 1
ATOM 3404 O O . THR A 1 415 ? 3.333 32.918 135.397 1.00 15.63 415 THR A O 1
ATOM 3408 N N . TYR A 1 416 ? 3.948 32.636 133.244 1.00 15.22 416 TYR A N 1
ATOM 3409 C CA . TYR A 1 416 ? 2.641 32.886 132.670 1.00 16.06 416 TYR A CA 1
ATOM 3410 C C . TYR A 1 416 ? 2.117 34.303 132.986 1.00 16.28 416 TYR A C 1
ATOM 3411 O O . TYR A 1 416 ? 0.913 34.558 132.868 1.00 17.24 416 TYR A O 1
ATOM 3420 N N . ALA A 1 417 ? 2.995 35.232 133.353 1.00 15.87 417 ALA A N 1
ATOM 3421 C CA . ALA A 1 417 ? 2.525 36.574 133.728 1.00 16.29 417 ALA A CA 1
ATOM 3422 C C . ALA A 1 417 ? 1.727 37.247 132.591 1.00 18.35 417 ALA A C 1
ATOM 3423 O O . ALA A 1 417 ? 0.748 37.965 132.889 1.00 20.44 417 ALA A O 1
ATOM 3425 N N . LYS A 1 418 ? 2.181 37.008 131.342 1.00 18.60 418 LYS A N 1
ATOM 3426 C CA . LYS A 1 418 ? 1.408 37.549 130.197 1.00 20.39 418 LYS A CA 1
ATOM 3427 C C . LYS A 1 418 ? 0.969 36.382 129.348 1.00 19.74 418 LYS A C 1
ATOM 3428 O O . LYS A 1 418 ? 0.957 36.403 128.113 1.00 24.35 418 LYS A O 1
ATOM 3434 N N . GLY A 1 419 ? 0.615 35.292 130.046 1.00 19.65 419 GLY A N 1
ATOM 3435 C CA . GLY A 1 419 ? 0.328 34.033 129.369 1.00 21.25 419 GLY A CA 1
ATOM 3436 C C . GLY A 1 419 ? 1.601 33.268 129.018 1.00 21.18 419 GLY A C 1
ATOM 3437 O O . GLY A 1 419 ? 2.716 33.608 129.425 1.00 19.66 419 GLY A O 1
ATOM 3438 N N . LYS A 1 420 ? 1.403 32.194 128.251 1.00 21.85 420 LYS A N 1
ATOM 3439 C CA . LYS A 1 420 ? 2.487 31.319 127.870 1.00 20.87 420 LYS A CA 1
ATOM 3440 C C . LYS A 1 420 ? 3.582 32.109 127.150 1.00 21.47 420 LYS A C 1
ATOM 3441 O O . LYS A 1 420 ? 3.273 32.977 126.327 1.00 22.56 420 LYS A O 1
ATOM 3447 N N . GLY A 1 421 ? 4.827 31.809 127.511 1.00 20.83 421 GLY A N 1
ATOM 3448 C CA . GLY A 1 421 ? 6.010 32.458 127.006 1.00 21.03 421 GLY A CA 1
ATOM 3449 C C . GLY A 1 421 ? 6.429 33.635 127.859 1.00 20.39 421 GLY A C 1
ATOM 3450 O O . GLY A 1 421 ? 7.013 34.562 127.333 1.00 24.22 421 GLY A O 1
ATOM 3451 N N . SER A 1 422 ? 6.130 33.604 129.150 1.00 16.44 422 SER A N 1
ATOM 3452 C CA . SER A 1 422 ? 6.579 34.623 130.089 1.00 16.08 422 SER A CA 1
ATOM 3453 C C . SER A 1 422 ? 7.676 34.106 131.019 1.00 15.34 422 SER A C 1
ATOM 3454 O O . SER A 1 422 ? 7.597 34.186 132.253 1.00 15.93 422 SER A O 1
ATOM 3457 N N . GLU A 1 423 ? 8.722 33.549 130.407 1.00 14.76 423 GLU A N 1
ATOM 3458 C CA . GLU A 1 423 ? 9.798 32.966 131.173 1.00 14.55 423 GLU A CA 1
ATOM 3459 C C . GLU A 1 423 ? 10.536 34.022 131.996 1.00 13.67 423 GLU A C 1
ATOM 3460 O O . GLU A 1 423 ? 10.626 35.202 131.633 1.00 15.54 423 GLU A O 1
ATOM 3466 N N . VAL A 1 424 ? 11.106 33.538 133.112 1.00 13.99 424 VAL A N 1
ATOM 3467 C CA . VAL A 1 424 ? 11.892 34.412 133.971 1.00 13.43 424 VAL A CA 1
ATOM 3468 C C . VAL A 1 424 ? 12.942 35.174 133.162 1.00 12.07 424 VAL A C 1
ATOM 3469 O O . VAL A 1 424 ? 13.182 36.368 133.367 1.00 14.28 424 VAL A O 1
ATOM 3473 N N . LYS A 1 425 ? 13.578 34.479 132.207 1.00 14.17 425 LYS A N 1
ATOM 3474 C CA . LYS A 1 425 ? 14.623 35.170 131.441 1.00 14.32 425 LYS A CA 1
ATOM 3475 C C . LYS A 1 425 ? 14.062 36.364 130.666 1.00 15.09 425 LYS A C 1
ATOM 3476 O O . LYS A 1 425 ? 14.800 37.342 130.472 1.00 15.19 425 LYS A O 1
ATOM 3486 N N . LYS A 1 426 ? 12.819 36.340 130.241 1.00 14.28 426 LYS A N 1
ATOM 3487 C CA . LYS A 1 426 ? 12.179 37.471 129.560 1.00 14.61 426 LYS A CA 1
ATOM 3488 C C . LYS A 1 426 ? 11.788 38.570 130.529 1.00 15.20 426 LYS A C 1
ATOM 3489 O O . LYS A 1 426 ? 11.692 39.755 130.150 1.00 16.62 426 LYS A O 1
ATOM 3499 N N . VAL A 1 427 ? 11.530 38.208 131.799 1.00 14.29 427 VAL A N 1
ATOM 3500 C CA . VAL A 1 427 ? 11.298 39.219 132.803 1.00 14.06 427 VAL A CA 1
ATOM 3501 C C . VAL A 1 427 ? 12.585 40.023 133.009 1.00 14.01 427 VAL A C 1
ATOM 3502 O O . VAL A 1 427 ? 12.555 41.261 132.888 1.00 14.72 427 VAL A O 1
ATOM 3506 N N . ILE A 1 428 ? 13.701 39.335 133.326 1.00 14.33 428 ILE A N 1
ATOM 3507 C CA . ILE A 1 428 ? 14.933 40.025 133.775 1.00 14.06 428 ILE A CA 1
ATOM 3508 C C . ILE A 1 428 ? 15.710 40.531 132.568 1.00 15.22 428 ILE A C 1
ATOM 3509 O O . ILE A 1 428 ? 16.547 41.431 132.765 1.00 17.30 428 ILE A O 1
ATOM 3514 N N . ASP A 1 429 ? 15.439 40.046 131.333 1.00 16.05 429 ASP A N 1
ATOM 3515 C CA . ASP A 1 429 ? 16.142 40.734 130.217 1.00 17.27 429 ASP A CA 1
ATOM 3516 C C . ASP A 1 429 ? 15.409 42.001 129.788 1.00 16.04 429 ASP A C 1
ATOM 3517 O O . ASP A 1 429 ? 15.890 42.732 128.894 1.00 18.83 429 ASP A O 1
ATOM 3522 N N . GLY A 1 430 ? 14.271 42.292 130.425 1.00 15.49 430 GLY A N 1
ATOM 3523 C CA . GLY A 1 430 ? 13.547 43.530 130.173 1.00 17.03 430 GLY A CA 1
ATOM 3524 C C . GLY A 1 430 ? 12.573 43.481 129.029 1.00 17.44 430 GLY A C 1
ATOM 3525 O O . GLY A 1 430 ? 11.818 44.456 128.810 1.00 20.58 430 GLY A O 1
ATOM 3526 N N . SER A 1 431 ? 12.518 42.398 128.261 1.00 18.20 431 SER A N 1
ATOM 3527 C CA . SER A 1 431 ? 11.668 42.351 127.065 1.00 18.54 431 SER A CA 1
ATOM 3528 C C . SER A 1 431 ? 10.197 42.178 127.375 1.00 17.97 431 SER A C 1
ATOM 3529 O O . SER A 1 431 ? 9.350 42.744 126.660 1.00 22.57 431 SER A O 1
ATOM 3532 N N . LEU A 1 432 ? 9.850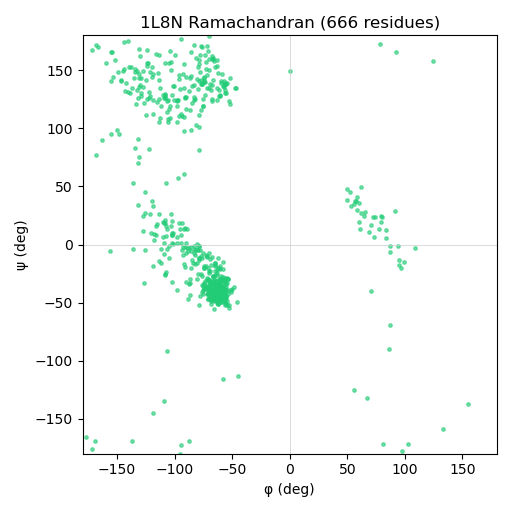 41.416 128.418 1.00 18.78 432 LEU A N 1
ATOM 3533 C CA . LEU A 1 432 ? 8.423 41.197 128.690 1.00 18.94 432 LEU A CA 1
ATOM 3534 C C . LEU A 1 432 ? 7.668 42.469 129.072 1.00 18.92 432 LEU A C 1
ATOM 3535 O O . LEU A 1 432 ? 6.526 42.686 128.648 1.00 21.38 432 LEU A O 1
ATOM 3540 N N . PHE A 1 433 ? 8.292 43.316 129.887 1.00 18.79 433 PHE A N 1
ATOM 3541 C CA . PHE A 1 433 ? 7.672 44.500 130.466 1.00 18.84 433 PHE A CA 1
ATOM 3542 C C . PHE A 1 433 ? 8.340 45.802 130.045 1.00 19.47 433 PHE A C 1
ATOM 3543 O O . PHE A 1 433 ? 7.924 46.853 130.539 1.00 22.26 433 PHE A O 1
ATOM 3551 N N . ASP A 1 434 ? 9.335 45.726 129.154 1.00 19.75 434 ASP A N 1
ATOM 3552 C CA . ASP A 1 434 ? 10.055 46.916 128.683 1.00 21.18 434 ASP A CA 1
ATOM 3553 C C . ASP A 1 434 ? 10.770 47.635 129.815 1.00 20.46 434 ASP A C 1
ATOM 3554 O O . ASP A 1 434 ? 10.647 48.859 129.975 1.00 24.50 434 ASP A O 1
ATOM 3562 N N . TYR A 1 435 ? 11.527 46.879 130.602 1.00 20.32 435 TYR A N 1
ATOM 3563 C CA . TYR A 1 435 ? 12.327 47.505 131.664 1.00 20.05 435 TYR A CA 1
ATOM 3564 C C . TYR A 1 435 ? 13.501 48.279 131.086 1.00 21.62 435 TYR A C 1
ATOM 3565 O O . TYR A 1 435 ? 14.239 47.767 130.233 1.00 24.86 435 TYR A O 1
ATOM 3574 N N . ARG A 1 436 ? 13.768 49.504 131.547 1.00 24.89 436 ARG A N 1
ATOM 3575 C CA . ARG A 1 436 ? 14.949 50.221 131.058 1.00 26.08 436 ARG A CA 1
ATOM 3576 C C . ARG A 1 436 ? 16.254 49.639 131.586 1.00 23.25 436 ARG A C 1
ATOM 3577 O O . ARG A 1 436 ? 17.273 49.595 130.880 1.00 25.79 436 ARG A O 1
ATOM 3585 N N . TYR A 1 437 ? 16.221 49.184 132.859 1.00 19.88 437 TYR A N 1
ATOM 3586 C CA . TYR A 1 437 ? 17.416 48.603 133.423 1.00 18.59 437 TYR A CA 1
ATOM 3587 C C . TYR A 1 437 ? 17.037 47.244 134.030 1.00 16.94 437 TYR A C 1
ATOM 3588 O O . TYR A 1 437 ? 16.084 47.206 134.822 1.00 22.40 437 TYR A O 1
ATOM 3597 N N . SER A 1 438 ? 17.737 46.185 133.681 1.00 16.06 438 SER A N 1
ATOM 3598 C CA . SER A 1 438 ? 17.428 44.875 134.268 1.00 15.16 438 SER A CA 1
ATOM 3599 C C . SER A 1 438 ? 18.557 43.904 133.922 1.00 14.52 438 SER A C 1
ATOM 3600 O O . SER A 1 438 ? 19.462 44.251 133.140 1.00 17.49 438 SER A O 1
ATOM 3603 N N . GLY A 1 439 ? 18.494 42.715 134.529 1.00 14.32 439 GLY A N 1
ATOM 3604 C CA . GLY A 1 439 ? 19.530 41.735 134.152 1.00 14.28 439 GLY A CA 1
ATOM 3605 C C . GLY A 1 439 ? 19.746 40.717 135.276 1.00 13.09 439 GLY A C 1
ATOM 3606 O O . GLY A 1 439 ? 18.783 40.212 135.858 1.00 13.33 439 GLY A O 1
ATOM 3607 N N . ILE A 1 440 ? 21.009 40.419 135.529 1.00 12.99 440 ILE A N 1
ATOM 3608 C CA . ILE A 1 440 ? 21.297 39.316 136.444 1.00 12.62 440 ILE A CA 1
ATOM 3609 C C . ILE A 1 440 ? 22.611 39.605 137.177 1.00 12.57 440 ILE A C 1
ATOM 3610 O O . ILE A 1 440 ? 23.525 40.254 136.651 1.00 14.14 440 ILE A O 1
ATOM 3615 N N . ALA A 1 441 ? 22.708 39.125 138.408 1.00 12.48 441 ALA A N 1
ATOM 3616 C CA . ALA A 1 441 ? 23.912 39.308 139.211 1.00 11.91 441 ALA A CA 1
ATOM 3617 C C . ALA A 1 441 ? 24.286 37.970 139.868 1.00 12.42 441 ALA A C 1
ATOM 3618 O O . ALA A 1 441 ? 23.369 37.160 140.186 1.00 14.16 441 ALA A O 1
ATOM 3620 N N . GLY A 1 442 ? 25.569 37.738 140.073 1.00 11.71 442 GLY A N 1
ATOM 3621 C CA . GLY A 1 442 ? 25.983 36.484 140.701 1.00 11.81 442 GLY A CA 1
ATOM 3622 C C . GLY A 1 442 ? 26.951 36.794 141.838 1.00 11.29 442 GLY A C 1
ATOM 3623 O O . GLY A 1 442 ? 27.873 37.612 141.671 1.00 13.22 442 GLY A O 1
ATOM 3624 N N . VAL A 1 443 ? 26.762 36.135 142.984 1.00 11.39 443 VAL A N 1
ATOM 3625 C CA . VAL A 1 443 ? 27.656 36.304 144.110 1.00 11.81 443 VAL A CA 1
ATOM 3626 C C . VAL A 1 443 ? 28.952 35.552 143.846 1.00 11.49 443 VAL A C 1
ATOM 3627 O O . VAL A 1 443 ? 28.929 34.335 143.675 1.00 13.27 443 VAL A O 1
ATOM 3631 N N . SER A 1 444 ? 30.059 36.290 143.807 1.00 12.57 444 SER A N 1
ATOM 3632 C CA . SER A 1 444 ? 31.340 35.753 143.393 1.00 12.85 444 SER A CA 1
ATOM 3633 C C . SER A 1 444 ? 31.818 34.526 144.164 1.00 12.09 444 SER A C 1
ATOM 3634 O O . SER A 1 444 ? 31.661 34.503 145.383 1.00 13.72 444 SER A O 1
ATOM 3637 N N . ASN A 1 445 ? 32.383 33.554 143.427 1.00 12.67 445 ASN A N 1
ATOM 3638 C CA . ASN A 1 445 ? 33.017 32.398 144.064 1.00 13.26 445 ASN A CA 1
ATOM 3639 C C . ASN A 1 445 ? 34.535 32.516 144.079 1.00 14.45 445 ASN A C 1
ATOM 3640 O O . ASN A 1 445 ? 35.206 31.492 144.217 1.00 14.78 445 ASN A O 1
ATOM 3645 N N . ILE A 1 446 ? 35.119 33.715 143.934 1.00 13.82 446 ILE A N 1
ATOM 3646 C CA . ILE A 1 446 ? 36.575 33.710 143.864 1.00 14.52 446 ILE A CA 1
ATOM 3647 C C . ILE A 1 446 ? 37.213 34.190 145.175 1.00 13.85 446 ILE A C 1
ATOM 3648 O O . ILE A 1 446 ? 36.588 34.778 146.060 1.00 21.68 446 ILE A O 1
ATOM 3653 N N . GLY A 1 447 ? 38.501 33.928 145.254 1.00 13.48 447 GLY A N 1
ATOM 3654 C CA . GLY A 1 447 ? 39.328 34.396 146.357 1.00 14.06 447 GLY A CA 1
ATOM 3655 C C . GLY A 1 447 ? 40.785 34.146 145.963 1.00 13.59 447 GLY A C 1
ATOM 3656 O O . GLY A 1 447 ? 41.057 33.821 144.800 1.00 15.53 447 GLY A O 1
ATOM 3657 N N . SER A 1 448 ? 41.663 34.300 146.955 1.00 14.37 448 SER A N 1
ATOM 3658 C CA . SER A 1 448 ? 43.089 34.387 146.654 1.00 14.97 448 SER A CA 1
ATOM 3659 C C . SER A 1 448 ? 43.732 33.028 146.352 1.00 15.54 448 SER A C 1
ATOM 3660 O O . SER A 1 448 ? 44.935 33.039 145.992 1.00 15.38 448 SER A O 1
ATOM 3665 N N . ASP A 1 449 ? 42.979 31.931 146.494 1.00 15.35 449 ASP A N 1
ATOM 3666 C CA . ASP A 1 449 ? 43.605 30.655 146.104 1.00 14.89 449 ASP A CA 1
ATOM 3667 C C . ASP A 1 449 ? 44.198 30.718 144.692 1.00 14.55 449 ASP A C 1
ATOM 3668 O O . ASP A 1 449 ? 43.618 31.422 143.821 1.00 14.74 449 ASP A O 1
ATOM 3673 N N . PRO A 1 450 ? 45.315 30.077 144.461 1.00 16.31 450 PRO A N 1
ATOM 3674 C CA . PRO A 1 450 ? 45.888 30.122 143.082 1.00 16.55 450 PRO A CA 1
ATOM 3675 C C . PRO A 1 450 ? 44.910 29.629 142.013 1.00 16.31 450 PRO A C 1
ATOM 3676 O O . PRO A 1 450 ? 45.036 30.162 140.874 1.00 17.14 450 PRO A O 1
ATOM 3680 N N . ASN A 1 451 ? 43.991 28.712 142.324 1.00 15.49 451 ASN A N 1
ATOM 3681 C CA . ASN A 1 451 ? 43.038 28.331 141.271 1.00 14.92 451 ASN A CA 1
ATOM 3682 C C . ASN A 1 451 ? 41.759 29.172 141.294 1.00 14.48 451 ASN A C 1
ATOM 3683 O O . ASN A 1 451 ? 40.775 28.813 140.646 1.00 14.64 451 ASN A O 1
ATOM 3688 N N . TRP A 1 452 ? 41.769 30.285 142.032 1.00 13.59 452 TRP A N 1
ATOM 3689 C CA . TRP A 1 452 ? 40.720 31.280 142.086 1.00 13.03 452 TRP A CA 1
ATOM 3690 C C . TRP A 1 452 ? 39.436 30.854 142.791 1.00 12.99 452 TRP A C 1
ATOM 3691 O O . TRP A 1 452 ? 38.806 31.685 143.482 1.00 13.85 452 TRP A O 1
ATOM 3702 N N . THR A 1 453 ? 39.000 29.595 142.577 1.00 14.48 453 THR A N 1
ATOM 3703 C CA . THR A 1 453 ? 37.655 29.226 143.029 1.00 13.44 453 THR A CA 1
ATOM 3704 C C . THR A 1 453 ? 37.686 28.117 144.067 1.00 13.00 453 THR A C 1
ATOM 3705 O O . THR A 1 453 ? 36.608 27.589 144.435 1.00 14.63 453 THR A O 1
ATOM 3709 N N . GLY A 1 454 ? 38.844 27.736 144.571 1.00 14.24 454 GLY A N 1
ATOM 3710 C CA . GLY A 1 454 ? 38.881 26.710 145.635 1.00 13.88 454 GLY A CA 1
ATOM 3711 C C . GLY A 1 454 ? 38.925 25.329 144.994 1.00 14.10 454 GLY A C 1
ATOM 3712 O O . GLY A 1 454 ? 39.949 24.615 145.051 1.00 15.60 454 GLY A O 1
ATOM 3713 N N . HIS A 1 455 ? 37.838 24.920 144.362 1.00 14.10 455 HIS A N 1
ATOM 3714 C CA . HIS A 1 455 ? 37.749 23.707 143.543 1.00 13.07 455 HIS A CA 1
ATOM 3715 C C . HIS A 1 455 ? 38.119 24.110 142.111 1.00 13.82 455 HIS A C 1
ATOM 3716 O O . HIS A 1 455 ? 37.495 25.052 141.595 1.00 14.39 455 HIS A O 1
ATOM 3723 N N . THR A 1 456 ? 39.062 23.443 141.478 1.00 13.31 456 THR A N 1
ATOM 3724 C CA . THR A 1 456 ? 39.406 23.852 140.089 1.00 14.67 456 THR A CA 1
ATOM 3725 C C . THR A 1 456 ? 38.180 23.823 139.197 1.00 14.03 456 THR A C 1
ATOM 3726 O O . THR A 1 456 ? 38.018 24.709 138.337 1.00 14.99 456 THR A O 1
ATOM 3730 N N . LEU A 1 457 ? 37.311 22.794 139.422 1.00 13.51 457 LEU A N 1
ATOM 3731 C CA . LEU A 1 457 ? 36.179 22.681 138.478 1.00 13.24 457 LEU A CA 1
ATOM 3732 C C . LEU A 1 457 ? 35.118 23.717 138.764 1.00 11.80 457 LEU A C 1
ATOM 3733 O O . LEU A 1 457 ? 34.239 23.903 137.931 1.00 14.68 457 LEU A O 1
ATOM 3738 N N . ALA A 1 458 ? 35.142 24.432 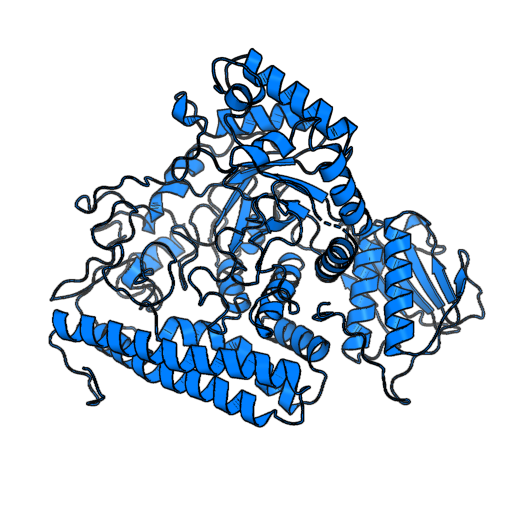139.889 1.00 12.35 458 ALA A N 1
ATOM 3739 C CA . ALA A 1 458 ? 34.197 25.539 140.141 1.00 11.83 458 ALA A CA 1
ATOM 3740 C C . ALA A 1 458 ? 34.529 26.751 139.266 1.00 13.27 458 ALA A C 1
ATOM 3741 O O . ALA A 1 458 ? 33.719 27.698 139.152 1.00 13.04 458 ALA A O 1
ATOM 3743 N N . GLN A 1 459 ? 35.669 26.782 138.577 1.00 12.27 459 GLN A N 1
ATOM 3744 C CA . GLN A 1 459 ? 35.906 27.829 137.588 1.00 12.70 459 GLN A CA 1
ATOM 3745 C C . GLN A 1 459 ? 34.779 27.785 136.558 1.00 12.68 459 GLN A C 1
ATOM 3746 O O . GLN A 1 459 ? 34.415 28.824 135.998 1.00 13.42 459 GLN A O 1
ATOM 3752 N N . ALA A 1 460 ? 34.208 26.609 136.297 1.00 13.40 460 ALA A N 1
ATOM 3753 C CA . ALA A 1 460 ? 33.130 26.454 135.322 1.00 12.76 460 ALA A CA 1
ATOM 3754 C C . ALA A 1 460 ? 31.893 27.233 135.736 1.00 11.49 460 ALA A C 1
ATOM 3755 O O . ALA A 1 460 ? 31.082 27.595 134.887 1.00 13.48 460 ALA A O 1
ATOM 3757 N N . ASN A 1 461 ? 31.720 27.463 137.048 1.00 12.51 461 ASN A N 1
ATOM 3758 C CA . ASN A 1 461 ? 30.514 28.191 137.497 1.00 11.36 461 ASN A CA 1
ATOM 3759 C C . ASN A 1 461 ? 30.634 29.685 137.221 1.00 11.71 461 ASN A C 1
ATOM 3760 O O . ASN A 1 461 ? 29.623 30.328 136.911 1.00 13.23 461 ASN A O 1
ATOM 3765 N N . LEU A 1 462 ? 31.846 30.211 137.333 1.00 12.10 462 LEU A N 1
ATOM 3766 C CA . LEU A 1 462 ? 32.033 31.640 137.008 1.00 12.31 462 LEU A CA 1
ATOM 3767 C C . LEU A 1 462 ? 31.901 31.844 135.497 1.00 12.02 462 LEU A C 1
ATOM 3768 O O . LEU A 1 462 ? 31.210 32.720 135.018 1.00 13.39 462 LEU A O 1
ATOM 3773 N N . TYR A 1 463 ? 32.574 30.976 134.747 1.00 12.54 463 TYR A N 1
ATOM 3774 C CA . TYR A 1 463 ? 32.485 30.976 133.287 1.00 12.71 463 TYR A CA 1
ATOM 3775 C C . TYR A 1 463 ? 31.029 30.909 132.852 1.00 12.79 463 TYR A C 1
ATOM 3776 O O . TYR A 1 463 ? 30.520 31.708 132.065 1.00 13.17 463 TYR A O 1
ATOM 3785 N N . GLY A 1 464 ? 30.313 29.896 133.352 1.00 12.74 464 GLY A N 1
ATOM 3786 C CA . GLY A 1 464 ? 28.953 29.654 132.899 1.00 13.60 464 GLY A CA 1
ATOM 3787 C C . GLY A 1 464 ? 27.989 30.722 133.332 1.00 12.16 464 GLY A C 1
ATOM 3788 O O . GLY A 1 464 ? 26.996 30.974 132.629 1.00 14.36 464 GLY A O 1
ATOM 3789 N N . PHE A 1 465 ? 28.231 31.340 134.497 1.00 12.56 465 PHE A N 1
ATOM 3790 C CA . PHE A 1 465 ? 27.411 32.499 134.899 1.00 11.88 465 PHE A CA 1
ATOM 3791 C C . PHE A 1 465 ? 27.463 33.563 133.797 1.00 12.06 465 PHE A C 1
ATOM 3792 O O . PHE A 1 465 ? 26.442 34.094 133.354 1.00 13.49 465 PHE A O 1
ATOM 3800 N N . GLY A 1 466 ? 28.684 33.908 133.375 1.00 12.46 466 GLY A N 1
ATOM 3801 C CA . GLY A 1 466 ? 28.826 34.969 132.363 1.00 14.09 466 GLY A CA 1
ATOM 3802 C C . GLY A 1 466 ? 28.195 34.561 131.039 1.00 14.29 466 GLY A C 1
ATOM 3803 O O . GLY A 1 466 ? 27.530 35.355 130.377 1.00 14.64 466 GLY A O 1
ATOM 3804 N N . ARG A 1 467 ? 28.380 33.298 130.629 1.00 12.28 467 ARG A N 1
ATOM 3805 C CA . ARG A 1 467 ? 27.741 32.844 129.396 1.00 13.00 467 ARG A CA 1
ATOM 3806 C C . ARG A 1 467 ? 26.227 32.937 129.467 1.00 13.19 467 ARG A C 1
ATOM 3807 O O . ARG A 1 467 ? 25.593 33.446 128.544 1.00 13.74 467 ARG A O 1
ATOM 3815 N N . LEU A 1 468 ? 25.609 32.438 130.556 1.00 13.25 468 LEU A N 1
ATOM 3816 C CA . LEU A 1 468 ? 24.143 32.571 130.679 1.00 13.07 468 LEU A CA 1
ATOM 3817 C C . LEU A 1 468 ? 23.706 34.037 130.759 1.00 13.43 468 LEU A C 1
ATOM 3818 O O . LEU A 1 468 ? 22.637 34.391 130.251 1.00 14.45 468 LEU A O 1
ATOM 3823 N N . ALA A 1 469 ? 24.504 34.879 131.460 1.00 13.28 469 ALA A N 1
ATOM 3824 C CA . ALA A 1 469 ? 24.079 36.293 131.537 1.00 12.69 469 ALA A CA 1
ATOM 3825 C C . ALA A 1 469 ? 24.091 36.937 130.150 1.00 14.45 469 ALA A C 1
ATOM 3826 O O . ALA A 1 469 ? 23.224 37.769 129.845 1.00 14.25 469 ALA A O 1
ATOM 3828 N N . TRP A 1 470 ? 25.057 36.524 129.302 1.00 13.39 470 TRP A N 1
ATOM 3829 C CA . TRP A 1 470 ? 25.077 37.005 127.905 1.00 13.76 470 TRP A CA 1
ATOM 3830 C C . TRP A 1 470 ? 23.908 36.463 127.110 1.00 14.18 470 TRP A C 1
ATOM 3831 O O . TRP A 1 470 ? 23.225 37.181 126.380 1.00 15.08 470 TRP A O 1
ATOM 3842 N N . ASN A 1 471 ? 23.671 35.145 127.199 1.00 13.92 471 ASN A N 1
ATOM 3843 C CA . ASN A 1 471 ? 22.602 34.496 126.448 1.00 14.82 471 ASN A CA 1
ATOM 3844 C C . ASN A 1 471 ? 22.033 33.306 127.212 1.00 14.27 471 ASN A C 1
ATOM 3845 O O . ASN A 1 471 ? 22.614 32.209 127.144 1.00 14.45 471 ASN A O 1
ATOM 3850 N N . PRO A 1 472 ? 20.940 33.552 127.951 1.00 14.89 472 PRO A N 1
ATOM 3851 C CA . PRO A 1 472 ? 20.300 32.457 128.712 1.00 13.59 472 PRO A CA 1
ATOM 3852 C C . PRO A 1 472 ? 19.860 31.275 127.878 1.00 14.06 472 PRO A C 1
ATOM 3853 O O . PRO A 1 472 ? 19.587 30.206 128.481 1.00 17.12 472 PRO A O 1
ATOM 3857 N N . ASP A 1 473 ? 19.792 31.416 126.546 1.00 15.99 473 ASP A N 1
ATOM 3858 C CA . ASP A 1 473 ? 19.353 30.275 125.738 1.00 16.80 473 ASP A CA 1
ATOM 3859 C C . ASP A 1 473 ? 20.452 29.284 125.424 1.00 15.52 473 ASP A C 1
ATOM 3860 O O . ASP A 1 473 ? 20.222 28.214 124.857 1.00 18.99 473 ASP A O 1
ATOM 3865 N N . LEU A 1 474 ? 21.709 29.584 125.749 1.00 14.90 474 LEU A N 1
ATOM 3866 C CA . LEU A 1 474 ? 22.793 28.624 125.573 1.00 15.97 474 LEU A CA 1
ATOM 3867 C C . LEU A 1 474 ? 22.523 27.377 126.388 1.00 15.58 474 LEU A C 1
ATOM 3868 O O . LEU A 1 474 ? 22.025 27.489 127.516 1.00 16.52 474 LEU A O 1
ATOM 3873 N N . SER A 1 475 ? 22.850 26.221 125.812 1.00 16.38 475 SER A N 1
ATOM 3874 C CA . SER A 1 475 ? 22.617 24.996 126.570 1.00 16.61 475 SER A CA 1
ATOM 3875 C C . SER A 1 475 ? 23.717 24.781 127.606 1.00 14.92 475 SER A C 1
ATOM 3876 O O . SER A 1 475 ? 24.863 25.222 127.486 1.00 16.29 475 SER A O 1
ATOM 3879 N N . ALA A 1 476 ? 23.379 24.043 128.665 1.00 15.12 476 ALA A N 1
ATOM 3880 C CA . ALA A 1 476 ? 24.374 23.660 129.652 1.00 15.55 476 ALA A CA 1
ATOM 3881 C C . ALA A 1 476 ? 25.483 22.829 129.028 1.00 14.70 476 ALA A C 1
ATOM 3882 O O . ALA A 1 476 ? 26.648 22.926 129.388 1.00 15.97 476 ALA A O 1
ATOM 3884 N N . GLU A 1 477 ? 25.076 21.983 128.068 1.00 16.34 477 GLU A N 1
ATOM 3885 C CA . GLU A 1 477 ? 26.011 21.118 127.360 1.00 17.62 477 GLU A CA 1
ATOM 3886 C C . GLU A 1 477 ? 27.056 21.925 126.605 1.00 16.27 477 GLU A C 1
ATOM 3887 O O . GLU A 1 477 ? 28.263 21.645 126.647 1.00 16.84 477 GLU A O 1
ATOM 3893 N N . GLU A 1 478 ? 26.594 22.976 125.889 1.00 16.66 478 GLU A N 1
ATOM 3894 C CA . GLU A 1 478 ? 27.577 23.720 125.089 1.00 16.08 478 GLU A CA 1
ATOM 3895 C C . GLU A 1 478 ? 28.440 24.589 125.988 1.00 15.06 478 GLU A C 1
ATOM 3896 O O . GLU A 1 478 ? 29.647 24.773 125.719 1.00 15.24 478 GLU A O 1
ATOM 3902 N N . ILE A 1 479 ? 27.884 25.124 127.077 1.00 13.93 479 ILE A N 1
ATOM 3903 C CA . ILE A 1 479 ? 28.739 25.880 128.019 1.00 14.13 479 ILE A CA 1
ATOM 3904 C C . ILE A 1 479 ? 29.817 25.001 128.651 1.00 13.56 479 ILE A C 1
ATOM 3905 O O . ILE A 1 479 ? 31.000 25.365 128.752 1.00 14.36 479 ILE A O 1
ATOM 3910 N N . ALA A 1 480 ? 29.402 23.805 129.115 1.00 13.85 480 ALA A N 1
ATOM 3911 C CA . ALA A 1 480 ? 30.383 22.866 129.667 1.00 14.24 480 ALA A CA 1
ATOM 3912 C C . ALA A 1 480 ? 31.433 22.505 128.629 1.00 14.04 480 ALA A C 1
ATOM 3913 O O . ALA A 1 480 ? 32.628 22.480 128.927 1.00 16.18 480 ALA A O 1
ATOM 3915 N N . ASN A 1 481 ? 30.991 22.250 127.377 1.00 14.72 481 ASN A N 1
ATOM 3916 C CA . ASN A 1 481 ? 31.950 21.904 126.322 1.00 15.63 481 ASN A CA 1
ATOM 3917 C C . ASN A 1 481 ? 32.968 23.025 126.104 1.00 15.32 481 ASN A C 1
ATOM 3918 O O . ASN A 1 481 ? 34.189 22.792 126.078 1.00 16.52 481 ASN A O 1
ATOM 3923 N N . GLU A 1 482 ? 32.480 24.267 126.001 1.00 15.38 482 GLU A N 1
ATOM 3924 C CA . GLU A 1 482 ? 33.375 25.408 125.813 1.00 15.21 482 GLU A CA 1
ATOM 3925 C C . GLU A 1 482 ? 34.393 25.497 126.951 1.00 14.08 482 GLU A C 1
ATOM 3926 O O . GLU A 1 482 ? 35.582 25.697 126.764 1.00 15.23 482 GLU A O 1
ATOM 3932 N N . TRP A 1 483 ? 33.871 25.348 128.187 1.00 14.02 483 TRP A N 1
ATOM 3933 C CA . TRP A 1 483 ? 34.733 25.522 129.355 1.00 14.16 483 TRP A CA 1
ATOM 3934 C C . TRP A 1 483 ? 35.774 24.428 129.433 1.00 13.83 483 TRP A C 1
ATOM 3935 O O . TRP A 1 483 ? 36.966 24.659 129.669 1.00 14.43 483 TRP A O 1
ATOM 3946 N N . VAL A 1 484 ? 35.325 23.172 129.233 1.00 13.58 484 VAL A N 1
ATOM 3947 C CA . VAL A 1 484 ? 36.300 22.081 129.347 1.00 14.30 484 VAL A CA 1
ATOM 3948 C C . VAL A 1 484 ? 37.375 22.153 128.266 1.00 14.83 484 VAL A C 1
ATOM 3949 O O . VAL A 1 484 ? 38.574 21.965 128.532 1.00 15.95 484 VAL A O 1
ATOM 3953 N N . VAL A 1 485 ? 36.944 22.420 127.006 1.00 15.56 485 VAL A N 1
ATOM 3954 C CA . VAL A 1 485 ? 37.964 22.456 125.946 1.00 16.01 485 VAL A CA 1
ATOM 3955 C C . VAL A 1 485 ? 38.974 23.553 126.234 1.00 14.25 485 VAL A C 1
ATOM 3956 O O . VAL A 1 485 ? 40.190 23.331 126.087 1.00 17.12 485 VAL A O 1
ATOM 3960 N N . GLN A 1 486 ? 38.496 24.724 126.652 1.00 13.68 486 GLN A N 1
ATOM 3961 C CA . GLN A 1 486 ? 39.463 25.813 126.864 1.00 14.52 486 GLN A CA 1
ATOM 3962 C C . GLN A 1 486 ? 40.373 25.553 128.045 1.00 13.91 486 GLN A C 1
ATOM 3963 O O . GLN A 1 486 ? 41.548 25.929 128.067 1.00 16.22 486 GLN A O 1
ATOM 3969 N N . THR A 1 487 ? 39.855 24.882 129.070 1.00 14.59 487 THR A N 1
ATOM 3970 C CA . THR A 1 487 ? 40.604 24.706 130.317 1.00 15.13 487 THR A CA 1
ATOM 3971 C C . THR A 1 487 ? 41.458 23.444 130.337 1.00 14.93 487 THR A C 1
ATOM 3972 O O . THR A 1 487 ? 42.542 23.420 130.952 1.00 15.04 487 THR A O 1
ATOM 3976 N N . PHE A 1 488 ? 41.001 22.377 129.674 1.00 15.81 488 PHE A N 1
ATOM 3977 C CA . PHE A 1 488 ? 41.675 21.074 129.733 1.00 15.97 488 PHE A CA 1
ATOM 3978 C C . PHE A 1 488 ? 42.014 20.527 128.354 1.00 17.07 488 PHE A C 1
ATOM 3979 O O . PHE A 1 488 ? 42.643 19.480 128.208 1.00 17.84 488 PHE A O 1
ATOM 3987 N N . GLY A 1 489 ? 41.617 21.183 127.273 1.00 17.45 489 GLY A N 1
ATOM 3988 C CA . GLY A 1 489 ? 42.014 20.698 125.957 1.00 18.51 489 GLY A CA 1
ATOM 3989 C C . GLY A 1 489 ? 40.962 19.861 125.276 1.00 19.02 489 GLY A C 1
ATOM 3990 O O . GLY A 1 489 ? 39.848 19.683 125.781 1.00 19.01 489 GLY A O 1
ATOM 3991 N N . ASP A 1 490 ? 41.312 19.356 124.090 1.00 20.32 490 ASP A N 1
ATOM 3992 C CA . ASP A 1 490 ? 40.264 18.720 123.262 1.00 21.56 490 ASP A CA 1
ATOM 3993 C C . ASP A 1 490 ? 40.376 17.210 123.145 1.00 20.41 490 ASP A C 1
ATOM 3994 O O . ASP A 1 490 ? 39.763 16.589 122.274 1.00 25.26 490 ASP A O 1
ATOM 3999 N N . ASP A 1 491 ? 41.103 16.563 124.045 1.00 19.55 491 ASP A N 1
ATOM 4000 C CA . ASP A 1 491 ? 41.039 15.077 124.004 1.00 20.56 491 ASP A CA 1
ATOM 4001 C C . ASP A 1 491 ? 39.599 14.625 124.244 1.00 21.62 491 ASP A C 1
ATOM 4002 O O . ASP A 1 491 ? 38.959 15.058 125.220 1.00 19.61 491 ASP A O 1
ATOM 4007 N N . SER A 1 492 ? 39.074 13.767 123.375 1.00 22.56 492 SER A N 1
ATOM 4008 C CA . SER A 1 492 ? 37.635 13.482 123.480 1.00 22.93 492 SER A CA 1
ATOM 4009 C C . SER A 1 492 ? 37.238 12.748 124.762 1.00 21.33 492 SER A C 1
ATOM 4010 O O . SER A 1 492 ? 36.091 12.894 125.213 1.00 21.04 492 SER A O 1
ATOM 4013 N N . GLN A 1 493 ? 38.167 11.997 125.325 1.00 19.92 493 GLN A N 1
ATOM 4014 C CA . GLN A 1 493 ? 37.834 11.340 126.595 1.00 20.39 493 GLN A CA 1
ATOM 4015 C C . GLN A 1 493 ? 37.751 12.364 127.719 1.00 18.81 493 GLN A C 1
ATOM 4016 O O . GLN A 1 493 ? 36.868 12.347 128.589 1.00 18.45 493 GLN A O 1
ATOM 4022 N N . VAL A 1 494 ? 38.687 13.308 127.749 1.00 18.28 494 VAL A N 1
ATOM 4023 C CA . VAL A 1 494 ? 38.722 14.378 128.748 1.00 18.06 494 VAL A CA 1
ATOM 4024 C C . VAL A 1 494 ? 37.477 15.240 128.626 1.00 16.31 494 VAL A C 1
ATOM 4025 O O . VAL A 1 494 ? 36.790 15.521 129.614 1.00 17.86 494 VAL A O 1
ATOM 4029 N N . VAL A 1 495 ? 37.133 15.638 127.403 1.00 17.94 495 VAL A N 1
ATOM 4030 C CA . VAL A 1 495 ? 35.947 16.468 127.205 1.00 18.09 495 VAL A CA 1
ATOM 4031 C C . VAL A 1 495 ? 34.680 15.731 127.597 1.00 16.90 495 VAL A C 1
ATOM 4032 O O . VAL A 1 495 ? 33.863 16.283 128.340 1.00 19.09 495 VAL A O 1
ATOM 4036 N N . GLU A 1 496 ? 34.484 14.477 127.202 1.00 18.07 496 GLU A N 1
ATOM 4037 C CA . GLU A 1 496 ? 33.238 13.791 127.534 1.00 19.15 496 GLU A CA 1
ATOM 4038 C C . GLU A 1 496 ? 33.192 13.556 129.047 1.00 17.80 496 GLU A C 1
ATOM 4039 O O . GLU A 1 496 ? 32.115 13.687 129.640 1.00 18.35 496 GLU A O 1
ATOM 4045 N N . THR A 1 497 ? 34.329 13.187 129.634 1.00 17.76 497 THR A N 1
ATOM 4046 C CA . THR A 1 497 ? 34.302 12.845 131.051 1.00 16.94 497 THR A CA 1
ATOM 4047 C C . THR A 1 497 ? 34.018 14.062 131.939 1.00 15.80 497 THR A C 1
ATOM 4048 O O . THR A 1 497 ? 33.141 14.011 132.832 1.00 16.50 497 THR A O 1
ATOM 4052 N N . ILE A 1 498 ? 34.790 15.143 131.719 1.00 15.46 498 ILE A N 1
ATOM 4053 C CA . ILE A 1 498 ? 34.567 16.318 132.603 1.00 13.81 498 ILE A CA 1
ATOM 4054 C C . ILE A 1 498 ? 33.210 16.912 132.305 1.00 13.30 498 ILE A C 1
ATOM 4055 O O . ILE A 1 498 ? 32.531 17.380 133.251 1.00 15.57 498 ILE A O 1
ATOM 4060 N N . SER A 1 499 ? 32.719 16.959 131.077 1.00 14.06 499 SER A N 1
ATOM 4061 C CA . SER A 1 499 ? 31.359 17.439 130.788 1.00 15.19 499 SER A CA 1
ATOM 4062 C C . SER A 1 499 ? 30.334 16.587 131.524 1.00 15.03 499 SER A C 1
ATOM 4063 O O . SER A 1 499 ? 29.393 17.123 132.129 1.00 17.33 499 SER A O 1
ATOM 4066 N N . TRP A 1 500 ? 30.502 15.267 131.500 1.00 14.28 500 TRP A N 1
ATOM 4067 C CA . TRP A 1 500 ? 29.585 14.419 132.247 1.00 14.90 500 TRP A CA 1
ATOM 4068 C C . TRP A 1 500 ? 29.592 14.706 133.752 1.00 14.45 500 TRP A C 1
ATOM 4069 O O . TRP A 1 500 ? 28.549 14.764 134.422 1.00 14.34 500 TRP A O 1
ATOM 4080 N N . MET A 1 501 ? 30.795 14.871 134.291 1.00 14.19 501 MET A N 1
ATOM 4081 C CA . MET A 1 501 ? 30.947 15.187 135.706 1.00 13.91 501 MET A CA 1
ATOM 4082 C C . MET A 1 501 ? 30.208 16.472 136.042 1.00 13.06 501 MET A C 1
ATOM 4083 O O . MET A 1 501 ? 29.394 16.551 136.984 1.00 14.61 501 MET A O 1
ATOM 4088 N N . LEU A 1 502 ? 30.463 17.490 135.232 1.00 12.51 502 LEU A N 1
ATOM 4089 C CA . LEU A 1 502 ? 29.792 18.780 135.493 1.00 13.40 502 LEU A CA 1
ATOM 4090 C C . LEU A 1 502 ? 28.279 18.661 135.419 1.00 12.62 502 LEU A C 1
ATOM 4091 O O . LEU A 1 502 ? 27.522 19.103 136.295 1.00 12.67 502 LEU A O 1
ATOM 4096 N N . LEU A 1 503 ? 27.828 18.039 134.328 1.00 13.62 503 LEU A N 1
ATOM 4097 C CA . LEU A 1 503 ? 26.371 18.073 134.089 1.00 14.07 503 LEU A CA 1
ATOM 4098 C C . LEU A 1 503 ? 25.615 17.231 135.099 1.00 13.97 503 LEU A C 1
ATOM 4099 O O . LEU A 1 503 ? 24.429 17.477 135.337 1.00 17.09 503 LEU A O 1
ATOM 4104 N N . SER A 1 504 ? 26.282 16.235 135.685 1.00 13.81 504 SER A N 1
ATOM 4105 C CA . SER A 1 504 ? 25.600 15.360 136.629 1.00 14.22 504 SER A CA 1
ATOM 4106 C C . SER A 1 504 ? 25.709 15.839 138.061 1.00 13.14 504 SER A C 1
ATOM 4107 O O . SER A 1 504 ? 24.962 15.389 138.936 1.00 13.05 504 SER A O 1
ATOM 4111 N N . SER A 1 505 ? 26.654 16.752 138.332 1.00 13.02 505 SER A N 1
ATOM 4112 C CA . SER A 1 505 ? 27.069 17.025 139.719 1.00 11.77 505 SER A CA 1
ATOM 4113 C C . SER A 1 505 ? 25.988 17.619 140.593 1.00 10.99 505 SER A C 1
ATOM 4114 O O . SER A 1 505 ? 25.924 17.223 141.793 1.00 12.48 505 SER A O 1
ATOM 4117 N N . TRP A 1 506 ? 25.173 18.548 140.099 1.00 11.39 506 TRP A N 1
ATOM 4118 C CA . TRP A 1 506 ? 24.156 19.133 140.990 1.00 12.27 506 TRP A CA 1
ATOM 4119 C C . TRP A 1 506 ? 23.160 18.085 141.465 1.00 11.94 506 TRP A C 1
ATOM 4120 O O . TRP A 1 506 ? 22.815 18.057 142.669 1.00 13.57 506 TRP A O 1
ATOM 4131 N N . ARG A 1 507 ? 22.682 17.242 140.551 1.00 12.14 507 ARG A N 1
ATOM 4132 C CA . ARG A 1 507 ? 21.728 16.197 140.935 1.00 13.27 507 ARG A CA 1
ATOM 4133 C C . ARG A 1 507 ? 22.346 15.218 141.925 1.00 11.16 507 ARG A C 1
ATOM 4134 O O . ARG A 1 507 ? 21.670 14.744 142.856 1.00 12.98 507 ARG A O 1
ATOM 4142 N N . ILE A 1 508 ? 23.617 14.890 141.765 1.00 11.14 508 ILE A N 1
ATOM 4143 C CA . ILE A 1 508 ? 24.291 14.015 142.710 1.00 11.80 508 ILE A CA 1
ATOM 4144 C C . ILE A 1 508 ? 24.328 14.632 144.124 1.00 10.53 508 ILE A C 1
ATOM 4145 O O . ILE A 1 508 ? 23.999 13.942 145.108 1.00 12.32 508 ILE A O 1
ATOM 4150 N N . TYR A 1 509 ? 24.714 15.918 144.202 1.00 11.46 509 TYR A N 1
ATOM 4151 C CA . TYR A 1 509 ? 24.751 16.596 145.502 1.00 10.76 509 TYR A CA 1
ATOM 4152 C C . TYR A 1 509 ? 23.355 16.694 146.080 1.00 10.90 509 TYR A C 1
ATOM 4153 O O . TYR A 1 509 ? 23.162 16.445 147.295 1.00 11.48 509 TYR A O 1
ATOM 4162 N N . GLU A 1 510 ? 22.358 17.036 145.269 1.00 11.05 510 GLU A N 1
ATOM 4163 C CA . GLU A 1 510 ? 20.990 17.075 145.798 1.00 10.86 510 GLU A CA 1
ATOM 4164 C C . GLU A 1 510 ? 20.565 15.705 146.360 1.00 11.54 510 GLU A C 1
ATOM 4165 O O . GLU A 1 510 ? 19.889 15.577 147.395 1.00 11.54 510 GLU A O 1
ATOM 4171 N N . ASN A 1 511 ? 20.953 14.624 145.641 1.00 10.50 511 ASN A N 1
ATOM 4172 C CA . ASN A 1 511 ? 20.522 13.299 146.037 1.00 10.85 511 ASN A CA 1
ATOM 4173 C C . ASN A 1 511 ? 20.916 12.976 147.486 1.00 10.85 511 ASN A C 1
ATOM 4174 O O . ASN A 1 511 ? 20.096 12.351 148.201 1.00 11.58 511 ASN A O 1
ATOM 4179 N N . TYR A 1 512 ? 22.106 13.394 147.947 1.00 10.59 512 TYR A N 1
ATOM 4180 C CA . TYR A 1 512 ? 22.454 13.030 149.325 1.00 11.23 512 TYR A CA 1
ATOM 4181 C C . TYR A 1 512 ? 22.267 14.198 150.301 1.00 11.70 512 TYR A C 1
ATOM 4182 O O . TYR A 1 512 ? 22.685 14.011 151.453 1.00 12.45 512 TYR A O 1
ATOM 4191 N N . THR A 1 513 ? 21.638 15.305 149.871 1.00 11.03 513 THR A N 1
ATOM 4192 C CA . THR A 1 513 ? 21.378 16.360 150.856 1.00 10.89 513 THR A CA 1
ATOM 4193 C C . THR A 1 513 ? 19.889 16.443 151.162 1.00 12.07 513 THR A C 1
ATOM 4194 O O . THR A 1 513 ? 19.248 15.412 151.438 1.00 14.05 513 THR A O 1
ATOM 4198 N N . SER A 1 514 ? 19.283 17.640 151.214 1.00 13.65 514 SER A N 1
ATOM 4199 C CA . SER A 1 514 ? 17.857 17.675 151.639 1.00 13.69 514 SER A CA 1
ATOM 4200 C C . SER A 1 514 ? 16.926 17.144 150.528 1.00 12.89 514 SER A C 1
ATOM 4201 O O . SER A 1 514 ? 17.103 17.430 149.342 1.00 14.76 514 SER A O 1
ATOM 4205 N N . PRO A 1 515 ? 15.908 16.373 150.903 1.00 13.42 515 PRO A N 1
ATOM 4206 C CA . PRO A 1 515 ? 15.018 15.755 149.944 1.00 13.02 515 PRO A CA 1
ATOM 4207 C C . PRO A 1 515 ? 13.848 16.603 149.476 1.00 12.94 515 PRO A C 1
ATOM 4208 O O . PRO A 1 515 ? 13.230 17.379 150.235 1.00 13.06 515 PRO A O 1
ATOM 4212 N N . LEU A 1 516 ? 13.508 16.420 148.187 1.00 12.04 516 LEU A N 1
ATOM 4213 C CA . LEU A 1 516 ? 12.203 16.801 147.628 1.00 12.09 516 LEU A CA 1
ATOM 4214 C C . LEU A 1 516 ? 11.898 18.274 147.858 1.00 11.83 516 LEU A C 1
ATOM 4215 O O . LEU A 1 516 ? 10.730 18.651 148.012 1.00 12.62 516 LEU A O 1
ATOM 4220 N N . GLY A 1 517 ? 12.964 19.081 147.811 1.00 11.48 517 GLY A N 1
ATOM 4221 C CA . GLY A 1 517 ? 12.749 20.525 147.771 1.00 11.55 517 GLY A CA 1
ATOM 4222 C C . GLY A 1 517 ? 12.623 21.175 149.126 1.00 11.16 517 GLY A C 1
ATOM 4223 O O . GLY A 1 517 ? 12.419 22.391 149.227 1.00 12.42 517 GLY A O 1
ATOM 4224 N N . VAL A 1 518 ? 12.691 20.403 150.218 1.00 12.42 518 VAL A N 1
ATOM 4225 C CA . VAL A 1 518 ? 12.393 21.044 151.516 1.00 13.13 518 VAL A CA 1
ATOM 4226 C C . VAL A 1 518 ? 13.547 21.937 151.981 1.00 13.22 518 VAL A C 1
ATOM 4227 O O . VAL A 1 518 ? 13.302 22.849 152.799 1.00 15.60 518 VAL A O 1
ATOM 4231 N N . GLY A 1 519 ? 14.765 21.766 151.478 1.00 12.21 519 GLY A N 1
ATOM 4232 C CA . GLY A 1 519 ? 15.866 22.641 151.839 1.00 12.18 519 GLY A CA 1
ATOM 4233 C C . GLY A 1 519 ? 16.513 22.364 153.189 1.00 11.22 519 GLY A C 1
ATOM 4234 O O . GLY A 1 519 ? 16.067 21.515 153.977 1.00 13.74 519 GLY A O 1
ATOM 4235 N N . TRP A 1 520 ? 17.601 23.070 153.437 1.00 10.70 520 TRP A N 1
ATOM 4236 C CA . TRP A 1 520 ? 18.206 23.208 154.761 1.00 10.72 520 TRP A CA 1
ATOM 4237 C C . TRP A 1 520 ? 18.755 21.854 155.193 1.00 11.04 520 TRP A C 1
ATOM 4238 O O . TRP A 1 520 ? 19.496 21.223 154.432 1.00 11.87 520 TRP A O 1
ATOM 4249 N N . MET A 1 521 ? 18.483 21.396 156.395 1.00 11.51 521 MET A N 1
ATOM 4250 C CA . MET A 1 521 ? 19.107 20.213 156.969 1.00 10.58 521 MET A CA 1
ATOM 4251 C C . MET A 1 521 ? 20.633 20.362 157.023 1.00 10.95 521 MET A C 1
ATOM 4252 O O . MET A 1 521 ? 21.340 19.373 156.965 1.00 11.97 521 MET A O 1
ATOM 4257 N N . VAL A 1 522 ? 21.097 21.616 157.169 1.00 11.88 522 VAL A N 1
ATOM 4258 C CA . VAL A 1 522 ? 22.493 21.903 157.303 1.00 11.36 522 VAL A CA 1
ATOM 4259 C C . VAL A 1 522 ? 22.891 22.334 158.721 1.00 10.76 522 VAL A C 1
ATOM 4260 O O . VAL A 1 522 ? 22.103 22.861 159.490 1.00 12.71 522 VAL A O 1
ATOM 4264 N N . ASN A 1 523 ? 24.178 22.144 159.051 1.00 11.79 523 ASN A N 1
ATOM 4265 C CA . ASN A 1 523 ? 24.728 22.688 160.289 1.00 12.16 523 ASN A CA 1
ATOM 4266 C C . ASN A 1 523 ? 24.550 24.189 160.352 1.00 11.67 523 ASN A C 1
ATOM 4267 O O . ASN A 1 523 ? 24.816 24.944 159.409 1.00 14.01 523 ASN A O 1
ATOM 4272 N N . PRO A 1 524 ? 24.115 24.700 161.517 1.00 13.83 524 PRO A N 1
ATOM 4273 C CA . PRO A 1 524 ? 24.016 26.138 161.677 1.00 15.59 524 PRO A CA 1
ATOM 4274 C C . PRO A 1 524 ? 25.376 26.822 161.652 1.00 16.08 524 PRO A C 1
ATOM 4275 O O . PRO A 1 524 ? 26.405 26.213 161.847 1.00 20.83 524 PRO A O 1
ATOM 4280 N N . GLY A 1 525 ? 25.384 28.133 161.395 1.00 17.37 525 GLY A N 1
ATOM 4281 C CA . GLY A 1 525 ? 26.628 28.911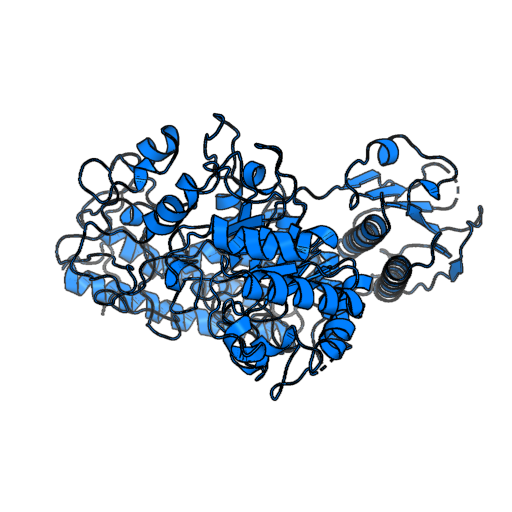 161.411 1.00 18.62 525 GLY A CA 1
ATOM 4282 C C . GLY A 1 525 ? 27.279 28.818 160.042 1.00 17.45 525 GLY A C 1
ATOM 4283 O O . GLY A 1 525 ? 26.964 29.649 159.186 1.00 17.98 525 GLY A O 1
ATOM 4284 N N . HIS A 1 526 ? 28.126 27.813 159.878 1.00 16.74 526 HIS A N 1
ATOM 4285 C CA . HIS A 1 526 ? 28.930 27.727 158.666 1.00 15.71 526 HIS A CA 1
ATOM 4286 C C . HIS A 1 526 ? 28.129 27.060 157.525 1.00 13.50 526 HIS A C 1
ATOM 4287 O O . HIS A 1 526 ? 28.590 27.152 156.395 1.00 13.72 526 HIS A O 1
ATOM 4294 N N . HIS A 1 527 ? 27.037 26.389 157.808 1.00 11.79 527 HIS A N 1
ATOM 4295 C CA . HIS A 1 527 ? 26.095 25.864 156.792 1.00 11.06 527 HIS A CA 1
ATOM 4296 C C . HIS A 1 527 ? 26.627 24.698 155.981 1.00 11.22 527 HIS A C 1
ATOM 4297 O O . HIS A 1 527 ? 26.064 24.367 154.919 1.00 13.66 527 HIS A O 1
ATOM 4304 N N . TYR A 1 528 ? 27.685 24.049 156.458 1.00 12.19 528 TYR A N 1
ATOM 4305 C CA . TYR A 1 528 ? 28.302 22.937 155.7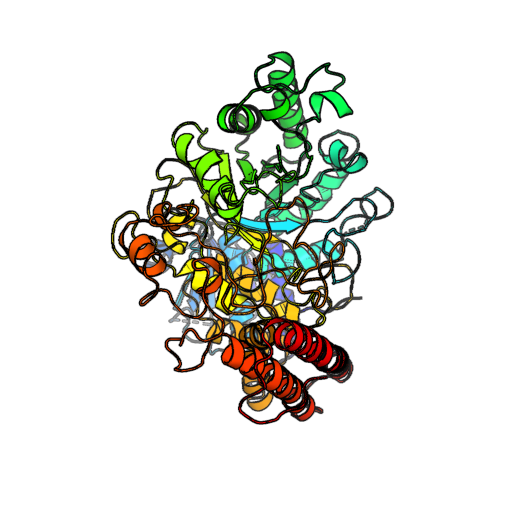56 1.00 11.90 528 TYR A CA 1
ATOM 4306 C C . TYR A 1 528 ? 27.978 21.616 156.463 1.00 11.99 528 TYR A C 1
ATOM 4307 O O . TYR A 1 528 ? 28.291 21.430 157.635 1.00 13.37 528 TYR A O 1
ATOM 4316 N N . GLY A 1 529 ? 27.392 20.680 155.734 1.00 12.24 529 GLY A N 1
ATOM 4317 C CA . GLY A 1 529 ? 27.233 19.315 156.233 1.00 13.43 529 GLY A CA 1
ATOM 4318 C C . GLY A 1 529 ? 25.895 19.113 156.939 1.00 11.90 529 GLY A C 1
ATOM 4319 O O . GLY A 1 529 ? 25.181 20.077 157.217 1.00 12.26 529 GLY A O 1
ATOM 4320 N N . PRO A 1 530 ? 25.563 17.820 157.154 1.00 11.39 530 PRO A N 1
ATOM 4321 C CA . PRO A 1 530 ? 24.215 17.443 157.555 1.00 11.40 530 PRO A CA 1
ATOM 4322 C C . PRO A 1 530 ? 23.888 17.697 159.016 1.00 11.94 530 PRO A C 1
ATOM 4323 O O . PRO A 1 530 ? 24.660 17.412 159.937 1.00 13.21 530 PRO A O 1
ATOM 4327 N N . ASN A 1 531 ? 22.681 18.202 159.217 1.00 12.95 531 ASN A N 1
ATOM 4328 C CA . ASN A 1 531 ? 22.148 18.407 160.555 1.00 14.35 531 ASN A CA 1
ATOM 4329 C C . ASN A 1 531 ? 20.659 18.565 160.348 1.00 13.10 531 ASN A C 1
ATOM 4330 O O . ASN A 1 531 ? 20.232 19.688 160.069 1.00 13.71 531 ASN A O 1
ATOM 4335 N N . VAL A 1 532 ? 19.892 17.507 160.383 1.00 13.58 532 VAL A N 1
ATOM 4336 C CA . VAL A 1 532 ? 18.502 17.611 159.943 1.00 13.04 532 VAL A CA 1
ATOM 4337 C C . VAL A 1 532 ? 17.763 18.612 160.804 1.00 12.13 532 VAL A C 1
ATOM 4338 O O . VAL A 1 532 ? 16.984 19.402 160.231 1.00 12.25 532 VAL A O 1
ATOM 4342 N N . ASP A 1 533 ? 17.942 18.641 162.123 1.00 13.47 533 ASP A N 1
ATOM 4343 C CA . ASP A 1 533 ? 17.212 19.624 162.924 1.00 13.53 533 ASP A CA 1
ATOM 4344 C C . ASP A 1 533 ? 18.012 20.915 163.172 1.00 14.21 533 ASP A C 1
ATOM 4345 O O . ASP A 1 533 ? 17.663 21.672 164.098 1.00 16.99 533 ASP A O 1
ATOM 4350 N N . GLY A 1 534 ? 19.055 21.161 162.357 1.00 15.76 534 GLY A N 1
ATOM 4351 C CA . GLY A 1 534 ? 19.972 22.279 162.598 1.00 17.60 534 GLY A CA 1
ATOM 4352 C C . GLY A 1 534 ? 19.286 23.605 162.923 1.00 17.06 534 GLY A C 1
ATOM 4353 O O . GLY A 1 534 ? 19.629 24.302 163.896 1.00 20.88 534 GLY A O 1
ATOM 4354 N N . TYR A 1 535 ? 18.304 23.955 162.080 1.00 14.55 535 TYR A N 1
ATOM 4355 C CA . TYR A 1 535 ? 17.542 25.198 162.323 1.00 11.60 535 TYR A CA 1
ATOM 4356 C C . TYR A 1 535 ? 16.065 24.950 162.631 1.00 11.41 535 TYR A C 1
ATOM 4357 O O . TYR A 1 535 ? 15.238 25.863 162.567 1.00 12.71 535 TYR A O 1
ATOM 4366 N N . GLU A 1 536 ? 15.721 23.714 162.996 1.00 11.60 536 GLU A N 1
ATOM 4367 C CA . GLU A 1 536 ? 14.313 23.322 163.085 1.00 10.94 536 GLU A CA 1
ATOM 4368 C C . GLU A 1 536 ? 13.575 23.997 164.236 1.00 12.47 536 GLU A C 1
ATOM 4369 O O . GLU A 1 536 ? 12.329 24.137 164.176 1.00 12.79 536 GLU A O 1
ATOM 4375 N N . TYR A 1 537 ? 14.270 24.465 165.276 1.00 11.26 537 TYR A N 1
ATOM 4376 C CA . TYR A 1 537 ? 13.593 25.189 166.366 1.00 11.34 537 TYR A CA 1
ATOM 4377 C C . TYR A 1 537 ? 14.196 26.583 166.488 1.00 12.93 537 TYR A C 1
ATOM 4378 O O . TYR A 1 537 ? 14.182 27.196 167.562 1.00 15.37 537 TYR A O 1
ATOM 4387 N N . SER A 1 538 ? 14.744 27.066 165.357 1.00 13.37 538 SER A N 1
ATOM 4388 C CA . SER A 1 538 ? 15.353 28.385 165.384 1.00 13.77 538 SER A CA 1
ATOM 4389 C C . SER A 1 538 ? 14.370 29.465 164.923 1.00 13.86 538 SER A C 1
ATOM 4390 O O . SER A 1 538 ? 13.198 29.162 164.743 1.00 13.89 538 SER A O 1
ATOM 4395 N N . HIS A 1 539 ? 14.886 30.696 164.760 1.00 14.80 539 HIS A N 1
ATOM 4396 C CA . HIS A 1 539 ? 14.049 31.865 164.505 1.00 14.99 539 HIS A CA 1
ATOM 4397 C C . HIS A 1 539 ? 14.187 32.348 163.067 1.00 16.19 539 HIS A C 1
ATOM 4398 O O . HIS A 1 539 ? 13.845 33.505 162.786 1.00 18.78 539 HIS A O 1
ATOM 4405 N N . TRP A 1 540 ? 14.684 31.508 162.157 1.00 14.92 540 TRP A N 1
ATOM 4406 C CA . TRP A 1 540 ? 14.961 31.969 160.792 1.00 16.25 540 TRP A CA 1
ATOM 4407 C C . TRP A 1 540 ? 13.875 31.533 159.813 1.00 15.26 540 TRP A C 1
ATOM 4408 O O . TRP A 1 540 ? 14.007 31.850 158.640 1.00 17.21 540 TRP A O 1
ATOM 4419 N N . GLY A 1 541 ? 12.819 30.829 160.233 1.00 14.74 541 GLY A N 1
ATOM 4420 C CA . GLY A 1 541 ? 11.739 30.491 159.304 1.00 15.60 541 GLY A CA 1
ATOM 4421 C C . GLY A 1 541 ? 11.994 29.330 158.394 1.00 14.51 541 GLY A C 1
ATOM 4422 O O . GLY A 1 541 ? 11.405 29.197 157.315 1.00 16.48 541 GLY A O 1
ATOM 4423 N N . THR A 1 542 ? 12.904 28.427 158.794 1.00 14.62 542 THR A N 1
ATOM 4424 C CA . THR A 1 542 ? 13.397 27.373 157.901 1.00 13.37 542 THR A CA 1
ATOM 4425 C C . THR A 1 542 ? 13.117 26.030 158.555 1.00 13.42 542 THR A C 1
ATOM 4426 O O . THR A 1 542 ? 14.023 25.488 159.220 1.00 15.73 542 THR A O 1
ATOM 4430 N N . TYR A 1 543 ? 11.871 25.568 158.381 1.00 12.58 543 TYR A N 1
ATOM 4431 C CA . TYR A 1 543 ? 11.413 24.388 159.086 1.00 12.06 543 TYR A CA 1
ATOM 4432 C C . TYR A 1 543 ? 10.964 23.313 158.095 1.00 11.97 543 TYR A C 1
ATOM 4433 O O . TYR A 1 543 ? 10.417 23.666 157.058 1.00 16.98 543 TYR A O 1
ATOM 4442 N N . HIS A 1 544 ? 11.145 22.043 158.471 1.00 11.33 544 HIS A N 1
ATOM 4443 C CA . HIS A 1 544 ? 10.658 20.918 157.649 1.00 12.01 544 HIS A CA 1
ATOM 4444 C C . HIS A 1 544 ? 9.513 20.186 158.356 1.00 12.22 544 HIS A C 1
ATOM 4445 O O . HIS A 1 544 ? 8.779 19.439 157.726 1.00 13.24 544 HIS A O 1
ATOM 4452 N N . TYR A 1 545 ? 9.315 20.381 159.639 1.00 11.95 545 TYR A N 1
ATOM 4453 C CA . TYR A 1 545 ? 8.203 19.840 160.406 1.00 11.61 545 TYR A CA 1
ATOM 4454 C C . TYR A 1 545 ? 8.181 18.313 160.431 1.00 12.23 545 TYR A C 1
ATOM 4455 O O . TYR A 1 545 ? 7.129 17.677 160.589 1.00 13.56 545 TYR A O 1
ATOM 4464 N N . ALA A 1 546 ? 9.356 17.682 160.287 1.00 10.90 546 ALA A N 1
ATOM 4465 C CA . ALA A 1 546 ? 9.383 16.225 160.346 1.00 11.43 546 ALA A CA 1
ATOM 4466 C C . ALA A 1 546 ? 8.900 15.726 161.710 1.00 10.49 546 ALA A C 1
ATOM 4467 O O . ALA A 1 546 ? 9.325 16.217 162.747 1.00 11.98 546 ALA A O 1
ATOM 4469 N N . ASP A 1 547 ? 8.018 14.735 161.652 1.00 12.04 547 ASP A N 1
ATOM 4470 C CA . ASP A 1 547 ? 7.616 14.047 162.883 1.00 11.50 547 ASP A CA 1
ATOM 4471 C C . ASP A 1 547 ? 7.581 12.555 162.612 1.00 10.64 547 ASP A C 1
ATOM 4472 O O . ASP A 1 547 ? 8.092 12.085 161.576 1.00 12.79 547 ASP A O 1
ATOM 4477 N N . ARG A 1 548 ? 7.031 11.780 163.522 1.00 10.87 548 ARG A N 1
ATOM 4478 C CA . ARG A 1 548 ? 7.127 10.315 163.336 1.00 10.77 548 ARG A CA 1
ATOM 4479 C C . ARG A 1 548 ? 6.244 9.791 162.217 1.00 11.87 548 ARG A C 1
ATOM 4480 O O . ARG A 1 548 ? 6.390 8.596 161.868 1.00 12.96 548 ARG A O 1
ATOM 4488 N N . ASP A 1 549 ? 5.350 10.656 161.708 1.00 11.77 549 ASP A N 1
ATOM 4489 C CA . ASP A 1 549 ? 4.418 10.223 160.644 1.00 12.32 549 ASP A CA 1
ATOM 4490 C C . ASP A 1 549 ? 4.713 10.809 159.279 1.00 11.63 549 ASP A C 1
ATOM 4491 O O . ASP A 1 549 ? 4.333 10.183 158.253 1.00 12.51 549 ASP A O 1
ATOM 4496 N N . GLY A 1 550 ? 5.352 11.971 159.220 1.00 10.83 550 GLY A N 1
ATOM 4497 C CA . GLY A 1 550 ? 5.579 12.560 157.877 1.00 12.36 550 GLY A CA 1
ATOM 4498 C C . GLY A 1 550 ? 6.377 13.844 158.000 1.00 11.53 550 GLY A C 1
ATOM 4499 O O . GLY A 1 550 ? 7.014 14.129 159.025 1.00 12.61 550 GLY A O 1
ATOM 4500 N N . ILE A 1 551 ? 6.396 14.613 156.914 1.00 11.11 551 ILE A N 1
ATOM 4501 C CA . ILE A 1 551 ? 7.340 15.710 156.758 1.00 11.02 551 ILE A CA 1
ATOM 4502 C C . ILE A 1 551 ? 6.837 16.693 155.706 1.00 11.26 551 ILE A C 1
ATOM 4503 O O . ILE A 1 551 ? 6.046 16.279 154.848 1.00 12.36 551 ILE A O 1
ATOM 4508 N N . GLY A 1 552 ? 7.287 17.926 155.795 1.00 11.30 552 GLY A N 1
ATOM 4509 C CA . GLY A 1 552 ? 7.003 18.870 154.705 1.00 11.68 552 GLY A CA 1
ATOM 4510 C C . GLY A 1 552 ? 6.323 20.125 155.170 1.00 10.61 552 GLY A C 1
ATOM 4511 O O . GLY A 1 552 ? 5.707 20.135 156.247 1.00 12.93 552 GLY A O 1
ATOM 4512 N N . VAL A 1 553 ? 6.467 21.186 154.333 1.00 12.10 553 VAL A N 1
ATOM 4513 C CA . VAL A 1 553 ? 5.783 22.457 154.690 1.00 11.93 553 VAL A CA 1
ATOM 4514 C C . VAL A 1 553 ? 4.464 22.574 153.949 1.00 12.30 553 VAL A C 1
ATOM 4515 O O . VAL A 1 553 ? 4.486 22.516 152.689 1.00 13.98 553 VAL A O 1
ATOM 4519 N N . ASP A 1 554 ? 3.339 22.753 154.630 1.00 13.08 554 ASP A N 1
ATOM 4520 C CA . ASP A 1 554 ? 2.070 22.930 153.918 1.00 12.62 554 ASP A CA 1
ATOM 4521 C C . ASP A 1 554 ? 1.951 24.391 153.462 1.00 13.06 554 ASP A C 1
ATOM 4522 O O . ASP A 1 554 ? 1.627 25.285 154.275 1.00 14.00 554 ASP A O 1
ATOM 4527 N N . ARG A 1 555 ? 2.206 24.606 152.169 1.00 12.86 555 ARG A N 1
ATOM 4528 C CA . ARG A 1 555 ? 2.173 25.959 151.574 1.00 12.34 555 ARG A CA 1
ATOM 4529 C C . ARG A 1 555 ? 0.946 26.143 150.706 1.00 11.89 555 ARG A C 1
ATOM 4530 O O . ARG A 1 555 ? 0.842 27.151 149.959 1.00 13.47 555 ARG A O 1
ATOM 4538 N N . THR A 1 556 ? -0.028 25.214 150.816 1.00 13.37 556 THR A N 1
ATOM 4539 C CA . THR A 1 556 ? -1.261 25.330 150.026 1.00 13.33 556 THR A CA 1
ATOM 4540 C C . THR A 1 556 ? -2.162 26.447 150.535 1.00 14.00 556 THR A C 1
ATOM 4541 O O . THR A 1 556 ? -2.124 26.857 151.725 1.00 14.96 556 THR A O 1
ATOM 4545 N N . VAL A 1 557 ? -3.017 26.923 149.641 1.00 14.39 557 VAL A N 1
ATOM 4546 C CA . VAL A 1 557 ? -4.100 27.810 150.036 1.00 15.36 557 VAL A CA 1
ATOM 4547 C C . VAL A 1 557 ? -5.155 27.030 150.823 1.00 16.71 557 VAL A C 1
ATOM 4548 O O . VAL A 1 557 ? -5.725 27.547 151.793 1.00 20.16 557 VAL A O 1
ATOM 4555 N N . ALA A 1 558 ? -5.438 25.775 150.410 1.00 16.26 558 ALA A N 1
ATOM 4556 C CA . ALA A 1 558 ? -6.531 25.050 151.039 1.00 18.38 558 ALA A CA 1
ATOM 4557 C C . ALA A 1 558 ? -6.303 24.850 152.530 1.00 18.31 558 ALA A C 1
ATOM 4558 O O . ALA A 1 558 ? -7.244 24.988 153.332 1.00 21.42 558 ALA A O 1
ATOM 4560 N N . THR A 1 559 ? -5.066 24.482 152.896 1.00 17.92 559 THR A N 1
ATOM 4561 C CA . THR A 1 559 ? -4.883 24.143 154.313 1.00 18.26 559 THR A CA 1
ATOM 4562 C C . THR A 1 559 ? -3.621 24.737 154.907 1.00 18.55 559 THR A C 1
ATOM 4563 O O . THR A 1 559 ? -3.354 24.592 156.120 1.00 20.69 559 THR A O 1
ATOM 4567 N N . GLY A 1 560 ? -2.813 25.411 154.082 1.00 17.36 560 GLY A N 1
ATOM 4568 C CA . GLY A 1 560 ? -1.508 25.868 154.556 1.00 15.91 560 GLY A CA 1
ATOM 4569 C C . GLY A 1 560 ? -1.352 27.378 154.521 1.00 13.79 560 GLY A C 1
ATOM 4570 O O . GLY A 1 560 ? -2.271 28.172 154.743 1.00 16.66 560 GLY A O 1
ATOM 4571 N N . THR A 1 561 ? -0.090 27.768 154.216 1.00 14.47 561 THR A N 1
ATOM 4572 C CA . THR A 1 561 ? 0.294 29.176 154.354 1.00 13.72 561 THR A CA 1
ATOM 4573 C C . THR A 1 561 ? -0.223 29.988 153.172 1.00 14.84 561 THR A C 1
ATOM 4574 O O . THR A 1 561 ? -0.148 31.215 153.266 1.00 17.34 561 THR A O 1
ATOM 4578 N N . GLY A 1 562 ? -0.709 29.356 152.111 1.00 14.63 562 GLY A N 1
ATOM 4579 C CA . GLY A 1 562 ? -1.216 30.094 150.964 1.00 13.88 562 GLY A CA 1
ATOM 4580 C C . GLY A 1 562 ? -0.156 30.674 150.032 1.00 13.83 562 GLY A C 1
ATOM 4581 O O . GLY A 1 562 ? -0.447 31.491 149.143 1.00 14.78 562 GLY A O 1
ATOM 4582 N N . TYR A 1 563 ? 1.100 30.248 150.161 1.00 13.50 563 TYR A N 1
ATOM 4583 C CA . TYR A 1 563 ? 2.197 30.692 149.291 1.00 12.35 563 TYR A CA 1
ATOM 4584 C C . TYR A 1 563 ? 1.914 30.356 147.829 1.00 13.34 563 TYR A C 1
ATOM 4585 O O . TYR A 1 563 ? 2.350 31.123 146.934 1.00 13.94 563 TYR A O 1
ATOM 4594 N N . THR A 1 564 ? 1.193 29.246 147.552 1.00 13.56 564 THR A N 1
ATOM 4595 C CA . THR A 1 564 ? 1.012 28.907 146.133 1.00 13.81 564 THR A CA 1
ATOM 4596 C C . THR A 1 564 ? 0.294 30.025 145.390 1.00 14.24 564 THR A C 1
ATOM 4597 O O . THR A 1 564 ? 0.499 30.170 144.179 1.00 15.34 564 THR A O 1
ATOM 4601 N N . ALA A 1 565 ? -0.553 30.813 146.048 1.00 14.56 565 ALA A N 1
ATOM 4602 C CA . ALA A 1 565 ? -1.329 31.874 145.429 1.00 13.89 565 ALA A CA 1
ATOM 4603 C C . ALA A 1 565 ? -0.469 33.027 144.928 1.00 13.99 565 ALA A C 1
ATOM 4604 O O . ALA A 1 565 ? -0.963 33.909 144.196 1.00 16.50 565 ALA A O 1
ATOM 4606 N N . GLN A 1 566 ? 0.815 33.050 145.299 1.00 13.42 566 GLN A N 1
ATOM 4607 C CA . GLN A 1 566 ? 1.708 34.089 144.782 1.00 12.75 566 GLN A CA 1
ATOM 4608 C C . GLN A 1 566 ? 2.097 33.851 143.326 1.00 13.58 566 GLN A C 1
ATOM 4609 O O . GLN A 1 566 ? 2.530 34.787 142.649 1.00 14.85 566 GLN A O 1
ATOM 4615 N N . TYR A 1 567 ? 1.975 32.622 142.811 1.00 13.41 567 TYR A N 1
ATOM 4616 C CA . TYR A 1 567 ? 2.180 32.286 141.420 1.00 14.52 567 TYR A CA 1
ATOM 4617 C C . TYR A 1 567 ? 0.943 32.668 140.590 1.00 13.83 567 TYR A C 1
ATOM 4618 O O . TYR A 1 567 ? -0.166 32.818 141.168 1.00 15.82 567 TYR A O 1
ATOM 4627 N N . PHE A 1 568 ? 1.148 32.820 139.291 1.00 13.85 568 PHE A N 1
ATOM 4628 C CA . PHE A 1 568 ? 0.006 32.936 138.376 1.00 14.55 568 PHE A CA 1
ATOM 4629 C C . PHE A 1 568 ? -0.780 31.634 138.347 1.00 14.86 568 PHE A C 1
ATOM 4630 O O . PHE A 1 568 ? -0.243 30.598 138.782 1.00 16.19 568 PHE A O 1
ATOM 4638 N N . PRO A 1 569 ? -2.049 31.640 137.960 1.00 16.67 569 PRO A N 1
ATOM 4639 C CA . PRO A 1 569 ? -2.902 30.485 138.153 1.00 17.82 569 PRO A CA 1
ATOM 4640 C C . PRO A 1 569 ? -2.355 29.149 137.649 1.00 17.58 569 PRO A C 1
ATOM 4641 O O . PRO A 1 569 ? -2.586 28.123 138.315 1.00 18.98 569 PRO A O 1
ATOM 4645 N N . GLU A 1 570 ? -1.675 29.089 136.501 1.00 18.27 570 GLU A N 1
ATOM 4646 C CA . GLU A 1 570 ? -1.248 27.782 135.988 1.00 20.02 570 GLU A CA 1
ATOM 4647 C C . GLU A 1 570 ? -0.242 27.143 136.940 1.00 19.08 570 GLU A C 1
ATOM 4648 O O . GLU A 1 570 ? -0.363 25.944 137.223 1.00 22.91 570 GLU A O 1
ATOM 4654 N N . ASN A 1 571 ? 0.727 27.913 137.434 1.00 16.38 571 ASN A N 1
ATOM 4655 C CA . ASN A 1 571 ? 1.702 27.358 138.377 1.00 14.98 571 ASN A CA 1
ATOM 4656 C C . ASN A 1 571 ? 1.088 27.167 139.753 1.00 14.66 571 ASN A C 1
ATOM 4657 O O . ASN A 1 571 ? 1.404 26.167 140.438 1.00 15.26 571 ASN A O 1
ATOM 4662 N N . ALA A 1 572 ? 0.232 28.103 140.187 1.00 14.46 572 ALA A N 1
ATOM 4663 C CA . ALA A 1 572 ? -0.388 27.955 141.512 1.00 14.26 572 ALA A CA 1
ATOM 4664 C C . ALA A 1 572 ? -1.154 26.643 141.570 1.00 14.33 572 ALA A C 1
ATOM 4665 O O . ALA A 1 572 ? -1.058 25.910 142.561 1.00 15.77 572 ALA A O 1
ATOM 4667 N N . ALA A 1 573 ? -1.921 26.320 140.516 1.00 14.96 573 ALA A N 1
ATOM 4668 C CA . ALA A 1 573 ? -2.673 25.050 140.532 1.00 16.79 573 ALA A CA 1
ATOM 4669 C C . ALA A 1 573 ? -1.782 23.828 140.547 1.00 16.29 573 ALA A C 1
ATOM 4670 O O . ALA A 1 573 ? -2.067 22.817 141.198 1.00 17.00 573 ALA A O 1
ATOM 4672 N N . MET A 1 574 ? -0.692 23.885 139.794 1.00 16.08 574 MET A N 1
ATOM 4673 C CA . MET A 1 574 ? 0.231 22.759 139.725 1.00 17.25 574 MET A CA 1
ATOM 4674 C C . MET A 1 574 ? 0.785 22.435 141.106 1.00 15.53 574 MET A C 1
ATOM 4675 O O . MET A 1 574 ? 0.820 21.271 141.517 1.00 15.74 574 MET A O 1
ATOM 4680 N N . TYR A 1 575 ? 1.187 23.489 141.840 1.00 13.57 575 TYR A N 1
ATOM 4681 C CA . TYR A 1 575 ? 1.820 23.266 143.145 1.00 13.16 575 TYR A CA 1
ATOM 4682 C C . TYR A 1 575 ? 0.771 22.992 144.220 1.00 13.16 575 TYR A C 1
ATOM 4683 O O . TYR A 1 575 ? 1.073 22.279 145.190 1.00 15.29 575 TYR A O 1
ATOM 4692 N N . GLU A 1 576 ? -0.438 23.554 144.060 1.00 13.10 576 GLU A N 1
ATOM 4693 C CA . GLU A 1 576 ? -1.481 23.426 145.062 1.00 14.62 576 GLU A CA 1
ATOM 4694 C C . GLU A 1 576 ? -1.956 21.999 145.230 1.00 14.84 576 GLU A C 1
ATOM 4695 O O . GLU A 1 576 ? -2.330 21.572 146.340 1.00 15.42 576 GLU A O 1
ATOM 4701 N N . SER A 1 577 ? -1.991 21.246 144.136 1.00 15.03 577 SER A N 1
ATOM 4702 C CA . SER A 1 577 ? -2.547 19.887 144.198 1.00 16.96 577 SER A CA 1
ATOM 4703 C C . SER A 1 577 ? -1.482 18.879 144.600 1.00 16.29 577 SER A C 1
ATOM 4704 O O . SER A 1 577 ? -0.377 18.857 144.028 1.00 17.45 577 SER A O 1
ATOM 4707 N N . LEU A 1 578 ? -1.840 18.039 145.573 1.00 16.92 578 LEU A N 1
ATOM 4708 C CA . LEU A 1 578 ? -0.888 17.005 145.959 1.00 18.16 578 LEU A CA 1
ATOM 4709 C C . LEU A 1 578 ? -0.542 16.087 144.800 1.00 19.85 578 LEU A C 1
ATOM 4710 O O . LEU A 1 578 ? 0.577 15.566 144.715 1.00 21.72 578 LEU A O 1
ATOM 4715 N N . ASP A 1 579 ? -1.502 15.844 143.914 1.00 18.50 579 ASP A N 1
ATOM 4716 C CA . ASP A 1 579 ? -1.275 14.865 142.842 1.00 22.39 579 ASP A CA 1
ATOM 4717 C C . ASP A 1 579 ? -0.459 15.421 141.677 1.00 20.51 579 ASP A C 1
ATOM 4718 O O . ASP A 1 579 ? 0.187 14.674 140.962 1.00 25.08 579 ASP A O 1
ATOM 4726 N N . THR A 1 580 ? -0.468 16.734 141.444 1.00 17.44 580 THR A N 1
ATOM 4727 C CA . THR A 1 580 ? 0.283 17.268 140.322 1.00 17.53 580 THR A CA 1
ATOM 4728 C C . THR A 1 580 ? 1.563 17.958 140.763 1.00 16.03 580 THR A C 1
ATOM 4729 O O . THR A 1 580 ? 2.385 18.317 139.927 1.00 18.24 580 THR A O 1
ATOM 4735 N N . CYS A 1 581 ? 1.752 18.223 142.057 1.00 15.15 581 CYS A N 1
ATOM 4736 C CA . CYS A 1 581 ? 2.982 18.913 142.464 1.00 13.96 581 CYS A CA 1
ATOM 4737 C C . CYS A 1 581 ? 4.179 18.049 142.075 1.00 15.19 581 CYS A C 1
ATOM 4738 O O . CYS A 1 581 ? 4.187 16.843 142.387 1.00 15.10 581 CYS A O 1
ATOM 4741 N N . PRO A 1 582 ? 5.150 18.599 141.369 1.00 13.58 582 PRO A N 1
ATOM 4742 C CA . PRO A 1 582 ? 6.332 17.822 140.990 1.00 14.34 582 PRO A CA 1
ATOM 4743 C C . PRO A 1 582 ? 7.026 17.238 142.204 1.00 13.26 582 PRO A C 1
ATOM 4744 O O . PRO A 1 582 ? 7.153 17.893 143.245 1.00 14.30 582 PRO A O 1
ATOM 4748 N N . ASP A 1 583 ? 7.489 15.974 142.083 1.00 12.63 583 ASP A N 1
ATOM 4749 C CA . ASP A 1 583 ? 8.160 15.333 143.211 1.00 11.95 583 ASP A CA 1
ATOM 4750 C C . ASP A 1 583 ? 9.306 16.187 143.738 1.00 12.35 583 ASP A C 1
ATOM 4751 O O . ASP A 1 583 ? 9.478 16.286 144.971 1.00 12.47 583 ASP A O 1
ATOM 4756 N N . GLU A 1 584 ? 10.098 16.779 142.821 1.00 13.10 584 GLU A N 1
ATOM 4757 C CA . GLU A 1 584 ? 11.331 17.439 143.278 1.00 12.03 584 GLU A CA 1
ATOM 4758 C C . GLU A 1 584 ? 11.032 18.642 144.187 1.00 11.57 584 GLU A C 1
ATOM 4759 O O . GLU A 1 584 ? 11.979 19.095 144.863 1.00 12.85 584 GLU A O 1
ATOM 4765 N N . LEU A 1 585 ? 9.794 19.142 144.196 1.00 11.83 585 LEU A N 1
ATOM 4766 C CA . LEU A 1 585 ? 9.431 20.259 145.099 1.00 10.48 585 LEU A CA 1
ATOM 4767 C C . LEU A 1 585 ? 8.380 19.836 146.102 1.00 10.76 585 LEU A C 1
ATOM 4768 O O . LEU A 1 585 ? 7.847 20.763 146.786 1.00 12.31 585 LEU A O 1
ATOM 4773 N N . LE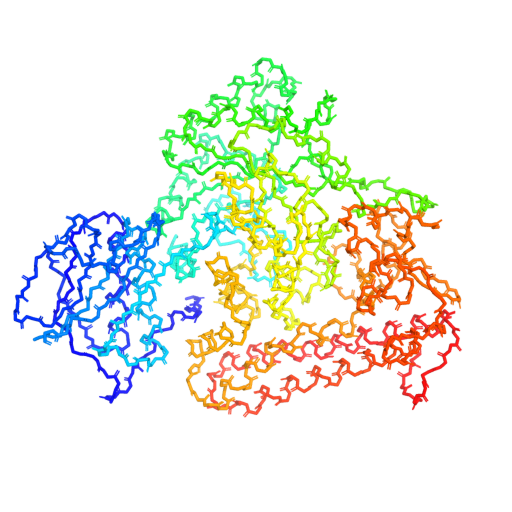U A 1 586 ? 8.034 18.557 146.187 1.00 11.18 586 LEU A N 1
ATOM 4774 C CA . LEU A 1 586 ? 6.834 18.214 146.971 1.00 11.24 586 LEU A CA 1
ATOM 4775 C C . LEU A 1 586 ? 6.874 18.731 148.399 1.00 11.07 586 LEU A C 1
ATOM 4776 O O . LEU A 1 586 ? 5.852 19.240 148.854 1.00 11.73 586 LEU A O 1
ATOM 4781 N N . LEU A 1 587 ? 8.027 18.568 149.053 1.00 10.97 587 LEU A N 1
ATOM 4782 C CA . LEU A 1 587 ? 8.012 18.873 150.493 1.00 10.41 587 LEU A CA 1
ATOM 4783 C C . LEU A 1 587 ? 8.174 20.361 150.758 1.00 11.51 587 LEU A C 1
ATOM 4784 O O . LEU A 1 587 ? 8.037 20.836 151.888 1.00 13.03 587 LEU A O 1
ATOM 4789 N N . PHE A 1 588 ? 8.490 21.159 149.723 1.00 11.31 588 PHE A N 1
ATOM 4790 C CA . PHE A 1 588 ? 8.404 22.613 149.834 1.00 11.47 588 PHE A CA 1
ATOM 4791 C C . PHE A 1 588 ? 6.941 23.052 149.934 1.00 11.49 588 PHE A C 1
ATOM 4792 O O . PHE A 1 588 ? 6.662 24.070 150.592 1.00 11.88 588 PHE A O 1
ATOM 4800 N N . PHE A 1 589 ? 6.027 22.322 149.283 1.00 11.54 589 PHE A N 1
ATOM 4801 C CA . PHE A 1 589 ? 4.638 22.766 149.159 1.00 11.25 589 PHE A CA 1
ATOM 4802 C C . PHE A 1 589 ? 3.642 21.970 149.995 1.00 11.87 589 PHE A C 1
ATOM 4803 O O . PHE A 1 589 ? 2.547 22.497 150.262 1.00 12.93 589 PHE A O 1
ATOM 4811 N N . HIS A 1 590 ? 3.925 20.717 150.346 1.00 11.90 590 HIS A N 1
ATOM 4812 C CA . HIS A 1 590 ? 2.985 19.870 151.054 1.00 12.58 590 HIS A CA 1
ATOM 4813 C C . HIS A 1 590 ? 3.640 19.206 152.269 1.00 11.90 590 HIS A C 1
ATOM 4814 O O . HIS A 1 590 ? 4.815 18.853 152.223 1.00 12.77 590 HIS A O 1
ATOM 4821 N N . HIS A 1 591 ? 2.785 19.042 153.296 1.00 11.21 591 HIS A N 1
ATOM 4822 C CA . HIS A 1 591 ? 3.162 18.182 154.410 1.00 12.10 591 HIS A CA 1
ATOM 4823 C C . HIS A 1 591 ? 2.510 16.820 154.158 1.00 11.72 591 HIS A C 1
ATOM 4824 O O . HIS A 1 591 ? 1.280 16.759 154.031 1.00 17.00 591 HIS A O 1
ATOM 4831 N N . VAL A 1 592 ? 3.314 15.781 154.036 1.00 13.03 592 VAL A N 1
ATOM 4832 C CA . VAL A 1 592 ? 2.810 14.474 153.608 1.00 12.14 592 VAL A CA 1
ATOM 4833 C C . VAL A 1 592 ? 3.303 13.339 154.506 1.00 12.02 592 VAL A C 1
ATOM 4834 O O . VAL A 1 592 ? 4.340 13.471 155.139 1.00 12.70 592 VAL A O 1
ATOM 4838 N N A PRO A 1 593 ? 2.578 12.226 154.528 0.39 12.56 593 PRO A N 1
ATOM 4839 N N B PRO A 1 593 ? 2.553 12.251 154.597 0.61 12.45 593 PRO A N 1
ATOM 4840 C CA A PRO A 1 593 ? 3.049 11.074 155.312 0.39 12.41 593 PRO A CA 1
ATOM 4841 C CA B PRO A 1 593 ? 3.041 11.075 155.326 0.61 12.50 593 PRO A CA 1
ATOM 4842 C C A PRO A 1 593 ? 4.259 10.444 154.627 0.39 11.94 593 PRO A C 1
ATOM 4843 C C B PRO A 1 593 ? 4.256 10.461 154.628 0.61 11.93 593 PRO A C 1
ATOM 4844 O O A PRO A 1 593 ? 4.430 10.534 153.409 0.39 12.54 593 PRO A O 1
ATOM 4845 O O B PRO A 1 593 ? 4.435 10.560 153.412 0.61 12.34 593 PRO A O 1
ATOM 4852 N N . TYR A 1 594 ? 5.092 9.781 155.443 1.00 11.62 594 TYR A N 1
ATOM 4853 C CA . TYR A 1 594 ? 6.248 9.082 154.878 1.00 10.99 594 TYR A CA 1
ATOM 4854 C C . TYR A 1 594 ? 5.843 8.059 153.835 1.00 11.12 594 TYR A C 1
ATOM 4855 O O . TYR A 1 594 ? 6.645 7.792 152.930 1.00 12.71 594 TYR A O 1
ATOM 4864 N N . THR A 1 595 ? 4.631 7.516 153.962 1.00 12.52 595 THR A N 1
ATOM 4865 C CA . THR A 1 595 ? 4.145 6.480 153.014 1.00 12.98 595 THR A CA 1
ATOM 4866 C C . THR A 1 595 ? 3.521 7.085 151.780 1.00 11.97 595 THR A C 1
ATOM 4867 O O . THR A 1 595 ? 3.115 6.299 150.884 1.00 14.72 595 THR A O 1
ATOM 4871 N N . HIS A 1 596 ? 3.417 8.410 151.642 1.00 11.70 596 HIS A N 1
ATOM 4872 C CA . HIS A 1 596 ? 2.876 8.991 150.404 1.00 12.11 596 HIS A CA 1
ATOM 4873 C C . HIS A 1 596 ? 3.654 8.522 149.191 1.00 12.20 596 HIS A C 1
ATOM 4874 O O . HIS A 1 596 ? 4.891 8.602 149.218 1.00 11.98 596 HIS A O 1
ATOM 4881 N N . ARG A 1 597 ? 2.973 8.089 148.122 1.00 13.49 597 ARG A N 1
ATOM 4882 C CA . ARG A 1 597 ? 3.684 7.647 146.913 1.00 13.97 597 ARG A CA 1
ATOM 4883 C C . ARG A 1 597 ? 3.905 8.771 145.905 1.00 14.01 597 ARG A C 1
ATOM 4884 O O . ARG A 1 597 ? 2.946 9.429 145.522 1.00 14.38 597 ARG A O 1
ATOM 4892 N N . LEU A 1 598 ? 5.158 8.923 145.520 1.00 12.72 598 LEU A N 1
ATOM 4893 C CA . LEU A 1 598 ? 5.540 9.938 144.533 1.00 12.50 598 LEU A CA 1
ATOM 4894 C C . LEU A 1 598 ? 5.204 9.528 143.109 1.00 12.53 598 LEU A C 1
ATOM 4895 O O . LEU A 1 598 ? 4.843 8.373 142.866 1.00 13.71 598 LEU A O 1
ATOM 4900 N N . HIS A 1 599 ? 5.347 10.471 142.169 1.00 12.79 599 HIS A N 1
ATOM 4901 C CA . HIS A 1 599 ? 5.186 10.131 140.752 1.00 13.69 599 HIS A CA 1
ATOM 4902 C C . HIS A 1 599 ? 6.158 9.036 140.317 1.00 13.22 599 HIS A C 1
ATOM 4903 O O . HIS A 1 599 ? 5.857 8.264 139.394 1.00 15.74 599 HIS A O 1
ATOM 4910 N N . SER A 1 600 ? 7.326 8.943 140.972 1.00 13.31 600 SER A N 1
ATOM 4911 C CA . SER A 1 600 ? 8.276 7.886 140.623 1.00 14.15 600 SER A CA 1
ATOM 4912 C C . SER A 1 600 ? 7.868 6.509 141.135 1.00 14.64 600 SER A C 1
ATOM 4913 O O . SER A 1 600 ? 8.567 5.539 140.805 1.00 15.07 600 SER A O 1
ATOM 4916 N N . GLY A 1 601 ? 6.813 6.444 141.942 1.00 14.22 601 GLY A N 1
ATOM 4917 C CA . GLY A 1 601 ? 6.348 5.171 142.529 1.00 14.92 601 GLY A CA 1
ATOM 4918 C C . GLY A 1 601 ? 6.949 5.002 143.924 1.00 14.64 601 GLY A C 1
ATOM 4919 O O . GLY A 1 601 ? 6.408 4.206 144.715 1.00 16.47 601 GLY A O 1
ATOM 4920 N N . GLU A 1 602 ? 8.010 5.736 144.259 1.00 12.59 602 GLU A N 1
ATOM 4921 C CA . GLU A 1 602 ? 8.623 5.565 145.563 1.00 12.26 602 GLU A CA 1
ATOM 4922 C C . GLU A 1 602 ? 7.762 6.206 146.659 1.00 11.83 602 GLU A C 1
ATOM 4923 O O . GLU A 1 602 ? 7.165 7.265 146.476 1.00 13.26 602 GLU A O 1
ATOM 4929 N N . THR A 1 603 ? 7.712 5.587 147.861 1.00 12.34 603 THR A N 1
ATOM 4930 C CA . THR A 1 603 ? 7.201 6.366 149.005 1.00 11.97 603 THR A CA 1
ATOM 4931 C C . THR A 1 603 ? 8.197 7.468 149.312 1.00 11.35 603 THR A C 1
ATOM 4932 O O . THR A 1 603 ? 9.392 7.404 148.942 1.00 11.95 603 THR A O 1
ATOM 4936 N N . VAL A 1 604 ? 7.693 8.507 150.018 1.00 10.30 604 VAL A N 1
ATOM 4937 C CA . VAL A 1 604 ? 8.624 9.590 150.380 1.00 10.87 604 VAL A CA 1
ATOM 4938 C C . VAL A 1 604 ? 9.775 9.040 151.185 1.00 11.21 604 VAL A C 1
ATOM 4939 O O . VAL A 1 604 ? 10.946 9.405 150.923 1.00 11.31 604 VAL A O 1
ATOM 4943 N N . ILE A 1 605 ? 9.525 8.178 152.195 1.00 10.68 605 ILE A N 1
ATOM 4944 C CA . ILE A 1 605 ? 10.675 7.714 153.019 1.00 10.94 605 ILE A CA 1
ATOM 4945 C C . ILE A 1 605 ? 11.631 6.869 152.192 1.00 11.00 605 ILE A C 1
ATOM 4946 O O . ILE A 1 605 ? 12.850 6.979 152.291 1.00 11.83 605 ILE A O 1
ATOM 4951 N N . GLN A 1 606 ? 11.115 5.982 151.291 1.00 11.23 606 GLN A N 1
ATOM 4952 C CA . GLN A 1 606 ? 12.067 5.180 150.523 1.00 10.54 606 GLN A CA 1
ATOM 4953 C C . GLN A 1 606 ? 12.816 6.022 149.488 1.00 10.44 606 GLN A C 1
ATOM 4954 O O . GLN A 1 606 ? 13.979 5.701 149.178 1.00 11.83 606 GLN A O 1
ATOM 4960 N N . HIS A 1 607 ? 12.176 7.074 148.983 1.00 11.28 607 HIS A N 1
ATOM 4961 C CA . HIS A 1 607 ? 12.882 8.038 148.131 1.00 10.84 607 HIS A CA 1
ATOM 4962 C C . HIS A 1 607 ? 14.071 8.603 148.880 1.00 10.44 607 HIS A C 1
ATOM 4963 O O . HIS A 1 607 ? 15.176 8.715 148.351 1.00 11.76 607 HIS A O 1
ATOM 4970 N N . ILE A 1 608 ? 13.853 9.036 150.132 1.00 10.47 608 ILE A N 1
ATOM 4971 C CA . ILE A 1 608 ? 14.978 9.562 150.944 1.00 10.04 608 ILE A CA 1
ATOM 4972 C C . ILE A 1 608 ? 16.098 8.535 151.010 1.00 10.54 608 ILE A C 1
ATOM 4973 O O . ILE A 1 608 ? 17.271 8.826 150.702 1.00 11.40 608 ILE A O 1
ATOM 4978 N N . TYR A 1 609 ? 15.778 7.292 151.400 1.00 10.84 609 TYR A N 1
ATOM 4979 C CA . TYR A 1 609 ? 16.869 6.305 151.487 1.00 10.81 609 TYR A CA 1
ATOM 4980 C C . TYR A 1 609 ? 17.537 6.112 150.115 1.00 10.12 609 TYR A C 1
ATOM 4981 O O . TYR A 1 609 ? 18.763 6.089 150.010 1.00 11.14 609 TYR A O 1
ATOM 4990 N N . ASN A 1 610 ? 16.705 5.944 149.069 1.00 10.28 610 ASN A N 1
ATOM 4991 C CA . ASN A 1 610 ? 17.279 5.643 147.731 1.00 10.76 610 ASN A CA 1
ATOM 4992 C C . ASN A 1 610 ? 18.284 6.691 147.289 1.00 11.08 610 ASN A C 1
ATOM 4993 O O . ASN A 1 610 ? 19.397 6.369 146.839 1.00 12.92 610 ASN A O 1
ATOM 4998 N N . THR A 1 611 ? 17.845 7.973 147.399 1.00 11.35 611 THR A N 1
ATOM 4999 C CA . THR A 1 611 ? 18.735 8.980 146.832 1.00 10.92 611 THR A CA 1
ATOM 5000 C C . THR A 1 611 ? 19.982 9.142 147.691 1.00 10.08 611 THR A C 1
ATOM 5001 O O . THR A 1 611 ? 21.038 9.512 147.163 1.00 11.92 611 THR A O 1
ATOM 5005 N N . HIS A 1 612 ? 19.870 8.882 149.004 1.00 10.55 612 HIS A N 1
ATOM 5006 C CA . HIS A 1 612 ? 21.080 9.075 149.859 1.00 11.60 612 HIS A CA 1
ATOM 5007 C C . HIS A 1 612 ? 22.059 7.944 149.639 1.00 11.43 612 HIS A C 1
ATOM 5008 O O . HIS A 1 612 ? 23.279 8.153 149.533 1.00 13.32 612 HIS A O 1
ATOM 5015 N N . PHE A 1 613 ? 21.578 6.700 149.555 1.00 12.09 613 PHE A N 1
ATOM 5016 C CA . PHE A 1 613 ? 22.539 5.615 149.235 1.00 12.09 613 PHE A CA 1
ATOM 5017 C C . PHE A 1 613 ? 23.121 5.800 147.851 1.00 12.61 613 PHE A C 1
ATOM 5018 O O . PHE A 1 613 ? 24.307 5.653 147.567 1.00 14.10 613 PHE A O 1
ATOM 5026 N N . GLU A 1 614 ? 22.252 6.076 146.876 1.00 13.87 614 GLU A N 1
ATOM 5027 C CA . GLU A 1 614 ? 22.693 6.089 145.481 1.00 14.90 614 GLU A CA 1
ATOM 5028 C C . GLU A 1 614 ? 23.524 7.324 145.192 1.00 14.21 614 GLU A C 1
ATOM 5029 O O . GLU A 1 614 ? 24.484 7.298 144.404 1.00 15.17 614 GLU A O 1
ATOM 5035 N N . GLY A 1 615 ? 23.247 8.440 145.854 1.00 12.87 615 GLY A N 1
ATOM 5036 C CA . GLY A 1 615 ? 24.041 9.652 145.729 1.00 14.05 615 GLY A CA 1
ATOM 5037 C C . GLY A 1 615 ? 25.497 9.410 146.073 1.00 13.29 615 GLY A C 1
ATOM 5038 O O . GLY A 1 615 ? 26.418 9.929 145.419 1.00 14.29 615 GLY A O 1
ATOM 5039 N N . VAL A 1 616 ? 25.789 8.632 147.108 1.00 12.85 616 VAL A N 1
ATOM 5040 C CA . VAL A 1 616 ? 27.177 8.338 147.455 1.00 11.94 616 VAL A CA 1
ATOM 5041 C C . VAL A 1 616 ? 27.813 7.468 146.364 1.00 12.90 616 VAL A C 1
ATOM 5042 O O . VAL A 1 616 ? 28.970 7.695 145.998 1.00 13.82 616 VAL A O 1
ATOM 5046 N N . GLU A 1 617 ? 27.055 6.494 145.846 1.00 13.86 617 GLU A N 1
ATOM 5047 C CA . GLU A 1 617 ? 27.600 5.658 144.766 1.00 14.34 617 GLU A CA 1
ATOM 5048 C C . GLU A 1 617 ? 27.944 6.530 143.554 1.00 13.30 617 GLU A C 1
ATOM 5049 O O . GLU A 1 617 ? 28.966 6.371 142.896 1.00 15.30 617 GLU A O 1
ATOM 5059 N N . GLN A 1 618 ? 27.093 7.524 143.277 1.00 14.09 618 GLN A N 1
ATOM 5060 C CA . GLN A 1 618 ? 27.347 8.431 142.138 1.00 14.76 618 GLN A CA 1
ATOM 5061 C C . GLN A 1 618 ? 28.575 9.287 142.403 1.00 13.66 618 GLN A C 1
ATOM 5062 O O . GLN A 1 618 ? 29.387 9.552 141.488 1.00 16.47 618 GLN A O 1
ATOM 5068 N N . ALA A 1 619 ? 28.750 9.783 143.630 1.00 13.61 619 ALA A N 1
ATOM 5069 C CA . ALA A 1 619 ? 29.959 10.532 143.988 1.00 13.39 619 ALA A CA 1
ATOM 5070 C C . ALA A 1 619 ? 31.217 9.686 143.804 1.00 13.61 619 ALA A C 1
ATOM 5071 O O . ALA A 1 619 ? 32.248 10.163 143.310 1.00 14.63 619 ALA A O 1
ATOM 5073 N N . LYS A 1 620 ? 31.131 8.404 144.179 1.00 13.52 620 LYS A N 1
ATOM 5074 C CA . LYS A 1 620 ? 32.270 7.492 143.965 1.00 13.48 620 LYS A CA 1
ATOM 5075 C C . LYS A 1 620 ? 32.591 7.398 142.462 1.00 14.07 620 LYS A C 1
ATOM 5076 O O . LYS A 1 620 ? 33.765 7.333 142.078 1.00 16.17 620 LYS A O 1
ATOM 5082 N N . GLN A 1 621 ? 31.535 7.394 141.651 1.00 14.77 621 GLN A N 1
ATOM 5083 C CA . GLN A 1 621 ? 31.743 7.335 140.206 1.00 16.09 621 GLN A CA 1
ATOM 5084 C C . GLN A 1 621 ? 32.346 8.618 139.643 1.00 16.85 621 GLN A C 1
ATOM 5085 O O . GLN A 1 621 ? 33.174 8.565 138.704 1.00 16.12 621 GLN A O 1
ATOM 5091 N N . LEU A 1 622 ? 31.971 9.771 140.217 1.00 15.18 622 LEU A N 1
ATOM 5092 C CA . LEU A 1 622 ? 32.653 11.014 139.806 1.00 15.51 622 LEU A CA 1
ATOM 5093 C C . LEU A 1 622 ? 34.162 10.868 139.981 1.00 16.01 622 LEU A C 1
ATOM 5094 O O . LEU A 1 622 ? 34.960 11.200 139.096 1.00 15.95 622 LEU A O 1
ATOM 5099 N N . ARG A 1 623 ? 34.518 10.341 141.146 1.00 16.16 623 ARG A N 1
ATOM 5100 C CA . ARG A 1 623 ? 35.958 10.206 141.436 1.00 15.84 623 ARG A CA 1
ATOM 5101 C C . ARG A 1 623 ? 36.608 9.157 140.517 1.00 16.27 623 ARG A C 1
ATOM 5102 O O . ARG A 1 623 ? 37.719 9.360 140.018 1.00 17.28 623 ARG A O 1
ATOM 5110 N N . LYS A 1 624 ? 35.935 8.029 140.282 1.00 17.07 624 LYS A N 1
ATOM 5111 C CA . LYS A 1 624 ? 36.520 6.989 139.435 1.00 18.32 624 LYS A CA 1
ATOM 5112 C C . LYS A 1 624 ? 36.786 7.532 138.027 1.00 19.16 624 LYS A C 1
ATOM 5113 O O . LYS A 1 624 ? 37.829 7.241 137.416 1.00 18.78 624 LYS A O 1
ATOM 5123 N N . ARG A 1 625 ? 35.787 8.304 137.540 1.00 18.33 625 ARG A N 1
ATOM 5124 C CA . ARG A 1 625 ? 35.902 8.807 136.159 1.00 17.69 625 ARG A CA 1
ATOM 5125 C C . ARG A 1 625 ? 37.022 9.824 136.057 1.00 15.68 625 ARG A C 1
ATOM 5126 O O . ARG A 1 625 ? 37.775 9.837 135.061 1.00 18.00 625 ARG A O 1
ATOM 5134 N N . TRP A 1 626 ? 37.200 10.664 137.074 1.00 15.77 626 TRP A N 1
ATOM 5135 C CA . TRP A 1 626 ? 38.363 11.553 137.066 1.00 15.37 626 TRP A CA 1
ATOM 5136 C C . TRP A 1 626 ? 39.683 10.794 137.081 1.00 16.91 626 TRP A C 1
ATOM 5137 O O . TRP A 1 626 ? 40.674 11.076 136.385 1.00 17.93 626 TRP A O 1
ATOM 5148 N N . GLU A 1 627 ? 39.753 9.732 137.898 1.00 18.89 627 GLU A N 1
ATOM 5149 C CA . GLU A 1 627 ? 41.007 8.965 137.974 1.00 19.55 627 GLU A CA 1
ATOM 5150 C C . GLU A 1 627 ? 41.393 8.379 136.634 1.00 19.90 627 GLU A C 1
ATOM 5151 O O . GLU A 1 627 ? 42.593 8.220 136.351 1.00 22.70 627 GLU A O 1
ATOM 5157 N N . GLN A 1 628 ? 40.382 8.069 135.814 1.00 19.65 628 GLN A N 1
ATOM 5158 C CA . GLN A 1 628 ? 40.663 7.471 134.501 1.00 21.28 628 GLN A CA 1
ATOM 5159 C C . GLN A 1 628 ? 41.324 8.480 133.567 1.00 19.26 628 GLN A C 1
ATOM 5160 O O . GLN A 1 628 ? 41.833 8.070 132.517 1.00 24.24 628 GLN A O 1
ATOM 5166 N N . LEU A 1 629 ? 41.329 9.753 133.908 1.00 19.32 629 LEU A N 1
ATOM 5167 C CA . LEU A 1 629 ? 42.000 10.791 133.146 1.00 18.90 629 LEU A CA 1
ATOM 5168 C C . LEU A 1 629 ? 43.449 11.040 133.546 1.00 20.02 629 LEU A C 1
ATOM 5169 O O . LEU A 1 629 ? 44.118 11.939 132.985 1.00 22.27 629 LEU A O 1
ATOM 5174 N N . LYS A 1 630 ? 43.967 10.280 134.518 1.00 20.27 630 LYS A N 1
ATOM 5175 C CA . LYS A 1 630 ? 45.363 10.514 134.896 1.00 21.44 630 LYS A CA 1
ATOM 5176 C C . LYS A 1 630 ? 46.278 10.345 133.676 1.00 22.84 630 LYS A C 1
ATOM 5177 O O . LYS A 1 630 ? 46.117 9.452 132.837 1.00 25.83 630 LYS A O 1
ATOM 5183 N N . GLY A 1 631 ? 47.217 11.285 133.548 1.00 23.09 631 GLY A N 1
ATOM 5184 C CA . GLY A 1 631 ? 48.050 11.205 132.330 1.00 22.85 631 GLY A CA 1
ATOM 5185 C C . GLY A 1 631 ? 47.531 12.117 131.245 1.00 22.76 631 GLY A C 1
ATOM 5186 O O . GLY A 1 631 ? 48.274 12.461 130.307 1.00 25.57 631 GLY A O 1
ATOM 5187 N N . LYS A 1 632 ? 46.265 12.531 131.297 1.00 21.04 632 LYS A N 1
ATOM 5188 C CA . LYS A 1 632 ? 45.739 13.439 130.253 1.00 19.90 632 LYS A CA 1
ATOM 5189 C C . LYS A 1 632 ? 45.501 14.855 130.781 1.00 19.57 632 LYS A C 1
ATOM 5190 O O . LYS A 1 632 ? 45.022 15.741 130.050 1.00 20.16 632 LYS A O 1
ATOM 5196 N N . ILE A 1 633 ? 45.835 15.028 132.058 1.00 19.86 633 ILE A N 1
ATOM 5197 C CA . ILE A 1 633 ? 45.688 16.292 132.778 1.00 19.88 633 ILE A CA 1
ATOM 5198 C C . ILE A 1 633 ? 46.994 16.566 133.487 1.00 19.20 633 ILE A C 1
ATOM 5199 O O . ILE A 1 633 ? 47.618 15.601 133.951 1.00 21.98 633 ILE A O 1
ATOM 5207 N N . ASP A 1 634 ? 47.432 17.813 133.587 1.00 20.38 634 ASP A N 1
ATOM 5208 C CA . ASP A 1 634 ? 48.689 18.049 134.320 1.00 20.20 634 ASP A CA 1
ATOM 5209 C C . ASP A 1 634 ? 48.546 17.533 135.754 1.00 20.80 634 ASP A C 1
ATOM 5210 O O . ASP A 1 634 ? 47.481 17.574 136.361 1.00 20.57 634 ASP A O 1
ATOM 5215 N N . GLU A 1 635 ? 49.671 17.032 136.303 1.00 23.10 635 GLU A N 1
ATOM 5216 C CA . GLU A 1 635 ? 49.561 16.417 137.637 1.00 22.59 635 GLU A CA 1
ATOM 5217 C C . GLU A 1 635 ? 49.028 17.361 138.706 1.00 21.83 635 GLU A C 1
ATOM 5218 O O . GLU A 1 635 ? 48.256 16.893 139.544 1.00 22.63 635 GLU A O 1
ATOM 5224 N N . LYS A 1 636 ? 49.416 18.633 138.714 1.00 21.61 636 LYS A N 1
ATOM 5225 C CA . LYS A 1 636 ? 48.977 19.527 139.799 1.00 20.71 636 LYS A CA 1
ATOM 5226 C C . LYS A 1 636 ? 47.462 19.655 139.778 1.00 18.09 636 LYS A C 1
ATOM 5227 O O . LYS A 1 636 ? 46.834 19.438 140.800 1.00 19.24 636 LYS A O 1
ATOM 5237 N N . ARG A 1 637 ? 46.817 19.966 138.656 1.00 18.82 637 ARG A N 1
ATOM 5238 C CA . ARG A 1 637 ? 45.337 20.072 138.657 1.00 17.06 637 ARG A CA 1
ATOM 5239 C C . ARG A 1 637 ? 44.701 18.695 138.821 1.00 16.49 637 ARG A C 1
ATOM 5240 O O . ARG A 1 637 ? 43.634 18.603 139.451 1.00 16.18 637 ARG A O 1
ATOM 5248 N N . TYR A 1 638 ? 45.305 17.636 138.281 1.00 16.95 638 TYR A N 1
ATOM 5249 C CA . TYR A 1 638 ? 44.785 16.279 138.522 1.00 16.76 638 TYR A CA 1
ATOM 5250 C C . TYR A 1 638 ? 44.633 16.012 140.011 1.00 16.27 638 TYR A C 1
ATOM 5251 O O . TYR A 1 638 ? 43.595 15.551 140.495 1.00 16.26 638 TYR A O 1
ATOM 5260 N N . HIS A 1 639 ? 45.729 16.268 140.749 1.00 18.03 639 HIS A N 1
ATOM 5261 C CA . HIS A 1 639 ? 45.720 15.991 142.201 1.00 18.62 639 HIS A CA 1
ATOM 5262 C C . HIS A 1 639 ? 44.874 17.006 142.943 1.00 17.97 639 HIS A C 1
ATOM 5263 O O . HIS A 1 639 ? 44.233 16.637 143.926 1.00 19.64 639 HIS A O 1
ATOM 5270 N N . ASP A 1 640 ? 44.845 18.277 142.533 1.00 17.49 640 ASP A N 1
ATOM 5271 C CA . ASP A 1 640 ? 43.984 19.227 143.250 1.00 16.67 640 ASP A CA 1
ATOM 5272 C C . ASP A 1 640 ? 42.526 18.741 143.235 1.00 15.16 640 ASP A C 1
ATOM 5273 O O . ASP A 1 640 ? 41.817 18.751 144.268 1.00 19.69 640 ASP A O 1
ATOM 5278 N N . VAL A 1 641 ? 42.108 18.337 142.018 1.00 15.54 641 VAL A N 1
ATOM 5279 C CA . VAL A 1 641 ? 40.694 17.912 141.873 1.00 15.11 641 VAL A CA 1
ATOM 5280 C C . VAL A 1 641 ? 40.483 16.579 142.585 1.00 14.42 641 VAL A C 1
ATOM 5281 O O . VAL A 1 641 ? 39.479 16.412 143.258 1.00 16.31 641 VAL A O 1
ATOM 5285 N N . LEU A 1 642 ? 41.417 15.632 142.439 1.00 15.01 642 LEU A N 1
ATOM 5286 C CA . LEU A 1 642 ? 41.242 14.334 143.065 1.00 15.44 642 LEU A CA 1
ATOM 5287 C C . LEU A 1 642 ? 41.106 14.473 144.580 1.00 15.40 642 LEU A C 1
ATOM 5288 O O . LEU A 1 642 ? 40.277 13.778 145.180 1.00 16.76 642 LEU A O 1
ATOM 5293 N N . GLU A 1 643 ? 41.908 15.380 145.175 1.00 16.05 643 GLU A N 1
ATOM 5294 C CA . GLU A 1 643 ? 41.788 15.568 146.612 1.00 16.29 643 GLU A CA 1
ATOM 5295 C C . GLU A 1 643 ? 40.401 16.051 146.998 1.00 15.45 643 GLU A C 1
ATOM 5296 O O . GLU A 1 643 ? 39.865 15.576 148.015 1.00 16.96 643 GLU A O 1
ATOM 5302 N N . ARG A 1 644 ? 39.823 16.958 146.212 1.00 15.87 644 ARG A N 1
ATOM 5303 C CA . ARG A 1 644 ? 38.482 17.410 146.581 1.00 15.47 644 ARG A CA 1
ATOM 5304 C C . ARG A 1 644 ? 37.433 16.331 146.338 1.00 14.12 644 ARG A C 1
ATOM 5305 O O . ARG A 1 644 ? 36.477 16.189 147.107 1.00 15.22 644 ARG A O 1
ATOM 5313 N N . LEU A 1 645 ? 37.605 15.568 145.246 1.00 14.18 645 LEU A N 1
ATOM 5314 C CA . LEU A 1 645 ? 36.608 14.500 145.050 1.00 13.54 645 LEU A CA 1
ATOM 5315 C C . LEU A 1 645 ? 36.629 13.436 146.147 1.00 14.13 645 LEU A C 1
ATOM 5316 O O . LEU A 1 645 ? 35.584 12.865 146.482 1.00 15.46 645 LEU A O 1
ATOM 5321 N N . THR A 1 646 ? 37.801 13.179 146.714 1.00 13.82 646 THR A N 1
ATOM 5322 C CA . THR A 1 646 ? 37.909 12.285 147.855 1.00 15.30 646 THR A CA 1
ATOM 5323 C C . THR A 1 646 ? 37.257 12.880 149.101 1.00 14.37 646 THR A C 1
ATOM 5324 O O . THR A 1 646 ? 36.527 12.186 149.826 1.00 16.11 646 THR A O 1
ATOM 5328 N N . ILE A 1 647 ? 37.509 14.177 149.334 1.00 14.16 647 ILE A N 1
ATOM 5329 C CA . ILE A 1 647 ? 36.772 14.877 150.399 1.00 14.51 647 ILE A CA 1
ATOM 5330 C C . ILE A 1 647 ? 35.270 14.749 150.169 1.00 12.56 647 ILE A C 1
ATOM 5331 O O . ILE A 1 647 ? 34.474 14.481 151.096 1.00 14.11 647 ILE A O 1
ATOM 5336 N N . GLN A 1 648 ? 34.806 14.936 148.951 1.00 12.70 648 GLN A N 1
ATOM 5337 C CA . GLN A 1 648 ? 33.400 14.850 148.622 1.00 11.74 648 GLN A CA 1
ATOM 5338 C C . GLN A 1 648 ? 32.847 13.476 148.926 1.00 11.22 648 GLN A C 1
ATOM 5339 O O . GLN A 1 648 ? 31.759 13.350 149.498 1.00 13.13 648 GLN A O 1
ATOM 5345 N N . VAL A 1 649 ? 33.570 12.423 148.501 1.00 12.96 649 VAL A N 1
ATOM 5346 C CA . VAL A 1 649 ? 33.054 11.059 148.761 1.00 13.47 649 VAL A CA 1
ATOM 5347 C C . VAL A 1 649 ? 32.898 10.826 150.255 1.00 13.39 649 VAL A C 1
ATOM 5348 O O . VAL A 1 649 ? 31.872 10.323 150.720 1.00 14.64 649 VAL A O 1
ATOM 5352 N N . GLU A 1 650 ? 33.915 11.192 151.030 1.00 13.67 650 GLU A N 1
ATOM 5353 C CA . GLU A 1 650 ? 33.811 10.918 152.476 1.00 13.40 650 GLU A CA 1
ATOM 5354 C C . GLU A 1 650 ? 32.719 11.737 153.092 1.00 12.22 650 GLU A C 1
ATOM 5355 O O . GLU A 1 650 ? 32.018 11.271 154.017 1.00 14.33 650 GLU A O 1
ATOM 5361 N N . HIS A 1 651 ? 32.539 12.987 152.642 1.00 12.46 651 HIS A N 1
ATOM 5362 C CA . HIS A 1 651 ? 31.484 13.790 153.273 1.00 12.05 651 HIS A CA 1
ATOM 5363 C C . HIS A 1 651 ? 30.106 13.340 152.831 1.00 11.57 651 HIS A C 1
ATOM 5364 O O . HIS A 1 651 ? 29.114 13.403 153.585 1.00 12.62 651 HIS A O 1
ATOM 5371 N N . ALA A 1 652 ? 29.985 12.884 151.595 1.00 11.54 652 ALA A N 1
ATOM 5372 C CA . ALA A 1 652 ? 28.717 12.340 151.121 1.00 11.09 652 ALA A CA 1
ATOM 5373 C C . ALA A 1 652 ? 28.269 11.166 151.983 1.00 10.89 652 ALA A C 1
ATOM 5374 O O . ALA A 1 652 ? 27.068 10.969 152.229 1.00 11.44 652 ALA A O 1
ATOM 5376 N N . LYS A 1 653 ? 29.239 10.330 152.427 1.00 11.80 653 LYS A N 1
ATOM 5377 C CA . LYS A 1 653 ? 28.858 9.220 153.313 1.00 11.37 653 LYS A CA 1
ATOM 5378 C C . LYS A 1 653 ? 28.238 9.730 154.606 1.00 10.93 653 LYS A C 1
ATOM 5379 O O . LYS A 1 653 ? 27.329 9.130 155.186 1.00 12.38 653 LYS A O 1
ATOM 5385 N N . GLU A 1 654 ? 28.778 10.848 155.118 1.00 11.88 654 GLU A N 1
ATOM 5386 C CA . GLU A 1 654 ? 28.233 11.464 156.336 1.00 11.73 654 GLU A CA 1
ATOM 5387 C C . GLU A 1 654 ? 26.819 11.959 156.058 1.00 10.58 654 GLU A C 1
ATOM 5388 O O . GLU A 1 654 ? 25.895 11.706 156.860 1.00 11.76 654 GLU A O 1
ATOM 5394 N N . TRP A 1 655 ? 26.619 12.687 154.932 1.00 10.77 655 TRP A N 1
ATOM 5395 C CA . TRP A 1 655 ? 25.265 13.148 154.592 1.00 9.60 655 TRP A CA 1
ATOM 5396 C C . TRP A 1 655 ? 24.288 11.975 154.508 1.00 10.09 655 TRP A C 1
ATOM 5397 O O . TRP A 1 655 ? 23.171 12.003 155.040 1.00 11.61 655 TRP A O 1
ATOM 5408 N N . ARG A 1 656 ? 24.696 10.914 153.787 1.00 10.73 656 ARG A N 1
ATOM 5409 C CA . ARG A 1 656 ? 23.841 9.731 153.634 1.00 10.31 656 ARG A CA 1
ATOM 5410 C C . ARG A 1 656 ? 23.440 9.134 154.970 1.00 10.05 656 ARG A C 1
ATOM 5411 O O . ARG A 1 656 ? 22.246 8.889 155.249 1.00 10.71 656 ARG A O 1
ATOM 5419 N N . ASP A 1 657 ? 24.470 8.885 155.816 1.00 10.88 657 ASP A N 1
ATOM 5420 C CA . ASP A 1 657 ? 24.144 8.132 157.030 1.00 10.66 657 ASP A CA 1
ATOM 5421 C C . ASP A 1 657 ? 23.408 9.002 158.038 1.00 9.90 657 ASP A C 1
ATOM 5422 O O . ASP A 1 657 ? 22.514 8.505 158.750 1.00 11.19 657 ASP A O 1
ATOM 5427 N N . VAL A 1 658 ? 23.769 10.296 158.169 1.00 9.52 658 VAL A N 1
ATOM 5428 C CA . VAL A 1 658 ? 23.026 11.147 159.121 1.00 9.32 658 VAL A CA 1
ATOM 5429 C C . VAL A 1 658 ? 21.556 11.272 158.725 1.00 9.29 658 VAL A C 1
ATOM 5430 O O . VAL A 1 658 ? 20.626 11.117 159.546 1.00 10.25 658 VAL A O 1
ATOM 5434 N N . ILE A 1 659 ? 21.312 11.540 157.417 1.00 10.42 659 ILE A N 1
ATOM 5435 C CA . ILE A 1 659 ? 19.894 11.697 157.028 1.00 11.38 659 ILE A CA 1
ATOM 5436 C C . ILE A 1 659 ? 19.159 10.375 157.145 1.00 10.06 659 ILE A C 1
ATOM 5437 O O . ILE A 1 659 ? 18.038 10.341 157.666 1.00 10.82 659 ILE A O 1
ATOM 5446 N N . ASN A 1 660 ? 19.792 9.281 156.715 1.00 10.29 660 ASN A N 1
ATOM 5447 C CA . ASN A 1 660 ? 19.065 8.001 156.765 1.00 10.09 660 ASN A CA 1
ATOM 5448 C C . ASN A 1 660 ? 18.777 7.603 158.216 1.00 9.93 660 ASN A C 1
ATOM 5449 O O . ASN A 1 660 ? 17.669 7.147 158.551 1.00 11.39 660 ASN A O 1
ATOM 5454 N N . THR A 1 661 ? 19.757 7.770 159.091 1.00 10.28 661 THR A N 1
ATOM 5455 C CA . THR A 1 661 ? 19.532 7.441 160.528 1.00 11.56 661 THR A CA 1
ATOM 5456 C C . THR A 1 661 ? 18.475 8.349 161.131 1.00 10.50 661 THR A C 1
ATOM 5457 O O . THR A 1 661 ? 17.586 7.856 161.849 1.00 11.33 661 THR A O 1
ATOM 5461 N N . TYR A 1 662 ? 18.538 9.661 160.836 1.00 10.13 662 TYR A N 1
ATOM 5462 C CA . TYR A 1 662 ? 17.498 10.520 161.393 1.00 10.16 662 TYR A CA 1
ATOM 5463 C C . TYR A 1 662 ? 16.118 10.025 160.982 1.00 10.55 662 TYR A C 1
ATOM 5464 O O . TYR A 1 662 ? 15.188 9.990 161.806 1.00 11.08 662 TYR A O 1
ATOM 5473 N N . PHE A 1 663 ? 15.935 9.725 159.708 1.00 10.71 663 PHE A N 1
ATOM 5474 C CA . PHE A 1 663 ? 14.600 9.373 159.240 1.00 11.01 663 PHE A CA 1
ATOM 5475 C C . PHE A 1 663 ? 14.217 7.959 159.621 1.00 11.37 663 PHE A C 1
ATOM 5476 O O . PHE A 1 663 ? 13.010 7.697 159.795 1.00 12.66 663 PHE A O 1
ATOM 5484 N N . TYR A 1 664 ? 15.170 7.054 159.834 1.00 11.51 664 TYR A N 1
ATOM 5485 C CA . TYR A 1 664 ? 14.803 5.733 160.380 1.00 11.70 664 TYR A CA 1
ATOM 5486 C C . TYR A 1 664 ? 14.355 5.927 161.834 1.00 11.58 664 TYR A C 1
ATOM 5487 O O . TYR A 1 664 ? 13.355 5.349 162.296 1.00 12.52 664 TYR A O 1
ATOM 5496 N N . ARG A 1 665 ? 15.129 6.726 162.585 1.00 11.31 665 ARG A N 1
ATOM 5497 C CA . ARG A 1 665 ? 14.780 6.945 164.006 1.00 12.77 665 ARG A CA 1
ATOM 5498 C C . ARG A 1 665 ? 13.425 7.587 164.151 1.00 12.69 665 ARG A C 1
ATOM 5499 O O . ARG A 1 665 ? 12.698 7.302 165.106 1.00 18.12 665 ARG A O 1
ATOM 5507 N N . LYS A 1 666 ? 13.004 8.446 163.229 1.00 12.91 666 LYS A N 1
ATOM 5508 C CA . LYS A 1 666 ? 11.703 9.081 163.299 1.00 12.88 666 LYS A CA 1
ATOM 5509 C C . LYS A 1 666 ? 10.604 8.240 162.677 1.00 11.79 666 LYS A C 1
ATOM 5510 O O . LYS A 1 666 ? 9.520 8.112 163.300 1.00 13.11 666 LYS A O 1
ATOM 5516 N N . SER A 1 667 ? 10.835 7.634 161.506 1.00 11.64 667 SER A N 1
ATOM 5517 C CA . SER A 1 667 ? 9.741 6.946 160.787 1.00 11.51 667 SER A CA 1
ATOM 5518 C C . SER A 1 667 ? 9.574 5.510 161.234 1.00 11.13 667 SER A C 1
ATOM 5519 O O . SER A 1 667 ? 8.465 4.966 161.138 1.00 12.85 667 SER A O 1
ATOM 5522 N N . GLY A 1 668 ? 10.643 4.857 161.674 1.00 11.63 668 GLY A N 1
ATOM 5523 C CA . GLY A 1 668 ? 10.619 3.428 162.039 1.00 12.09 668 GLY A CA 1
ATOM 5524 C C . GLY A 1 668 ? 10.534 2.543 160.791 1.00 12.70 668 GLY A C 1
ATOM 5525 O O . GLY A 1 668 ? 10.346 1.329 160.928 1.00 16.47 668 GLY A O 1
ATOM 5526 N N . ILE A 1 669 ? 10.625 3.090 159.577 1.00 13.15 669 ILE A N 1
ATOM 5527 C CA . ILE A 1 669 ? 10.440 2.302 158.339 1.00 13.45 669 ILE A CA 1
ATOM 5528 C C . ILE A 1 669 ? 11.796 1.927 157.800 1.00 13.44 669 ILE A C 1
ATOM 5529 O O . ILE A 1 669 ? 12.625 2.811 157.597 1.00 15.10 669 ILE A O 1
ATOM 5534 N N . ASP A 1 670 ? 12.017 0.623 157.616 1.00 13.71 670 ASP A N 1
ATOM 5535 C CA . ASP A 1 670 ? 13.352 0.219 157.162 1.00 15.46 670 ASP A CA 1
ATOM 5536 C C . ASP A 1 670 ? 13.561 0.458 155.662 1.00 13.49 670 ASP A C 1
ATOM 5537 O O . ASP A 1 670 ? 12.598 0.598 154.924 1.00 15.42 670 ASP A O 1
ATOM 5545 N N . ASP A 1 671 ? 14.824 0.446 155.249 1.00 13.55 671 ASP A N 1
ATOM 5546 C CA . ASP A 1 671 ? 15.158 0.465 153.829 1.00 12.80 671 ASP A CA 1
ATOM 5547 C C . ASP A 1 671 ? 14.606 -0.779 153.117 1.00 11.98 671 ASP A C 1
ATOM 5548 O O . ASP A 1 671 ? 14.859 -1.902 153.564 1.00 13.91 671 ASP A O 1
ATOM 5553 N N . GLN A 1 672 ? 13.880 -0.527 152.026 1.00 13.08 672 GLN A N 1
ATOM 5554 C CA . GLN A 1 672 ? 13.281 -1.587 151.212 1.00 13.46 672 GLN A CA 1
ATOM 5555 C C . GLN A 1 672 ? 14.310 -2.658 150.893 1.00 13.55 672 GLN A C 1
ATOM 5556 O O . GLN A 1 672 ? 14.024 -3.853 150.808 1.00 16.33 672 GLN A O 1
ATOM 5562 N N . TYR A 1 673 ? 15.572 -2.266 150.656 1.00 12.95 673 TYR A N 1
ATOM 5563 C CA . TYR A 1 673 ? 16.583 -3.173 150.158 1.00 14.40 673 TYR A CA 1
ATOM 5564 C C . TYR A 1 673 ? 17.576 -3.678 151.196 1.00 14.78 673 TYR A C 1
ATOM 5565 O O . TYR A 1 673 ? 18.472 -4.461 150.879 1.00 18.27 673 TYR A O 1
ATOM 5574 N N . GLY A 1 674 ? 17.379 -3.253 152.420 1.00 13.05 674 GLY A N 1
ATOM 5575 C CA . GLY A 1 674 ? 18.185 -3.845 153.481 1.00 13.39 674 GLY A CA 1
ATOM 5576 C C . GLY A 1 674 ? 19.581 -3.271 153.572 1.00 13.06 674 GLY A C 1
ATOM 5577 O O . GLY A 1 674 ? 20.482 -3.893 154.171 1.00 13.81 674 GLY A O 1
ATOM 5578 N N . ARG A 1 675 ? 19.778 -2.087 152.993 1.00 12.81 675 ARG A N 1
ATOM 5579 C CA . ARG A 1 675 ? 21.118 -1.481 153.030 1.00 13.20 675 ARG A CA 1
ATOM 5580 C C . ARG A 1 675 ? 21.400 -0.891 154.406 1.00 12.56 675 ARG A C 1
ATOM 5581 O O . ARG A 1 675 ? 20.523 -0.844 155.256 1.00 14.74 675 ARG A O 1
ATOM 5589 N N . LYS A 1 676 ? 22.666 -0.493 154.623 1.00 13.26 676 LYS A N 1
ATOM 5590 C CA . LYS A 1 676 ? 23.123 -0.238 155.989 1.00 14.20 676 LYS A CA 1
ATOM 5591 C C . LYS A 1 676 ? 22.664 1.124 156.498 1.00 12.83 676 LYS A C 1
ATOM 5592 O O . LYS A 1 676 ? 23.109 2.170 156.014 1.00 13.60 676 LYS A O 1
ATOM 5598 N N . ILE A 1 677 ? 21.757 1.073 157.464 1.00 13.07 677 ILE A N 1
ATOM 5599 C CA . ILE A 1 677 ? 21.372 2.266 158.193 1.00 12.89 677 ILE A CA 1
ATOM 5600 C C . ILE A 1 677 ? 21.829 2.047 159.644 1.00 13.57 677 ILE A C 1
ATOM 5601 O O . ILE A 1 677 ? 21.425 1.061 160.311 1.00 18.16 677 ILE A O 1
ATOM 5606 N N . TYR A 1 678 ? 22.659 2.979 160.099 1.00 13.99 678 TYR A N 1
ATOM 5607 C CA . TYR A 1 678 ? 23.167 2.877 161.471 1.00 14.20 678 TYR A CA 1
ATOM 5608 C C . TYR A 1 678 ? 22.047 3.203 162.426 1.00 15.98 678 TYR A C 1
ATOM 5609 O O . TYR A 1 678 ? 21.369 4.246 162.338 1.00 18.35 678 TYR A O 1
#